Protein AF-A0A2T0A9R9-F1 (afdb_monomer)

Solvent-accessible surface area (backbone atoms only — not comparable to full-atom values): 27097 Å² total; per-residue (Å²): 133,88,76,79,94,63,100,56,87,63,62,76,81,73,71,76,71,72,82,69,79,80,73,95,75,87,86,81,92,79,88,82,85,91,73,92,73,85,76,78,79,72,80,73,72,72,71,70,64,61,69,49,39,70,74,45,84,40,81,47,80,42,64,74,88,78,57,72,90,51,72,78,36,87,34,53,48,77,45,63,40,74,14,62,35,54,96,90,41,70,16,42,60,57,50,29,74,46,81,46,82,41,82,38,79,95,74,74,47,47,28,42,34,42,33,41,22,27,55,73,100,44,76,60,55,72,72,36,30,44,71,50,71,51,75,49,78,24,48,50,48,90,62,84,65,43,97,41,36,91,60,33,87,39,60,24,73,23,55,47,48,50,53,48,52,60,67,27,71,42,47,50,63,61,98,43,85,90,46,45,65,72,57,46,47,54,22,46,42,39,39,60,89,37,66,70,37,26,48,27,39,16,38,17,20,62,22,66,34,67,70,38,31,54,70,36,18,21,44,39,24,38,3,51,32,40,51,74,66,61,67,77,86,70,56,51,65,32,35,46,35,36,32,25,54,44,60,84,38,41,57,68,55,53,50,47,52,47,37,7,74,71,31,38,33,55,61,46,48,48,44,47,72,43,73,68,37,48,52,47,54,54,56,40,74,76,43,54,50,69,36,44,26,38,31,37,44,18,42,46,48,36,56,72,18,43,73,42,9,69,65,24,40,75,65,41,40,60,44,75,72,54,82,96,63,58,52,94,71,40,31,54,84,59,23,43,22,32,42,49,42,68,67,47,45,29,53,38,33,22,36,34,44,38,41,41,34,55,42,82,91,70,61,55,95,85,40,64,56,58,25,40,31,32,38,36,44,9,37,53,46,97,34,54,64,38,41,32,52,73,46,65,24,27,79,92,43,69,84,45,72,30,31,32,38,18,57,27,20,24,31,32,34,38,33,75,70,50,63,14,53,40,70,68,58,37,49,52,52,50,63,67,69,48,68,50,55,79,84,72,40,57,60,59,76,68,92,43,47,58,66,40,74,66,56,86,76,78,73,78,73,73,80,74,75,78,79,77,77,87,78,88,84,81,85,85,86,82,136

Radius of gyration: 26.59 Å; Cα contacts (8 Å, |Δi|>4): 891; chains: 1; bounding box: 109×90×63 Å

Organism: Rhodotorula toruloides (NCBI:txid5286)

Structure (mmCIF, N/CA/C/O backbone):
data_AF-A0A2T0A9R9-F1
#
_entry.id   AF-A0A2T0A9R9-F1
#
loop_
_atom_site.group_PDB
_atom_site.id
_atom_site.type_symbol
_atom_site.label_atom_id
_atom_site.label_alt_id
_atom_site.label_comp_id
_atom_site.label_asym_id
_atom_site.label_entity_id
_atom_site.label_seq_id
_atom_site.pdbx_PDB_ins_code
_atom_site.Cartn_x
_atom_site.Cartn_y
_atom_site.Cartn_z
_atom_site.occupancy
_atom_site.B_iso_or_equiv
_atom_site.auth_seq_id
_atom_site.auth_comp_id
_atom_site.auth_asym_id
_atom_site.auth_atom_id
_atom_site.pdbx_PDB_model_num
ATOM 1 N N . MET A 1 1 ? -14.231 -9.488 -12.795 1.00 30.64 1 MET A N 1
ATOM 2 C CA . MET A 1 1 ? -14.114 -10.130 -11.470 1.00 30.64 1 MET A CA 1
ATOM 3 C C . MET A 1 1 ? -12.933 -11.104 -11.512 1.00 30.64 1 MET A C 1
ATOM 5 O O . MET A 1 1 ? -13.024 -12.121 -12.188 1.00 30.64 1 MET A O 1
ATOM 9 N N . GLN A 1 2 ? -11.783 -10.756 -10.919 1.00 28.61 2 GLN A N 1
ATOM 10 C CA . GLN A 1 2 ? -10.665 -11.699 -10.756 1.00 28.61 2 GLN A CA 1
ATOM 11 C C . GLN A 1 2 ? -11.102 -12.760 -9.740 1.00 28.61 2 GLN A C 1
ATOM 13 O O . GLN A 1 2 ? -11.330 -12.443 -8.578 1.00 28.61 2 GLN A O 1
ATOM 18 N N . VAL A 1 3 ? -11.263 -14.007 -10.181 1.00 28.67 3 VAL A N 1
ATOM 19 C CA . VAL A 1 3 ? -11.545 -15.127 -9.275 1.00 28.67 3 VAL A CA 1
ATOM 20 C C . VAL A 1 3 ? -10.240 -15.470 -8.550 1.00 28.67 3 VAL A C 1
ATOM 22 O O . VAL A 1 3 ? -9.251 -15.772 -9.225 1.00 28.67 3 VAL A O 1
ATOM 25 N N . PRO A 1 4 ? -10.179 -15.423 -7.208 1.00 33.59 4 PRO A N 1
ATOM 26 C CA . PRO A 1 4 ? -8.942 -15.709 -6.495 1.00 33.59 4 PRO A CA 1
ATOM 27 C C . PRO A 1 4 ? -8.525 -17.162 -6.710 1.00 33.59 4 PRO A C 1
ATOM 29 O O . PRO A 1 4 ? -9.308 -18.095 -6.524 1.00 33.59 4 PRO A O 1
ATOM 32 N N . TRP A 1 5 ? -7.269 -17.352 -7.098 1.00 35.78 5 TRP A N 1
ATOM 33 C CA . TRP A 1 5 ? -6.669 -18.665 -7.273 1.00 35.78 5 TRP A CA 1
ATOM 34 C C . TRP A 1 5 ? -6.490 -19.326 -5.894 1.00 35.78 5 TRP A C 1
ATOM 36 O O . TRP A 1 5 ? -5.564 -18.975 -5.170 1.00 35.78 5 TRP A O 1
ATOM 46 N N . THR A 1 6 ? -7.408 -20.226 -5.507 1.00 39.59 6 THR A N 1
ATOM 47 C CA . THR A 1 6 ? -7.224 -21.523 -4.793 1.00 39.59 6 THR A CA 1
ATOM 48 C C . THR A 1 6 ? -8.380 -21.878 -3.829 1.00 39.59 6 THR A C 1
ATOM 50 O O . THR A 1 6 ? -8.843 -21.023 -3.076 1.00 39.59 6 THR A O 1
ATOM 53 N N . PRO A 1 7 ? -8.798 -23.162 -3.767 1.00 35.00 7 PRO A N 1
ATOM 54 C CA . PRO A 1 7 ? -9.831 -23.673 -2.848 1.00 35.00 7 PRO A CA 1
ATOM 55 C C . PRO A 1 7 ? -9.374 -23.883 -1.383 1.00 35.00 7 PRO A C 1
ATOM 57 O O . PRO A 1 7 ? -10.127 -24.425 -0.578 1.00 35.00 7 PRO A O 1
ATOM 60 N N . HIS A 1 8 ? -8.165 -23.453 -0.998 1.00 36.91 8 HIS A N 1
ATOM 61 C CA . HIS A 1 8 ? -7.606 -23.652 0.352 1.00 36.91 8 HIS A CA 1
ATOM 62 C C . HIS A 1 8 ? -6.948 -22.375 0.908 1.00 36.91 8 HIS A C 1
ATOM 64 O O . HIS A 1 8 ? -5.795 -22.398 1.328 1.00 36.91 8 HIS A O 1
ATOM 70 N N . ARG A 1 9 ? -7.686 -21.253 0.912 1.00 50.97 9 ARG A N 1
ATOM 71 C CA . ARG A 1 9 ? -7.171 -19.893 1.197 1.00 50.97 9 ARG A CA 1
ATOM 72 C C . ARG A 1 9 ? -6.344 -19.714 2.481 1.00 50.97 9 ARG A C 1
ATOM 74 O O . ARG A 1 9 ? -5.472 -18.859 2.481 1.00 50.97 9 ARG A O 1
ATOM 81 N N . PHE A 1 10 ? -6.582 -20.487 3.545 1.00 45.06 10 PHE A N 1
ATOM 82 C CA . PHE A 1 10 ? -5.860 -20.341 4.828 1.00 45.06 10 PHE A CA 1
ATOM 83 C C . PHE A 1 10 ? -5.474 -21.673 5.487 1.00 45.06 10 PHE A C 1
ATOM 85 O O . PHE A 1 10 ? -4.925 -21.690 6.586 1.00 45.06 10 PHE A O 1
ATOM 92 N N . ALA A 1 11 ? -5.747 -22.802 4.830 1.00 36.75 11 ALA A N 1
ATOM 93 C CA . ALA A 1 11 ? -5.377 -24.111 5.347 1.00 36.75 11 ALA A CA 1
ATOM 94 C C . ALA A 1 11 ? -3.955 -24.443 4.888 1.00 36.75 11 ALA A C 1
ATOM 96 O O . ALA A 1 11 ? -3.737 -24.873 3.754 1.00 36.75 11 ALA A O 1
ATOM 97 N N . SER A 1 12 ? -2.970 -24.271 5.767 1.00 38.25 12 SER A N 1
ATOM 98 C CA . SER A 1 12 ? -1.663 -24.887 5.564 1.00 38.25 12 SER A CA 1
ATOM 99 C C . SER A 1 12 ? -1.810 -26.405 5.757 1.00 38.25 12 SER A C 1
ATOM 101 O O . SER A 1 12 ? -1.606 -26.953 6.830 1.00 38.25 12 SER A O 1
ATOM 103 N N . THR A 1 13 ? -2.139 -27.144 4.696 1.00 35.56 13 THR A N 1
ATOM 104 C CA . THR A 1 13 ? -2.188 -28.624 4.726 1.00 35.56 13 THR A CA 1
ATOM 105 C C . THR A 1 13 ? -0.807 -29.279 4.863 1.00 35.56 13 THR A C 1
ATOM 107 O O . THR A 1 13 ? -0.673 -30.497 4.747 1.00 35.56 13 THR A O 1
ATOM 110 N N . ARG A 1 14 ? 0.248 -28.510 5.169 1.00 32.56 14 ARG A N 1
ATOM 111 C CA . ARG A 1 14 ? 1.516 -29.067 5.644 1.00 32.56 14 ARG A CA 1
ATOM 112 C C . ARG A 1 14 ? 1.394 -29.441 7.118 1.00 32.56 14 ARG A C 1
ATOM 114 O O . ARG A 1 14 ? 2.067 -28.884 7.981 1.00 32.56 14 ARG A O 1
ATOM 121 N N . GLU A 1 15 ? 0.621 -30.492 7.369 1.00 31.59 15 GLU A N 1
ATOM 122 C CA . GLU A 1 15 ? 0.995 -31.446 8.400 1.00 31.59 15 GLU A CA 1
ATOM 123 C C . GLU A 1 15 ? 2.421 -31.905 8.075 1.00 31.59 15 GLU A C 1
ATOM 125 O O . GLU A 1 15 ? 2.662 -32.685 7.148 1.00 31.59 15 GLU A O 1
ATOM 130 N N . ASN A 1 16 ? 3.403 -31.400 8.819 1.00 31.44 16 ASN A N 1
ATOM 131 C CA . ASN A 1 16 ? 4.667 -32.103 8.956 1.00 31.44 16 ASN A CA 1
ATOM 132 C C . ASN A 1 16 ? 4.332 -33.449 9.599 1.00 31.44 16 ASN A C 1
ATOM 134 O O . ASN A 1 16 ? 4.347 -33.570 10.823 1.00 31.44 16 ASN A O 1
ATOM 138 N N . LYS A 1 17 ? 4.015 -34.461 8.781 1.00 27.42 17 LYS A N 1
ATOM 139 C CA . LYS A 1 17 ? 3.999 -35.844 9.243 1.00 27.42 17 LYS A CA 1
ATOM 140 C C 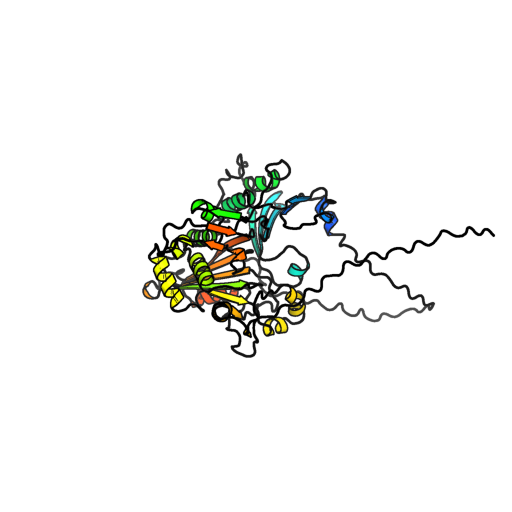. LYS A 1 17 ? 5.345 -36.072 9.935 1.00 27.42 17 LYS A C 1
ATOM 142 O O . LYS A 1 17 ? 6.383 -35.904 9.282 1.00 27.42 17 LYS A O 1
ATOM 147 N N . PRO A 1 18 ? 5.373 -36.399 11.238 1.00 29.25 18 PRO A N 1
ATOM 148 C CA . PRO A 1 18 ? 6.618 -36.761 11.886 1.00 29.25 18 PRO A CA 1
ATOM 149 C C . PRO A 1 18 ? 7.200 -37.921 11.084 1.00 29.25 18 PRO A C 1
ATOM 151 O O . PRO A 1 18 ? 6.482 -38.872 10.767 1.00 29.25 18 PRO A O 1
ATOM 154 N N . ARG A 1 19 ? 8.479 -37.819 10.697 1.00 33.22 19 ARG A N 1
ATOM 155 C CA . ARG A 1 19 ? 9.216 -38.936 10.095 1.00 33.22 19 ARG A CA 1
ATOM 156 C C . ARG A 1 19 ? 8.969 -40.158 10.976 1.00 33.22 19 ARG A C 1
ATOM 158 O O . ARG A 1 19 ? 9.465 -40.217 12.100 1.00 33.22 19 ARG A O 1
ATOM 165 N N . GLY A 1 20 ? 8.147 -41.082 10.484 1.00 28.00 20 GLY A N 1
ATOM 166 C CA . GLY A 1 20 ? 7.810 -42.300 11.197 1.00 28.00 20 GLY A CA 1
ATOM 167 C C . GLY A 1 20 ? 9.099 -43.018 11.561 1.00 28.00 20 GLY A C 1
ATOM 168 O O . GLY A 1 20 ? 9.982 -43.180 10.715 1.00 28.00 20 GLY A O 1
ATOM 169 N N . LYS A 1 21 ? 9.212 -43.414 12.832 1.00 34.00 21 LYS A N 1
ATOM 170 C CA . LYS A 1 21 ? 10.239 -44.344 13.301 1.00 34.00 21 LYS A CA 1
ATOM 171 C C . LYS A 1 21 ? 10.233 -45.537 12.346 1.00 34.00 21 LYS A C 1
ATOM 173 O O . LYS A 1 21 ? 9.272 -46.305 12.342 1.00 34.00 21 LYS A O 1
ATOM 178 N N . LYS A 1 22 ? 11.273 -45.674 11.516 1.00 34.56 22 LYS A N 1
ATOM 179 C CA . LYS A 1 22 ? 11.474 -46.901 10.745 1.00 34.56 22 LYS A CA 1
ATOM 180 C C . LYS A 1 22 ? 11.533 -48.049 11.746 1.00 34.56 22 LYS A C 1
ATOM 182 O O . LYS A 1 22 ? 12.314 -48.018 12.697 1.00 34.56 22 LYS A O 1
ATOM 187 N N . GLY A 1 23 ? 10.624 -48.996 11.549 1.00 30.83 23 GLY A N 1
ATOM 188 C CA . GLY A 1 23 ? 10.489 -50.187 12.360 1.00 30.83 23 GLY A CA 1
ATOM 189 C C . GLY A 1 23 ? 11.793 -50.971 12.419 1.00 30.83 23 GLY A C 1
ATOM 190 O O . GLY A 1 23 ? 12.562 -51.030 11.461 1.00 30.83 23 GLY A O 1
ATOM 191 N N . LYS A 1 24 ? 12.004 -51.573 13.587 1.00 35.00 24 LYS A N 1
ATOM 192 C CA . LYS A 1 24 ? 13.021 -52.581 13.862 1.00 35.00 24 LYS A CA 1
ATOM 193 C C . LYS A 1 24 ? 12.914 -53.713 12.830 1.00 35.00 24 LYS A C 1
ATOM 195 O O . LYS A 1 24 ? 11.956 -54.479 12.863 1.00 35.00 24 LYS A O 1
ATOM 200 N N . GLY A 1 25 ? 13.915 -53.832 11.963 1.00 29.45 25 GLY A N 1
ATOM 201 C CA . GLY A 1 25 ? 14.207 -55.028 11.173 1.00 29.45 25 GLY A CA 1
ATOM 202 C C . GLY A 1 25 ? 15.548 -55.601 11.630 1.00 29.45 25 GLY A C 1
ATOM 203 O O . GLY A 1 25 ? 16.524 -54.867 11.728 1.00 29.45 25 GLY A O 1
ATOM 204 N N . LYS A 1 26 ? 15.556 -56.884 12.002 1.00 28.78 26 LYS A N 1
ATOM 205 C CA . LYS A 1 26 ? 16.656 -57.623 12.644 1.00 28.78 26 LYS A CA 1
ATOM 206 C C . LYS A 1 26 ? 17.803 -57.983 11.679 1.00 28.78 26 LYS A C 1
ATOM 208 O O . LYS A 1 26 ? 17.543 -58.334 10.535 1.00 28.78 26 LYS A O 1
ATOM 213 N N . GLY A 1 27 ? 19.016 -58.076 12.242 1.00 28.00 27 GLY A N 1
ATOM 214 C CA . GLY A 1 27 ? 20.202 -58.782 11.713 1.00 28.00 27 GLY A CA 1
ATOM 215 C C . GLY A 1 27 ? 21.288 -57.818 11.218 1.00 28.00 27 GLY A C 1
ATOM 216 O O . GLY A 1 27 ? 20.982 -56.945 10.427 1.00 28.00 27 GLY A O 1
ATOM 217 N N . LYS A 1 28 ? 22.564 -57.868 11.615 1.00 27.03 28 LYS A N 1
ATOM 218 C CA . LYS A 1 28 ? 23.393 -58.870 12.305 1.00 27.03 28 LYS A CA 1
ATOM 219 C C . LYS A 1 28 ? 24.537 -58.106 13.002 1.00 27.03 28 LYS A C 1
ATOM 221 O O . LYS A 1 28 ? 24.981 -57.082 12.496 1.00 27.03 28 LYS A O 1
ATOM 226 N N . ALA A 1 29 ? 24.981 -58.598 14.154 1.00 27.52 29 ALA A N 1
ATOM 227 C CA . ALA A 1 29 ? 26.043 -58.001 14.956 1.00 27.52 29 ALA A CA 1
ATOM 228 C C . ALA A 1 29 ? 27.431 -58.174 14.321 1.00 27.52 29 ALA A C 1
ATOM 230 O O . ALA A 1 29 ? 27.781 -59.292 13.952 1.00 27.52 29 ALA A O 1
ATOM 231 N N . VAL A 1 30 ? 28.224 -57.099 14.312 1.00 29.00 30 VAL A N 1
ATOM 232 C CA . VAL A 1 30 ? 29.687 -57.133 14.463 1.00 29.00 30 VAL A CA 1
ATOM 233 C C . VAL A 1 30 ? 30.064 -55.919 15.318 1.00 29.00 30 VAL A C 1
ATOM 235 O O . VAL A 1 30 ? 29.716 -54.791 14.979 1.00 29.00 30 VAL A O 1
ATOM 238 N N . LYS A 1 31 ? 30.692 -56.174 16.470 1.00 27.95 31 LYS A N 1
ATOM 239 C CA . LYS A 1 31 ? 31.365 -55.166 17.297 1.00 27.95 31 LYS A CA 1
ATOM 240 C C . LYS A 1 31 ? 32.680 -54.785 16.611 1.00 27.95 31 LYS A C 1
ATOM 242 O O . LYS A 1 31 ? 33.369 -55.697 16.163 1.00 27.95 31 LYS A O 1
ATOM 247 N N . ASN A 1 32 ? 33.040 -53.505 16.586 1.00 25.84 32 ASN A N 1
ATOM 248 C CA . ASN A 1 32 ? 34.141 -53.010 17.417 1.00 25.84 32 ASN A CA 1
ATOM 249 C C . ASN A 1 32 ? 34.385 -51.502 17.254 1.00 25.84 32 ASN A C 1
ATOM 251 O O . ASN A 1 32 ? 34.263 -50.952 16.166 1.00 25.84 32 ASN A O 1
ATOM 255 N N . ASP A 1 33 ? 34.775 -50.952 18.399 1.00 27.12 33 ASP A N 1
ATOM 256 C CA . ASP A 1 33 ? 35.673 -49.835 18.671 1.00 27.12 33 ASP A CA 1
ATOM 257 C C . ASP A 1 33 ? 35.206 -48.384 18.493 1.00 27.12 33 ASP A C 1
ATOM 259 O O . ASP A 1 33 ? 34.798 -47.898 17.442 1.00 27.12 33 ASP A O 1
ATOM 263 N N . GLU A 1 34 ? 35.283 -47.727 19.649 1.00 32.44 34 GLU A N 1
ATOM 264 C CA . GLU A 1 34 ? 35.038 -46.338 19.972 1.00 32.44 34 GLU A CA 1
ATOM 265 C C . GLU A 1 34 ? 36.081 -45.446 19.295 1.00 32.44 34 GLU A C 1
ATOM 267 O O . GLU A 1 34 ? 37.270 -45.537 19.591 1.00 32.44 34 GLU A O 1
ATOM 272 N N . GLN A 1 35 ? 35.619 -44.529 18.450 1.00 25.83 35 GLN A N 1
ATOM 273 C CA . GLN A 1 35 ? 36.260 -43.235 18.243 1.00 25.83 35 GLN A CA 1
ATOM 274 C C . GLN A 1 35 ? 35.149 -42.185 18.174 1.00 25.83 35 GLN A C 1
ATOM 276 O O . GLN A 1 35 ? 34.358 -42.143 17.232 1.00 25.83 35 GLN A O 1
ATOM 281 N N . GLU A 1 36 ? 35.053 -41.373 19.227 1.00 29.75 36 GLU A N 1
ATOM 282 C CA . GLU A 1 36 ? 34.318 -40.113 19.202 1.00 29.75 36 GLU A CA 1
ATOM 283 C C . GLU A 1 36 ? 35.068 -39.145 18.275 1.00 29.75 36 GLU A C 1
ATOM 285 O O . GLU A 1 36 ? 36.025 -38.492 18.682 1.00 29.75 36 GLU A O 1
ATOM 290 N N . GLU A 1 37 ? 34.647 -39.063 17.013 1.00 25.80 37 GLU A N 1
ATOM 291 C CA . GLU A 1 37 ? 34.963 -37.919 16.161 1.00 25.80 37 GLU A CA 1
ATOM 292 C C . GLU A 1 37 ? 33.881 -36.847 16.361 1.00 25.80 37 GLU A C 1
ATOM 294 O O . GLU A 1 37 ? 32.716 -37.018 15.986 1.00 25.80 37 GLU A O 1
ATOM 299 N N . GLU A 1 38 ? 34.268 -35.724 16.972 1.00 30.97 38 GLU A N 1
ATOM 300 C CA . GLU A 1 38 ? 33.526 -34.466 16.887 1.00 30.97 38 GLU A CA 1
ATOM 301 C C . GLU A 1 38 ? 33.451 -34.032 15.412 1.00 30.97 38 GLU A C 1
ATOM 303 O O . GLU A 1 38 ? 34.347 -33.371 14.885 1.00 30.97 38 GLU A O 1
ATOM 308 N N . GLU A 1 39 ? 32.367 -34.388 14.719 1.00 28.73 39 GLU A N 1
ATOM 309 C CA . GLU A 1 39 ? 32.053 -33.786 13.424 1.00 28.73 39 GLU A CA 1
ATOM 310 C C . GLU A 1 39 ? 31.638 -32.320 13.623 1.00 28.73 39 GLU A C 1
ATOM 312 O O . GLU A 1 39 ? 30.484 -31.986 13.920 1.00 28.73 39 GLU A O 1
ATOM 317 N N . ASP A 1 40 ? 32.607 -31.435 13.391 1.00 29.45 40 ASP A N 1
ATOM 318 C CA . ASP A 1 40 ? 32.418 -30.031 13.047 1.00 29.45 40 ASP A CA 1
ATOM 319 C C . ASP A 1 40 ? 31.331 -29.910 11.962 1.00 29.45 40 ASP A C 1
ATOM 321 O O . ASP A 1 40 ? 31.565 -30.103 10.761 1.00 29.45 40 ASP A O 1
ATOM 325 N N . LYS A 1 41 ? 30.105 -29.561 12.369 1.00 31.98 41 LYS A N 1
ATOM 326 C CA . LYS A 1 41 ? 29.023 -29.205 11.445 1.00 31.98 41 LYS A CA 1
ATOM 327 C C . LYS A 1 41 ? 29.374 -27.898 10.744 1.00 31.98 41 LYS A C 1
ATOM 329 O O . LYS A 1 41 ? 28.897 -26.825 11.114 1.00 31.98 41 LYS A O 1
ATOM 334 N N . LYS A 1 42 ? 30.159 -27.988 9.670 1.00 31.45 42 LYS A N 1
ATOM 335 C CA . LYS A 1 42 ? 30.201 -26.953 8.638 1.00 31.45 42 LYS A CA 1
ATOM 336 C C . LYS A 1 42 ? 28.773 -26.745 8.150 1.00 31.45 42 LYS A C 1
ATOM 338 O O . LYS A 1 42 ? 28.193 -27.629 7.521 1.00 31.45 42 LYS A O 1
ATOM 343 N N . GLU A 1 43 ? 28.208 -25.573 8.435 1.00 35.03 43 GLU A N 1
ATOM 344 C CA . GLU A 1 43 ? 27.028 -25.084 7.730 1.00 35.03 43 GLU A CA 1
ATOM 345 C C . GLU A 1 43 ? 27.341 -25.128 6.230 1.00 35.03 43 GLU A C 1
ATOM 347 O O . GLU A 1 43 ? 28.068 -24.284 5.703 1.00 35.03 43 GLU A O 1
ATOM 352 N N . GLN A 1 44 ? 26.836 -26.149 5.535 1.00 35.25 44 GLN A N 1
ATOM 353 C CA . GLN A 1 44 ? 26.828 -26.163 4.083 1.00 35.25 44 GLN A CA 1
ATOM 354 C C . GLN A 1 44 ? 26.009 -24.950 3.644 1.00 35.25 44 GLN A C 1
ATOM 356 O O . GLN A 1 44 ? 24.781 -24.945 3.769 1.00 35.25 44 GLN A O 1
ATOM 361 N N . LYS A 1 45 ? 26.694 -23.910 3.144 1.00 39.34 45 LYS A N 1
ATOM 362 C CA . LYS A 1 45 ? 26.048 -22.845 2.370 1.00 39.34 45 LYS A CA 1
ATOM 363 C C . LYS A 1 45 ? 25.154 -23.544 1.335 1.00 39.34 45 LYS A C 1
ATOM 365 O O . LYS A 1 45 ? 25.642 -24.464 0.674 1.00 39.34 45 LYS A O 1
ATOM 370 N N . PRO A 1 46 ? 23.868 -23.181 1.210 1.00 38.41 46 PRO A N 1
ATOM 371 C CA . PRO A 1 46 ? 22.956 -23.883 0.320 1.00 38.41 46 PRO A CA 1
ATOM 372 C C . PRO A 1 46 ? 23.493 -23.805 -1.113 1.00 38.41 46 PRO A C 1
ATOM 374 O O . PRO A 1 46 ? 23.445 -22.767 -1.765 1.00 38.41 46 PRO A O 1
ATOM 377 N N . THR A 1 47 ? 24.015 -24.925 -1.609 1.00 39.94 47 THR A N 1
ATOM 378 C CA . THR A 1 47 ? 24.594 -25.084 -2.954 1.00 39.94 47 THR A CA 1
ATOM 379 C C . THR A 1 47 ? 23.566 -24.876 -4.069 1.00 39.94 47 THR A C 1
ATOM 381 O O . THR A 1 47 ? 23.929 -24.678 -5.225 1.00 39.94 47 THR A O 1
ATOM 384 N N . PHE A 1 48 ? 22.276 -24.868 -3.727 1.00 40.88 48 PHE A N 1
ATOM 385 C CA . PHE A 1 48 ? 21.168 -24.756 -4.670 1.00 40.88 48 PHE A CA 1
ATOM 386 C C . PHE A 1 48 ? 21.011 -23.351 -5.280 1.00 40.88 48 PHE A C 1
ATOM 388 O O . PHE A 1 48 ? 20.618 -23.232 -6.438 1.00 40.88 48 PHE A O 1
ATOM 395 N N . THR A 1 49 ? 21.346 -22.284 -4.544 1.00 48.28 49 THR A N 1
ATOM 396 C CA . THR A 1 49 ? 21.136 -20.892 -4.991 1.00 48.28 49 THR A CA 1
ATOM 397 C C . THR A 1 49 ? 22.114 -20.485 -6.097 1.00 48.28 49 THR A C 1
ATOM 399 O O . THR A 1 49 ? 21.731 -19.797 -7.042 1.00 48.28 49 THR A O 1
ATOM 402 N N . ARG A 1 50 ? 23.360 -20.982 -6.034 1.00 48.19 50 ARG A N 1
ATOM 403 C CA . ARG A 1 50 ? 24.426 -20.668 -7.005 1.00 48.19 50 ARG A CA 1
ATOM 404 C C . ARG A 1 50 ? 24.077 -21.147 -8.418 1.00 48.19 50 ARG A C 1
ATOM 406 O O . ARG A 1 50 ? 24.336 -20.461 -9.393 1.00 48.19 50 ARG A O 1
ATOM 413 N N . HIS A 1 51 ? 23.405 -22.293 -8.531 1.00 49.56 51 HIS A N 1
ATOM 414 C CA . HIS A 1 51 ? 23.156 -22.935 -9.824 1.00 49.56 51 HIS A CA 1
ATOM 415 C C . HIS A 1 51 ? 22.161 -22.194 -10.737 1.00 49.56 51 HIS A C 1
ATOM 417 O O . HIS A 1 51 ? 22.160 -22.438 -11.946 1.00 49.56 51 HIS A O 1
ATOM 423 N N . TYR A 1 52 ? 21.312 -21.327 -10.172 1.00 53.16 52 TYR A N 1
ATOM 424 C CA . TYR A 1 52 ? 20.328 -20.531 -10.918 1.00 53.16 52 TYR A CA 1
ATOM 425 C C . TYR A 1 52 ? 20.847 -19.138 -11.290 1.00 53.16 52 TYR A C 1
ATOM 427 O O . TYR A 1 52 ? 20.549 -18.669 -12.389 1.00 53.16 52 TYR A O 1
ATOM 435 N N . ALA A 1 53 ? 21.646 -18.511 -10.418 1.00 53.00 53 ALA A N 1
ATOM 436 C CA . ALA A 1 53 ? 22.234 -17.189 -10.657 1.00 53.00 53 ALA A CA 1
ATOM 437 C C . ALA A 1 53 ? 23.148 -17.167 -11.899 1.00 53.00 53 ALA A C 1
ATOM 439 O O . ALA A 1 53 ? 23.207 -16.170 -12.607 1.00 53.00 53 ALA A O 1
ATOM 440 N N . ASP A 1 54 ? 23.780 -18.295 -12.235 1.00 59.44 54 ASP A N 1
ATOM 441 C CA . ASP A 1 54 ? 24.633 -18.422 -13.425 1.00 59.44 54 ASP A CA 1
ATOM 442 C C . ASP A 1 54 ? 23.860 -18.730 -14.726 1.00 59.44 54 ASP A C 1
ATOM 444 O O . ASP A 1 54 ? 24.473 -18.907 -15.777 1.00 59.44 54 ASP A O 1
ATOM 448 N N . LYS A 1 55 ? 22.520 -18.813 -14.697 1.00 69.19 55 LYS A N 1
ATOM 449 C CA . LYS A 1 55 ? 21.710 -19.213 -15.869 1.00 69.19 55 LYS A CA 1
ATOM 450 C C . LYS A 1 55 ? 20.638 -18.213 -16.286 1.00 69.19 55 LYS A C 1
ATOM 452 O O . LYS A 1 55 ? 20.157 -18.296 -17.414 1.00 69.19 55 LYS A O 1
ATOM 457 N N . ILE A 1 56 ? 20.216 -17.325 -15.389 1.00 78.50 56 ILE A N 1
ATOM 458 C CA . ILE A 1 56 ? 19.097 -16.407 -15.621 1.00 78.50 56 ILE A CA 1
ATOM 459 C C . ILE A 1 56 ? 19.566 -14.986 -15.295 1.00 78.50 56 ILE A C 1
ATOM 461 O O . ILE A 1 56 ? 20.006 -14.768 -14.166 1.00 78.50 56 ILE A O 1
ATOM 465 N N . PRO A 1 57 ? 19.456 -14.026 -16.233 1.00 85.19 57 PRO A N 1
ATOM 466 C CA . PRO A 1 57 ? 19.717 -12.621 -15.941 1.00 85.19 57 PRO A CA 1
ATOM 467 C C . PRO A 1 57 ? 18.826 -12.129 -14.799 1.00 85.19 57 PRO A C 1
ATOM 469 O O . PRO A 1 57 ? 17.603 -12.288 -14.850 1.00 85.19 57 PRO A O 1
ATOM 472 N N . LEU A 1 58 ? 19.439 -11.540 -13.777 1.00 88.31 58 LEU A N 1
ATOM 473 C CA . LEU A 1 58 ? 18.754 -11.056 -12.583 1.00 88.31 58 LEU A CA 1
ATOM 474 C C . LEU A 1 58 ? 19.212 -9.636 -12.253 1.00 88.31 58 LEU A C 1
ATOM 476 O O . LEU A 1 58 ? 20.408 -9.374 -12.176 1.00 88.31 58 LEU A O 1
ATOM 480 N N . LEU A 1 59 ? 18.257 -8.739 -12.011 1.00 90.06 59 LEU A N 1
ATOM 481 C CA . LEU A 1 59 ? 18.505 -7.424 -11.426 1.00 90.06 59 LEU A CA 1
ATOM 482 C C . LEU A 1 59 ? 18.071 -7.445 -9.961 1.00 90.06 59 LEU A C 1
ATOM 484 O O . LEU A 1 59 ? 16.913 -7.739 -9.665 1.00 90.06 59 LEU A O 1
ATOM 488 N N . LEU A 1 60 ? 18.991 -7.109 -9.062 1.00 90.25 60 LEU A N 1
ATOM 489 C CA . LEU A 1 60 ? 18.721 -6.902 -7.645 1.00 90.25 60 LEU A CA 1
ATOM 490 C C . LEU A 1 60 ? 18.747 -5.407 -7.337 1.00 90.25 60 LEU A C 1
ATOM 492 O O . LEU A 1 60 ? 19.798 -4.773 -7.425 1.00 90.25 60 LEU A O 1
ATOM 496 N N . LEU A 1 61 ? 17.591 -4.868 -6.952 1.00 89.44 61 LEU A N 1
ATOM 497 C CA . LEU A 1 61 ? 17.463 -3.538 -6.361 1.00 89.44 61 LEU A CA 1
ATOM 498 C C . LEU A 1 61 ? 17.441 -3.689 -4.842 1.00 89.44 61 LEU A C 1
ATOM 500 O O . LEU A 1 61 ? 16.595 -4.410 -4.319 1.00 89.44 61 LEU A O 1
ATOM 504 N N . HIS A 1 62 ? 18.388 -3.068 -4.143 1.00 87.81 62 HIS A N 1
ATOM 505 C CA . HIS A 1 62 ? 18.595 -3.310 -2.713 1.00 87.81 62 HIS A CA 1
ATOM 506 C C . HIS A 1 62 ? 19.151 -2.084 -1.985 1.00 87.81 62 HIS A C 1
ATOM 508 O O . HIS A 1 62 ? 19.669 -1.168 -2.612 1.00 87.81 62 HIS A O 1
ATOM 514 N N . ASP A 1 63 ? 19.126 -2.121 -0.651 1.00 83.00 63 ASP A N 1
ATOM 515 C CA . ASP A 1 63 ? 19.839 -1.162 0.210 1.00 83.00 63 ASP A CA 1
ATOM 516 C C . ASP A 1 63 ? 21.026 -1.796 0.973 1.00 83.00 63 ASP A C 1
ATOM 518 O O . ASP A 1 63 ? 21.625 -1.199 1.864 1.00 83.00 63 ASP A O 1
ATOM 522 N N . GLU A 1 64 ? 21.405 -3.027 0.610 1.00 81.62 64 GLU A N 1
ATOM 523 C CA . GLU A 1 64 ? 22.541 -3.728 1.224 1.00 81.62 64 GLU A CA 1
ATOM 524 C C . GLU A 1 64 ? 23.872 -2.985 1.012 1.00 81.62 64 GLU A C 1
ATOM 526 O O . GLU A 1 64 ? 24.191 -2.540 -0.097 1.00 81.62 64 GLU A O 1
ATOM 531 N N . ALA A 1 65 ? 24.657 -2.858 2.086 1.00 74.88 65 ALA A N 1
ATOM 532 C CA . ALA A 1 65 ? 25.938 -2.158 2.062 1.00 74.88 65 ALA A CA 1
ATOM 533 C C . ALA A 1 65 ? 27.089 -3.052 1.596 1.00 74.88 65 ALA A C 1
ATOM 535 O O . ALA A 1 65 ? 27.994 -2.564 0.917 1.00 74.88 65 ALA A O 1
ATOM 536 N N . ASP A 1 66 ? 27.039 -4.341 1.930 1.00 77.94 66 ASP A N 1
ATOM 537 C CA . ASP A 1 66 ? 28.042 -5.327 1.541 1.00 77.94 66 ASP A CA 1
ATOM 538 C C . ASP A 1 66 ? 27.463 -6.304 0.513 1.00 77.94 66 ASP A C 1
ATOM 540 O O . ASP A 1 66 ? 26.657 -7.176 0.826 1.00 77.94 66 ASP A O 1
ATOM 544 N N . THR A 1 67 ? 27.896 -6.156 -0.738 1.00 75.44 67 THR A N 1
ATOM 545 C CA . THR A 1 67 ? 27.481 -7.017 -1.856 1.00 75.44 67 THR A CA 1
ATOM 546 C C . THR A 1 67 ? 28.558 -8.025 -2.253 1.00 75.44 67 THR A C 1
ATOM 548 O O . THR A 1 67 ? 28.450 -8.643 -3.311 1.00 75.44 67 THR A O 1
ATOM 551 N N . SER A 1 68 ? 29.603 -8.205 -1.434 1.00 76.25 68 SER A N 1
ATOM 552 C CA . SER A 1 68 ? 30.748 -9.072 -1.754 1.00 76.25 68 SER A CA 1
ATOM 553 C C . SER A 1 68 ? 30.332 -10.505 -2.105 1.00 76.25 68 SER A C 1
ATOM 555 O O . SER A 1 68 ? 30.832 -11.065 -3.077 1.00 76.25 68 SER A O 1
ATOM 557 N N . ASP A 1 69 ? 29.338 -11.056 -1.402 1.00 71.25 69 ASP A N 1
ATOM 558 C CA . ASP A 1 69 ? 28.777 -12.387 -1.676 1.00 71.25 69 ASP A CA 1
ATOM 559 C C . ASP A 1 69 ? 28.063 -12.488 -3.047 1.00 71.25 69 ASP A C 1
ATOM 561 O O . ASP A 1 69 ? 27.862 -13.595 -3.553 1.00 71.25 69 ASP A O 1
ATOM 565 N N . TRP A 1 70 ? 27.658 -11.365 -3.656 1.00 75.25 70 TRP A N 1
ATOM 566 C CA . TRP A 1 70 ? 26.938 -11.318 -4.941 1.00 75.25 70 TRP A CA 1
ATOM 567 C C . TRP A 1 70 ? 27.853 -11.025 -6.128 1.00 75.25 70 TRP A C 1
ATOM 569 O O . TRP A 1 70 ? 27.505 -11.351 -7.260 1.00 75.25 70 TRP A O 1
ATOM 579 N N . GLN A 1 71 ? 29.032 -10.446 -5.882 1.00 67.62 71 GLN A N 1
ATOM 580 C CA . GLN A 1 71 ? 30.015 -10.127 -6.925 1.00 67.62 71 GLN A CA 1
ATOM 581 C C . GLN A 1 71 ? 30.561 -11.377 -7.632 1.00 67.62 71 GLN A C 1
ATOM 583 O O . GLN A 1 71 ? 31.071 -11.283 -8.745 1.00 67.62 71 GLN A O 1
ATOM 588 N N . GLU A 1 72 ? 30.426 -12.556 -7.019 1.00 70.31 72 GLU A N 1
ATOM 589 C CA . GLU A 1 72 ? 30.782 -13.836 -7.640 1.00 70.31 72 GLU A CA 1
ATOM 590 C C . GLU A 1 72 ? 29.769 -14.314 -8.700 1.00 70.31 72 GLU A C 1
ATOM 592 O O . GLU A 1 72 ? 30.026 -15.315 -9.372 1.00 70.31 72 GLU A O 1
ATOM 597 N N . TRP A 1 73 ? 28.606 -13.666 -8.840 1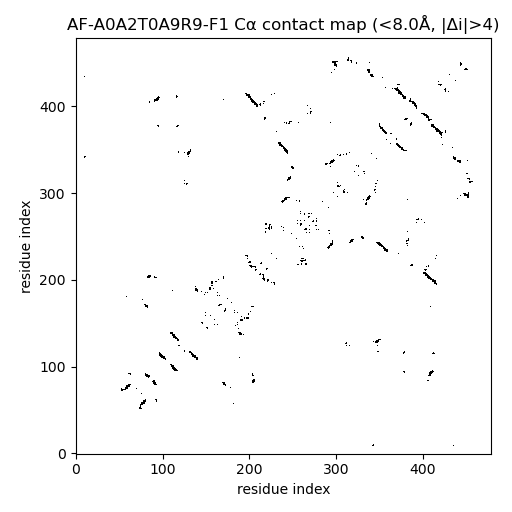.00 77.31 73 TRP A N 1
ATOM 598 C CA . TRP A 1 73 ? 27.539 -14.108 -9.742 1.00 77.31 73 TRP A CA 1
ATOM 599 C C . TRP A 1 73 ? 27.607 -13.397 -11.093 1.00 77.31 73 TRP A C 1
ATOM 601 O O . TRP A 1 73 ? 27.413 -12.191 -11.201 1.00 77.31 73 TRP A O 1
ATOM 611 N N . THR A 1 74 ? 27.831 -14.169 -12.156 1.00 76.62 74 THR A N 1
ATOM 612 C CA . THR A 1 74 ? 28.140 -13.620 -13.489 1.00 76.62 74 THR A CA 1
ATOM 613 C C . THR A 1 74 ? 26.951 -12.988 -14.220 1.00 76.62 74 THR A C 1
ATOM 615 O O . THR A 1 74 ? 27.159 -12.102 -15.044 1.00 76.62 74 THR A O 1
ATOM 618 N N . ASN A 1 75 ? 25.709 -13.392 -13.918 1.00 81.00 75 ASN A N 1
ATOM 619 C CA . ASN A 1 75 ? 24.498 -12.853 -14.563 1.00 81.00 75 ASN A CA 1
ATOM 620 C C . ASN A 1 75 ? 23.624 -12.008 -13.627 1.00 81.00 75 ASN A C 1
ATOM 622 O O . ASN A 1 75 ? 22.443 -11.788 -13.914 1.00 81.00 75 ASN A O 1
ATOM 626 N N . VAL A 1 76 ? 24.181 -11.549 -12.506 1.00 85.12 76 VAL A N 1
ATOM 627 C CA . VAL A 1 76 ? 23.455 -10.724 -11.541 1.00 85.12 76 VAL A CA 1
ATOM 628 C C . VAL A 1 76 ? 23.946 -9.288 -11.635 1.00 85.12 76 VAL A C 1
ATOM 630 O O . VAL A 1 76 ? 25.115 -8.991 -11.416 1.00 85.12 76 VAL A O 1
ATOM 633 N N . VAL A 1 77 ? 23.027 -8.389 -11.966 1.00 86.25 77 VAL A N 1
ATOM 634 C CA . VAL A 1 77 ? 23.232 -6.946 -11.905 1.00 86.25 77 VAL A CA 1
ATOM 635 C C . VAL A 1 77 ? 22.695 -6.478 -10.562 1.00 86.25 77 VAL A C 1
ATOM 637 O O . VAL A 1 77 ? 21.541 -6.740 -10.229 1.00 86.25 77 VAL A O 1
ATOM 640 N N . THR A 1 78 ? 23.519 -5.797 -9.779 1.00 87.12 78 THR A N 1
ATOM 641 C CA . THR A 1 78 ? 23.112 -5.229 -8.494 1.00 87.12 78 THR A CA 1
ATOM 642 C C . THR A 1 78 ? 23.067 -3.715 -8.609 1.00 87.12 78 THR A C 1
ATOM 644 O O . THR A 1 78 ? 23.905 -3.095 -9.269 1.00 87.12 78 THR A O 1
ATOM 647 N N . HIS A 1 79 ? 22.058 -3.111 -7.994 1.00 87.81 79 HIS A N 1
ATOM 648 C CA . HIS A 1 79 ? 21.909 -1.671 -7.954 1.00 87.81 79 HIS A CA 1
ATOM 649 C C . HIS A 1 79 ? 21.392 -1.231 -6.595 1.00 87.81 79 HIS A C 1
ATOM 651 O O . HIS A 1 79 ? 20.341 -1.681 -6.131 1.00 87.81 79 HIS A O 1
ATOM 657 N N . ARG A 1 80 ? 22.142 -0.313 -5.990 1.00 88.00 80 ARG A N 1
ATOM 658 C CA . ARG A 1 80 ? 21.756 0.369 -4.766 1.00 88.00 80 ARG A CA 1
ATOM 659 C C . ARG A 1 80 ? 21.345 1.797 -5.105 1.00 88.00 80 ARG A C 1
ATOM 661 O O . ARG A 1 80 ? 22.226 2.565 -5.509 1.00 88.00 80 ARG A O 1
ATOM 668 N N . PRO A 1 81 ? 20.065 2.160 -4.931 1.00 85.06 81 PRO A N 1
ATOM 669 C CA . PRO A 1 81 ? 19.632 3.531 -5.120 1.00 85.06 81 PRO A CA 1
ATOM 670 C C . PRO A 1 81 ? 20.413 4.497 -4.220 1.00 85.06 81 PRO A C 1
ATOM 672 O O . PRO A 1 81 ? 20.800 4.158 -3.101 1.00 85.06 81 PRO A O 1
ATOM 675 N N . GLN A 1 82 ? 20.682 5.700 -4.725 1.00 75.81 82 GLN A N 1
ATOM 676 C CA . GLN A 1 82 ? 21.382 6.757 -3.991 1.00 75.81 82 GLN A CA 1
ATOM 677 C C . GLN A 1 82 ? 20.561 8.043 -4.027 1.00 75.81 82 GLN A C 1
ATOM 679 O O . GLN A 1 82 ? 20.978 9.041 -4.606 1.00 75.81 82 GLN A O 1
ATOM 684 N N . SER A 1 83 ? 19.369 8.011 -3.439 1.00 72.69 83 SER A N 1
ATOM 685 C CA . SER A 1 83 ? 18.548 9.214 -3.305 1.00 72.69 83 SER A CA 1
ATOM 686 C C . SER A 1 83 ? 19.099 10.086 -2.182 1.00 72.69 83 SER A C 1
ATOM 688 O O . SER A 1 83 ? 19.354 9.588 -1.083 1.00 72.69 83 SER A O 1
ATOM 690 N N . ASP A 1 84 ? 19.290 11.376 -2.439 1.00 74.75 84 ASP A N 1
ATOM 691 C CA . ASP A 1 84 ? 19.575 12.345 -1.382 1.00 74.75 84 ASP A CA 1
ATOM 692 C C . ASP A 1 84 ? 18.257 12.717 -0.692 1.00 74.75 84 ASP A C 1
ATOM 694 O O . ASP A 1 84 ? 17.332 13.218 -1.333 1.00 74.75 84 ASP A O 1
ATOM 698 N N . VAL A 1 85 ? 18.149 12.431 0.608 1.00 76.94 85 VAL A N 1
ATOM 699 C CA . VAL A 1 85 ? 16.969 12.792 1.416 1.00 76.94 85 VAL A CA 1
ATOM 700 C C . VAL A 1 85 ? 17.220 14.044 2.264 1.00 76.94 85 VAL A C 1
ATOM 702 O O . VAL A 1 85 ? 16.435 14.353 3.159 1.00 76.94 85 VAL A O 1
ATOM 705 N N . GLY A 1 86 ? 18.300 14.776 1.972 1.00 69.75 86 GLY A N 1
ATOM 706 C CA . GLY A 1 86 ? 18.743 15.951 2.711 1.00 69.75 86 GLY A CA 1
ATOM 707 C C . GLY A 1 86 ? 19.627 15.603 3.911 1.00 69.75 86 GLY A C 1
ATOM 708 O O . GLY A 1 86 ? 19.718 14.457 4.355 1.00 69.75 86 GLY A O 1
ATOM 709 N N . GLU A 1 87 ? 20.313 16.618 4.448 1.00 64.06 87 GLU A N 1
ATOM 710 C CA . GLU A 1 87 ? 21.182 16.513 5.638 1.00 64.06 87 GLU A CA 1
ATOM 711 C C . GLU A 1 87 ? 22.287 15.437 5.544 1.00 64.06 87 GLU A C 1
ATOM 713 O O . GLU A 1 87 ? 22.742 14.908 6.559 1.00 64.06 87 GLU A O 1
ATOM 718 N N . GLY A 1 88 ? 22.719 15.076 4.331 1.00 60.94 88 GLY A N 1
ATOM 719 C CA . GLY A 1 88 ? 23.729 14.034 4.120 1.00 60.94 88 GLY A CA 1
ATOM 720 C C . GLY A 1 88 ? 23.240 12.607 4.400 1.00 60.94 88 GLY A C 1
ATOM 721 O O . GLY A 1 88 ? 24.057 11.686 4.474 1.00 60.94 88 GLY A O 1
ATOM 722 N N . LYS A 1 89 ? 21.926 12.398 4.554 1.00 65.62 89 LYS A N 1
ATOM 723 C CA . LYS A 1 89 ? 21.318 11.069 4.676 1.00 65.62 89 LYS A CA 1
ATOM 724 C C . LYS A 1 89 ? 21.007 10.521 3.284 1.00 65.62 89 LYS A C 1
ATOM 726 O O . LYS A 1 89 ? 20.547 11.241 2.402 1.00 65.62 89 LYS A O 1
ATOM 731 N N . LYS A 1 90 ? 21.243 9.222 3.096 1.00 65.62 90 LYS A N 1
ATOM 732 C CA . LYS A 1 90 ? 20.844 8.503 1.881 1.00 65.62 90 LYS A CA 1
ATOM 733 C C . LYS A 1 90 ? 19.478 7.867 2.092 1.00 65.62 90 LYS A C 1
ATOM 735 O O . LYS A 1 90 ? 19.236 7.279 3.146 1.00 65.62 90 LYS A O 1
ATOM 740 N N . GLY A 1 91 ? 18.613 7.994 1.096 1.00 70.44 91 GLY A N 1
ATOM 741 C CA . GLY A 1 91 ? 17.336 7.301 1.048 1.00 70.44 91 GLY A CA 1
ATOM 742 C C . GLY A 1 91 ? 17.537 5.802 0.862 1.00 70.44 91 GLY A C 1
ATOM 743 O O . GLY A 1 91 ? 18.441 5.392 0.134 1.00 70.44 91 GLY A O 1
ATOM 744 N N . GLY A 1 92 ? 16.715 4.997 1.531 1.00 83.44 92 GLY A N 1
ATOM 745 C CA . GLY A 1 92 ? 16.756 3.541 1.394 1.00 83.44 92 GLY A CA 1
ATOM 746 C C . GLY A 1 92 ? 15.640 2.979 0.507 1.00 83.44 92 GLY A C 1
ATOM 747 O O . GLY A 1 92 ? 14.828 3.711 -0.073 1.00 83.44 92 GLY A O 1
ATOM 748 N N . MET A 1 93 ? 15.619 1.651 0.388 1.00 89.31 93 MET A N 1
ATOM 749 C CA . MET A 1 93 ? 14.712 0.895 -0.477 1.00 89.31 93 MET A CA 1
ATOM 750 C C . MET A 1 93 ? 13.952 -0.158 0.338 1.00 89.31 93 MET A C 1
ATOM 752 O O . MET A 1 93 ? 14.496 -1.214 0.652 1.00 89.31 93 MET A O 1
ATOM 756 N N . GLU A 1 94 ? 12.680 0.113 0.634 1.00 91.75 94 GLU A N 1
ATOM 757 C CA . GLU A 1 94 ? 11.753 -0.813 1.311 1.00 91.75 94 GLU A CA 1
ATOM 758 C C . GLU A 1 94 ? 10.668 -1.345 0.349 1.00 91.75 94 GLU A C 1
ATOM 760 O O . GLU A 1 94 ? 9.794 -2.125 0.732 1.00 91.75 94 GLU A O 1
ATOM 765 N N . ALA A 1 95 ? 10.695 -0.934 -0.923 1.00 93.88 95 ALA A N 1
ATOM 766 C CA . ALA A 1 95 ? 9.799 -1.433 -1.959 1.00 93.88 95 ALA A CA 1
ATOM 767 C C . ALA A 1 95 ? 10.021 -2.929 -2.240 1.00 93.88 95 ALA A C 1
ATOM 769 O O . ALA A 1 95 ? 11.140 -3.394 -2.445 1.00 93.88 95 ALA A O 1
ATOM 770 N N . ASN A 1 96 ? 8.917 -3.671 -2.315 1.00 94.31 96 ASN A N 1
ATOM 771 C CA . ASN A 1 96 ? 8.900 -5.128 -2.397 1.00 94.31 96 ASN A CA 1
ATOM 772 C C . ASN A 1 96 ? 8.188 -5.586 -3.680 1.00 94.31 96 ASN A C 1
ATOM 774 O O . ASN A 1 96 ? 6.955 -5.628 -3.755 1.00 94.31 96 ASN A O 1
ATOM 778 N N . LEU A 1 97 ? 8.982 -5.894 -4.709 1.00 94.69 97 LEU A N 1
ATOM 779 C CA . LEU A 1 97 ? 8.521 -6.177 -6.068 1.00 94.69 97 LEU A CA 1
ATOM 780 C C . LEU A 1 97 ? 9.313 -7.328 -6.693 1.00 94.69 97 LEU A C 1
ATOM 782 O O . LEU A 1 97 ? 10.539 -7.364 -6.632 1.00 94.69 97 LEU A O 1
ATOM 786 N N . VAL A 1 98 ? 8.610 -8.202 -7.410 1.00 95.25 98 VAL A N 1
ATOM 787 C CA . VAL A 1 98 ? 9.214 -9.175 -8.322 1.00 95.25 98 VAL A CA 1
ATOM 788 C C . VAL A 1 98 ? 8.613 -9.017 -9.709 1.00 95.25 98 VAL A C 1
ATOM 790 O O . VAL A 1 98 ? 7.401 -9.123 -9.886 1.00 95.25 98 VAL A O 1
ATOM 793 N N . VAL A 1 99 ? 9.477 -8.828 -10.704 1.00 94.50 99 VAL A N 1
ATOM 794 C CA . VAL A 1 99 ? 9.124 -8.850 -12.126 1.00 94.50 99 VAL A CA 1
ATOM 795 C C . VAL A 1 99 ? 9.859 -10.024 -12.760 1.00 94.50 99 VAL A C 1
ATOM 797 O O . VAL A 1 99 ? 11.086 -10.067 -12.749 1.00 94.50 99 VAL A O 1
ATOM 800 N N . MET A 1 100 ? 9.124 -11.005 -13.284 1.00 93.44 100 MET A N 1
ATOM 801 C CA . MET A 1 100 ? 9.720 -12.217 -13.854 1.00 93.44 100 MET A CA 1
ATOM 802 C C . MET A 1 100 ? 9.083 -12.580 -15.194 1.00 93.44 100 MET A C 1
ATOM 804 O O . MET A 1 100 ? 7.862 -12.604 -15.337 1.00 93.44 100 MET A O 1
ATOM 808 N N . VAL A 1 101 ? 9.905 -12.935 -16.178 1.00 92.38 101 VAL A N 1
ATOM 809 C CA . VAL A 1 101 ? 9.417 -13.517 -17.431 1.00 92.38 101 VAL A CA 1
ATOM 810 C C . VAL A 1 101 ? 9.277 -15.023 -17.243 1.00 92.38 101 VAL A C 1
ATOM 812 O O . VAL A 1 101 ? 10.239 -15.722 -16.932 1.00 92.38 101 VAL A O 1
ATOM 815 N N . ARG A 1 102 ? 8.067 -15.541 -17.445 1.00 89.19 102 ARG A N 1
ATOM 816 C CA . ARG A 1 102 ? 7.776 -16.973 -17.430 1.00 89.19 102 ARG A CA 1
ATOM 817 C C . ARG A 1 102 ? 7.665 -17.485 -18.855 1.00 89.19 102 ARG A C 1
ATOM 819 O O . ARG A 1 102 ? 6.901 -16.960 -19.664 1.00 89.19 102 ARG A O 1
ATOM 826 N N . ARG A 1 103 ? 8.387 -18.564 -19.145 1.00 83.44 103 ARG A N 1
ATOM 827 C CA . ARG A 1 103 ? 8.168 -19.352 -20.356 1.00 83.44 103 ARG A CA 1
ATOM 828 C C . ARG A 1 103 ? 6.967 -20.264 -20.137 1.00 83.44 103 ARG A C 1
ATOM 830 O O . ARG A 1 103 ? 6.917 -20.951 -19.119 1.00 83.44 103 ARG A O 1
ATOM 837 N N . ASN A 1 104 ? 6.025 -20.287 -21.078 1.00 76.50 104 ASN A N 1
ATOM 838 C CA . ASN A 1 104 ? 4.882 -21.194 -21.044 1.00 76.50 104 ASN A CA 1
ATOM 839 C C . ASN A 1 104 ? 5.065 -22.297 -22.109 1.00 76.50 104 ASN A C 1
ATOM 841 O O . ASN A 1 104 ? 4.748 -22.066 -23.279 1.00 76.50 104 ASN A O 1
ATOM 845 N N . PRO A 1 105 ? 5.606 -23.482 -21.750 1.00 68.81 105 PRO A N 1
ATOM 846 C CA . PRO A 1 105 ? 6.031 -24.491 -22.726 1.00 68.81 105 PRO A CA 1
ATOM 847 C C . PRO A 1 105 ? 4.945 -24.951 -23.717 1.00 68.81 105 PRO A C 1
ATOM 849 O O . PRO A 1 105 ? 5.268 -25.062 -24.897 1.00 68.81 105 PRO A O 1
ATOM 852 N N . PRO A 1 106 ? 3.671 -25.156 -23.313 1.00 69.50 106 PRO A N 1
ATOM 853 C CA . PRO A 1 106 ? 2.605 -25.559 -24.233 1.00 69.50 106 PRO A CA 1
ATOM 854 C C . PRO A 1 106 ? 2.308 -24.557 -25.354 1.00 69.50 106 PRO A C 1
ATOM 856 O O . PRO A 1 106 ? 1.934 -24.966 -26.445 1.00 69.50 106 PRO A O 1
ATOM 859 N N . SER A 1 107 ? 2.460 -23.252 -25.101 1.00 68.44 107 SER A N 1
ATOM 860 C CA . SER A 1 107 ? 2.120 -22.202 -26.080 1.00 68.44 107 SER A CA 1
ATOM 861 C C . SER A 1 107 ? 3.339 -21.583 -26.764 1.00 68.44 107 SER A C 1
ATOM 863 O O . SER A 1 107 ? 3.174 -20.789 -27.685 1.00 68.44 107 SER A O 1
ATOM 865 N N . GLN A 1 108 ? 4.551 -21.879 -26.273 1.00 71.12 108 GLN A N 1
ATOM 866 C CA . GLN A 1 108 ? 5.809 -21.177 -26.582 1.00 71.12 108 GLN A CA 1
ATOM 867 C C . GLN A 1 108 ? 5.774 -19.651 -26.363 1.00 71.12 108 GLN A C 1
ATOM 869 O O . GLN A 1 108 ? 6.790 -18.990 -26.557 1.00 71.12 108 GLN A O 1
ATOM 874 N N . ARG A 1 109 ? 4.649 -19.079 -25.913 1.00 80.56 109 ARG A N 1
ATOM 875 C CA . ARG A 1 109 ? 4.537 -17.662 -25.576 1.00 80.56 109 ARG A CA 1
ATOM 876 C C . ARG A 1 109 ? 5.080 -17.411 -24.179 1.00 80.56 109 ARG A C 1
ATOM 878 O O . ARG A 1 109 ? 4.971 -18.250 -23.278 1.00 80.56 109 ARG A O 1
ATOM 885 N N . HIS A 1 110 ? 5.674 -16.242 -24.000 1.00 90.50 110 HIS A N 1
ATOM 886 C CA . HIS A 1 110 ? 6.094 -15.780 -22.687 1.00 90.50 110 HIS A CA 1
ATOM 887 C C . HIS A 1 110 ? 4.944 -15.044 -21.989 1.00 90.50 110 HIS A C 1
ATOM 889 O O . HIS A 1 110 ? 4.038 -14.511 -22.630 1.00 90.50 110 HIS A O 1
ATOM 895 N N . SER A 1 111 ? 4.990 -15.000 -20.664 1.00 93.06 111 SER A N 1
ATOM 896 C CA . SER A 1 111 ? 4.152 -14.115 -19.853 1.00 93.06 111 SER A CA 1
ATOM 897 C C . SER A 1 111 ? 5.021 -13.379 -18.845 1.00 93.06 111 SER A C 1
ATOM 899 O O . SER A 1 111 ? 5.922 -13.982 -18.260 1.00 93.06 111 SER A O 1
ATOM 901 N N . LEU A 1 112 ? 4.737 -12.109 -18.601 1.00 95.44 112 LEU A N 1
ATOM 902 C CA . LEU A 1 112 ? 5.363 -11.343 -17.534 1.00 95.44 112 LEU A CA 1
ATOM 903 C C . LEU A 1 112 ? 4.538 -11.511 -16.270 1.00 95.44 112 LEU A C 1
ATOM 905 O O . LEU A 1 112 ? 3.363 -11.171 -16.251 1.00 95.44 112 LEU A O 1
ATOM 909 N N . ARG A 1 113 ? 5.143 -12.027 -15.211 1.00 96.19 113 ARG A N 1
ATOM 910 C CA . ARG A 1 113 ? 4.536 -12.053 -13.888 1.00 96.19 113 ARG A CA 1
ATOM 911 C C . ARG A 1 113 ? 5.059 -10.884 -13.082 1.00 96.19 113 ARG A C 1
ATOM 913 O O . ARG A 1 113 ? 6.273 -10.723 -12.952 1.00 96.19 113 ARG A O 1
ATOM 920 N N . ILE A 1 114 ? 4.138 -10.133 -12.500 1.00 97.12 114 ILE A N 1
ATOM 921 C CA . ILE A 1 114 ? 4.444 -9.089 -11.530 1.00 97.12 114 ILE A CA 1
ATOM 922 C C . ILE A 1 114 ? 3.866 -9.515 -10.188 1.00 97.12 114 ILE A C 1
ATOM 924 O O . ILE A 1 114 ? 2.715 -9.951 -10.119 1.00 97.12 114 ILE A O 1
ATOM 928 N N . ALA A 1 115 ? 4.677 -9.414 -9.138 1.00 97.00 115 ALA A N 1
ATOM 929 C CA . ALA A 1 115 ? 4.263 -9.649 -7.766 1.00 97.00 115 ALA A CA 1
ATOM 930 C C . ALA A 1 115 ? 4.657 -8.465 -6.879 1.00 97.00 115 ALA A C 1
ATOM 932 O O . ALA A 1 115 ? 5.835 -8.126 -6.819 1.00 97.00 115 ALA A O 1
ATOM 933 N N . ILE A 1 116 ? 3.694 -7.874 -6.173 1.00 97.00 116 ILE A N 1
ATOM 934 C CA . ILE A 1 116 ? 3.937 -6.871 -5.124 1.00 97.00 116 ILE A CA 1
ATOM 935 C C . ILE A 1 116 ? 3.600 -7.531 -3.789 1.00 97.00 116 ILE A C 1
ATOM 937 O O . ILE A 1 116 ? 2.520 -8.107 -3.641 1.00 97.00 116 ILE A O 1
ATOM 941 N N . HIS A 1 117 ? 4.541 -7.513 -2.848 1.00 94.62 117 HIS A N 1
ATOM 942 C CA . HIS A 1 117 ? 4.452 -8.265 -1.592 1.00 94.62 117 HIS A CA 1
ATOM 943 C C . HIS A 1 117 ? 4.787 -7.398 -0.374 1.00 94.62 117 HIS A C 1
ATOM 945 O O . HIS A 1 117 ? 5.304 -6.296 -0.505 1.00 94.62 117 HIS A O 1
ATOM 951 N N . THR A 1 118 ? 4.466 -7.890 0.823 1.00 92.38 118 THR A N 1
ATOM 952 C CA . THR A 1 118 ? 4.576 -7.112 2.074 1.00 92.38 118 THR A CA 1
ATOM 953 C C . THR A 1 118 ? 5.906 -7.267 2.809 1.00 92.38 118 THR A C 1
ATOM 955 O O . THR A 1 118 ? 6.118 -6.611 3.825 1.00 92.38 118 THR A O 1
ATOM 958 N N . SER A 1 119 ? 6.780 -8.161 2.345 1.00 85.31 119 SER A N 1
ATOM 959 C CA . SER A 1 119 ? 7.858 -8.702 3.185 1.00 85.31 119 SER A CA 1
ATOM 960 C C . SER A 1 119 ? 9.203 -8.750 2.495 1.00 85.31 119 SER A C 1
ATOM 962 O O . SER A 1 119 ? 9.265 -8.970 1.287 1.00 85.31 119 SER A O 1
ATOM 964 N N . LYS A 1 120 ? 10.273 -8.626 3.283 1.00 83.69 120 LYS A N 1
ATOM 965 C CA . LYS A 1 120 ? 11.656 -8.688 2.804 1.00 83.69 120 LYS A CA 1
ATOM 966 C C . LYS A 1 120 ? 11.953 -10.045 2.161 1.00 83.69 120 LYS A C 1
ATOM 968 O O . LYS A 1 120 ? 11.361 -11.069 2.502 1.00 83.69 120 LYS A O 1
ATOM 973 N N . MET A 1 121 ? 12.860 -10.059 1.188 1.00 83.50 121 MET A N 1
ATOM 974 C CA . MET A 1 121 ? 13.244 -11.263 0.440 1.00 83.50 121 MET A CA 1
ATOM 975 C C . MET A 1 121 ? 14.309 -12.090 1.175 1.00 83.50 121 MET A C 1
ATOM 977 O O . MET A 1 121 ? 15.368 -12.392 0.629 1.00 83.50 121 MET A O 1
ATOM 981 N N . ASP A 1 122 ? 14.028 -12.482 2.419 1.00 81.44 122 ASP A N 1
ATOM 982 C CA . ASP A 1 122 ? 14.894 -13.360 3.205 1.00 81.44 122 ASP A CA 1
ATOM 983 C C . ASP A 1 122 ? 14.203 -14.672 3.607 1.00 81.44 122 ASP A C 1
ATOM 985 O O . ASP A 1 122 ? 12.995 -14.771 3.819 1.00 81.44 122 ASP A O 1
ATOM 989 N N . ALA A 1 123 ? 14.995 -15.735 3.722 1.00 81.06 123 ALA A N 1
ATOM 990 C CA . ALA A 1 123 ? 14.459 -17.067 3.973 1.00 81.06 123 ALA A CA 1
ATOM 991 C C . ALA A 1 123 ? 13.767 -17.210 5.340 1.00 81.06 123 ALA A C 1
ATOM 993 O O . ALA A 1 123 ? 12.993 -18.152 5.519 1.00 81.06 123 ALA A O 1
ATOM 994 N N . ASN A 1 124 ? 14.062 -16.341 6.314 1.00 77.12 124 ASN A N 1
ATOM 995 C CA . ASN A 1 124 ? 13.455 -16.435 7.634 1.00 77.12 124 ASN A CA 1
ATOM 996 C C . ASN A 1 124 ? 12.025 -15.909 7.589 1.00 77.12 124 ASN A C 1
ATOM 998 O O . ASN A 1 124 ? 11.124 -16.678 7.924 1.00 77.12 124 ASN A O 1
ATOM 1002 N N . THR A 1 125 ? 11.800 -14.691 7.102 1.00 82.94 125 THR A N 1
ATOM 1003 C CA . THR A 1 125 ? 10.457 -14.098 7.039 1.00 82.94 125 THR A CA 1
ATOM 1004 C C . THR A 1 125 ? 9.511 -14.996 6.232 1.00 82.94 125 THR A C 1
ATOM 1006 O O . THR A 1 125 ? 8.498 -15.465 6.750 1.00 82.94 125 THR A O 1
ATOM 1009 N N . TRP A 1 126 ? 9.902 -15.438 5.033 1.00 86.38 126 TRP A N 1
ATOM 1010 C CA . TRP A 1 126 ? 9.054 -16.311 4.199 1.00 86.38 126 TRP A CA 1
ATOM 1011 C C . TRP A 1 126 ? 8.783 -17.711 4.773 1.00 86.38 126 TRP A C 1
ATOM 1013 O O . TRP A 1 126 ? 7.815 -18.368 4.382 1.00 86.38 126 TRP A O 1
ATOM 1023 N N . LYS A 1 127 ? 9.627 -18.209 5.683 1.00 83.75 127 LYS A N 1
ATOM 1024 C CA . LYS A 1 127 ? 9.448 -19.528 6.312 1.00 83.75 127 LYS A CA 1
ATOM 1025 C C . LYS A 1 127 ? 8.591 -19.466 7.574 1.00 83.75 127 LYS A C 1
ATOM 1027 O O . LYS A 1 127 ? 7.983 -20.476 7.936 1.00 83.75 127 LYS A O 1
ATOM 1032 N N . LYS A 1 128 ? 8.625 -18.337 8.277 1.00 82.31 128 LYS A N 1
ATOM 1033 C CA . LYS A 1 128 ? 8.230 -18.239 9.684 1.00 82.31 128 LYS A CA 1
ATOM 1034 C C . LYS A 1 128 ? 6.985 -17.394 9.904 1.00 82.31 128 LYS A C 1
ATOM 1036 O O . LYS A 1 128 ? 6.263 -17.659 10.861 1.00 82.31 128 LYS A O 1
ATOM 1041 N N . THR A 1 129 ? 6.727 -16.427 9.031 1.00 86.38 129 THR A N 1
ATOM 1042 C CA . THR A 1 129 ? 5.584 -15.525 9.148 1.00 86.38 129 THR A CA 1
ATOM 1043 C C . THR A 1 129 ? 4.556 -15.772 8.054 1.00 86.38 129 THR A C 1
ATOM 1045 O O . THR A 1 129 ? 4.829 -16.378 7.012 1.00 86.38 129 THR A O 1
ATOM 1048 N N . GLU A 1 130 ? 3.334 -15.321 8.310 1.00 89.25 130 GLU A N 1
ATOM 1049 C CA . GLU A 1 130 ? 2.356 -15.101 7.252 1.00 89.25 130 GLU A CA 1
ATOM 1050 C C . GLU A 1 130 ? 2.695 -13.811 6.490 1.00 89.25 130 GLU A C 1
ATOM 1052 O O . GLU A 1 130 ? 3.088 -12.813 7.090 1.00 89.25 130 GLU A O 1
ATOM 1057 N N . ASN A 1 131 ? 2.572 -13.842 5.163 1.00 89.44 131 ASN A N 1
ATOM 1058 C CA . ASN A 1 131 ? 2.901 -12.731 4.271 1.00 89.44 131 ASN A CA 1
ATOM 1059 C C . ASN A 1 131 ? 1.774 -12.566 3.245 1.00 89.44 131 ASN A C 1
ATOM 1061 O O . ASN A 1 131 ? 1.095 -13.541 2.910 1.00 89.44 131 ASN A O 1
ATOM 1065 N N . SER A 1 132 ? 1.593 -11.360 2.707 1.00 91.62 132 SER A N 1
ATOM 1066 C CA . SER A 1 132 ? 0.639 -11.112 1.621 1.00 91.62 132 SER A CA 1
ATOM 1067 C C . SER A 1 132 ? 1.357 -10.724 0.339 1.00 91.62 132 SER A C 1
ATOM 1069 O O . SER A 1 132 ? 2.388 -10.054 0.352 1.00 91.62 132 SER A O 1
ATOM 1071 N N . LEU A 1 133 ? 0.789 -11.155 -0.783 1.00 94.00 133 LEU A N 1
ATOM 1072 C CA . LEU A 1 133 ? 1.274 -10.818 -2.110 1.00 94.00 133 LEU A CA 1
ATOM 1073 C C . LEU A 1 133 ? 0.109 -10.728 -3.087 1.00 94.00 133 LEU A C 1
ATOM 1075 O O . LEU A 1 133 ? -0.798 -11.559 -3.074 1.00 94.00 133 LEU A O 1
ATOM 1079 N N . TRP A 1 134 ? 0.164 -9.727 -3.949 1.00 96.00 134 TRP A N 1
ATOM 1080 C CA . TRP A 1 134 ? -0.646 -9.648 -5.153 1.00 96.00 134 TRP A CA 1
ATOM 1081 C C . TRP A 1 134 ? 0.195 -10.134 -6.326 1.00 96.00 134 TRP A C 1
ATOM 1083 O O . TRP A 1 134 ? 1.365 -9.770 -6.430 1.00 96.00 134 TRP A O 1
ATOM 1093 N N . VAL A 1 135 ? -0.385 -10.964 -7.193 1.00 96.31 135 VAL A N 1
ATOM 1094 C CA . VAL A 1 135 ? 0.287 -11.528 -8.370 1.00 96.31 135 VAL A CA 1
ATOM 1095 C C . VAL A 1 135 ? -0.619 -11.403 -9.576 1.00 96.31 135 VAL A C 1
ATOM 1097 O O . VAL A 1 135 ? -1.777 -11.817 -9.527 1.00 96.31 135 VAL A O 1
ATOM 1100 N N . GLN A 1 136 ? -0.054 -10.928 -10.681 1.00 95.69 136 GLN A N 1
ATOM 1101 C CA . GLN A 1 136 ? -0.728 -10.906 -11.968 1.00 95.69 136 GLN A CA 1
ATOM 1102 C C . GLN A 1 136 ? 0.220 -11.321 -13.092 1.00 95.69 136 GLN A C 1
ATOM 1104 O O . GLN A 1 136 ? 1.380 -10.909 -13.133 1.00 95.69 136 GLN A O 1
ATOM 1109 N N . ASP A 1 137 ? -0.298 -12.153 -13.996 1.00 95.38 137 ASP A N 1
ATOM 1110 C CA . ASP A 1 137 ? 0.376 -12.547 -15.229 1.00 95.38 137 ASP A CA 1
ATOM 1111 C C . ASP A 1 137 ? -0.146 -11.691 -16.392 1.00 95.38 137 ASP A C 1
ATOM 1113 O O . ASP A 1 137 ? -1.353 -11.544 -16.580 1.00 95.38 137 ASP A O 1
ATOM 1117 N N . PHE A 1 138 ? 0.776 -11.167 -17.191 1.00 95.88 138 PHE A N 1
ATOM 1118 C CA . PHE A 1 138 ? 0.527 -10.367 -18.383 1.00 95.88 138 PHE A CA 1
ATOM 1119 C C . PHE A 1 138 ? 1.001 -11.149 -19.610 1.00 95.88 138 PHE A C 1
ATOM 1121 O O . PHE A 1 138 ? 2.166 -11.567 -19.660 1.00 95.88 138 PHE A O 1
ATOM 1128 N N . PRO A 1 139 ? 0.127 -11.416 -20.592 1.00 94.94 139 PRO A N 1
ATOM 1129 C CA . PRO A 1 139 ? 0.517 -12.159 -21.779 1.00 94.94 139 PRO A CA 1
ATOM 1130 C C . PRO A 1 139 ? 1.437 -11.313 -22.661 1.00 94.94 139 PRO A C 1
ATOM 1132 O O . PRO A 1 139 ? 1.411 -10.086 -22.625 1.00 94.94 139 PRO A O 1
ATOM 1135 N N . GLN A 1 140 ? 2.272 -11.968 -23.463 1.00 94.56 140 GLN A N 1
ATOM 1136 C CA . GLN A 1 140 ? 3.045 -11.280 -24.493 1.00 94.56 140 GLN A CA 1
ATOM 1137 C C . GLN A 1 140 ? 2.107 -10.593 -25.498 1.00 94.56 140 GLN A C 1
ATOM 1139 O O . GLN A 1 140 ? 1.082 -11.170 -25.875 1.00 94.56 140 GLN A O 1
ATOM 1144 N N . LEU A 1 141 ? 2.475 -9.390 -25.948 1.00 93.12 141 LEU A N 1
ATOM 1145 C CA . LEU A 1 141 ? 1.740 -8.669 -26.986 1.00 93.12 141 LEU A CA 1
ATOM 1146 C C . LEU A 1 141 ? 1.604 -9.533 -28.242 1.00 93.12 141 LEU A C 1
ATOM 1148 O O . LEU A 1 141 ? 2.546 -10.202 -28.669 1.00 93.12 141 LEU A O 1
ATOM 1152 N N . ALA A 1 142 ? 0.414 -9.504 -28.838 1.00 88.38 142 ALA A N 1
ATOM 1153 C CA . ALA A 1 142 ? 0.159 -10.170 -30.110 1.00 88.38 142 ALA A CA 1
ATOM 1154 C C . ALA A 1 142 ? 0.720 -9.379 -31.306 1.00 88.38 142 ALA A C 1
ATOM 1156 O O . ALA A 1 142 ? 1.013 -9.966 -32.345 1.00 88.38 142 ALA A O 1
ATOM 1157 N N . SER A 1 143 ? 0.848 -8.059 -31.161 1.00 89.31 143 SER A N 1
ATOM 1158 C CA . SER A 1 143 ? 1.383 -7.147 -32.169 1.00 89.31 143 SER A CA 1
ATOM 1159 C C . SER A 1 143 ? 2.904 -7.008 -32.073 1.00 89.31 143 SER A C 1
ATOM 1161 O O . SER A 1 143 ? 3.539 -7.431 -31.104 1.00 89.31 143 SER A O 1
ATOM 1163 N N . ALA A 1 144 ? 3.495 -6.380 -33.093 1.00 90.50 144 ALA A N 1
ATOM 1164 C CA . ALA A 1 144 ? 4.896 -5.985 -33.047 1.00 90.50 144 ALA A CA 1
ATOM 1165 C C . ALA A 1 144 ? 5.154 -5.058 -31.839 1.00 90.50 144 ALA A C 1
ATOM 1167 O O . ALA A 1 144 ? 4.353 -4.147 -31.600 1.00 90.50 144 ALA A O 1
ATOM 1168 N N . PRO A 1 145 ? 6.256 -5.251 -31.090 1.00 92.75 145 PRO A N 1
ATOM 1169 C CA . PRO A 1 145 ? 6.579 -4.384 -29.967 1.00 92.75 145 PRO A CA 1
ATOM 1170 C C . PRO A 1 145 ? 6.733 -2.909 -30.392 1.00 92.75 145 PRO A C 1
ATOM 1172 O O . PRO A 1 145 ? 7.402 -2.633 -31.392 1.00 92.75 145 PRO A O 1
ATOM 1175 N N . PRO A 1 146 ? 6.179 -1.948 -29.630 1.00 94.81 146 PRO A N 1
ATOM 1176 C CA . PRO A 1 146 ? 6.297 -0.515 -29.902 1.00 94.81 146 PRO A CA 1
ATOM 1177 C C . PRO A 1 146 ? 7.750 -0.057 -29.754 1.00 94.81 146 PRO A C 1
ATOM 1179 O O . PRO A 1 146 ? 8.534 -0.736 -29.095 1.00 94.81 146 PRO A O 1
ATOM 1182 N N . ALA A 1 147 ? 8.123 1.098 -30.319 1.00 94.06 147 ALA A N 1
ATOM 1183 C CA . ALA A 1 147 ? 9.511 1.587 -30.386 1.00 94.06 147 ALA A CA 1
ATOM 1184 C C . ALA A 1 147 ? 10.193 1.808 -29.017 1.00 94.06 147 ALA A C 1
ATOM 1186 O O . ALA A 1 147 ? 11.411 1.661 -28.907 1.00 94.06 147 ALA A O 1
ATOM 1187 N N . SER A 1 148 ? 9.422 2.098 -27.971 1.00 94.12 148 SER A N 1
ATOM 1188 C CA . SER A 1 148 ? 9.898 2.229 -26.592 1.00 94.12 148 SER A CA 1
ATOM 1189 C C . SER A 1 148 ? 8.849 1.694 -25.608 1.00 94.12 148 SER A C 1
ATOM 1191 O O . SER A 1 148 ? 7.682 1.571 -25.990 1.00 94.12 148 SER A O 1
ATOM 1193 N N . PRO A 1 149 ? 9.229 1.384 -24.353 1.00 94.94 149 PRO A N 1
ATOM 1194 C CA . PRO A 1 149 ? 8.285 0.964 -23.316 1.00 94.94 149 PRO A CA 1
ATOM 1195 C C . PRO A 1 149 ? 7.108 1.921 -23.144 1.00 94.94 149 PRO A C 1
ATOM 1197 O O . PRO A 1 149 ? 5.971 1.484 -23.222 1.00 94.94 149 PRO A O 1
ATOM 1200 N N . ALA A 1 150 ? 7.380 3.226 -23.044 1.00 95.50 150 ALA A N 1
ATOM 1201 C CA . ALA A 1 150 ? 6.363 4.260 -22.842 1.00 95.50 150 ALA A CA 1
ATOM 1202 C C . ALA A 1 150 ? 5.307 4.337 -23.963 1.00 95.50 150 ALA A C 1
ATOM 1204 O O . ALA A 1 150 ? 4.233 4.891 -23.757 1.00 95.50 150 ALA A O 1
ATOM 1205 N N . LEU A 1 151 ? 5.600 3.789 -25.147 1.00 96.50 151 LEU A N 1
ATOM 1206 C CA . LEU A 1 151 ? 4.688 3.765 -26.292 1.00 96.50 151 LEU A CA 1
ATOM 1207 C C . LEU A 1 151 ? 3.818 2.498 -26.346 1.00 96.50 151 LEU A C 1
ATOM 1209 O O . LEU A 1 151 ? 3.169 2.256 -27.363 1.00 96.50 151 LEU A O 1
ATOM 1213 N N . ASN A 1 152 ? 3.808 1.659 -25.305 1.00 97.06 152 ASN A N 1
ATOM 1214 C CA . ASN A 1 152 ? 2.923 0.499 -25.262 1.00 97.06 152 ASN A CA 1
ATOM 1215 C C . ASN A 1 152 ? 1.449 0.935 -25.144 1.00 97.06 152 ASN A C 1
ATOM 1217 O O . ASN A 1 152 ? 1.059 1.492 -24.118 1.00 97.06 152 ASN A O 1
ATOM 1221 N N . PRO A 1 153 ? 0.601 0.648 -26.155 1.00 96.12 153 PRO A N 1
ATOM 1222 C CA . PRO A 1 153 ? -0.785 1.118 -26.180 1.00 96.12 153 PRO A CA 1
ATOM 1223 C C . PRO A 1 153 ? -1.683 0.406 -25.161 1.00 96.12 153 PRO A C 1
ATOM 1225 O O . PRO A 1 153 ? -2.809 0.832 -24.933 1.00 96.12 153 PRO A O 1
ATOM 1228 N N . THR A 1 154 ? -1.210 -0.692 -24.567 1.00 97.19 154 THR A N 1
ATOM 1229 C CA . THR A 1 154 ? -1.955 -1.456 -23.555 1.00 97.19 154 THR A CA 1
ATOM 1230 C C . THR A 1 154 ? -1.703 -0.962 -22.135 1.00 97.19 154 THR A C 1
ATOM 1232 O O . THR A 1 154 ? -2.231 -1.542 -21.183 1.00 97.19 154 THR A O 1
ATOM 1235 N N . HIS A 1 155 ? -0.889 0.087 -21.978 1.00 97.69 155 HIS A N 1
ATOM 1236 C CA . HIS A 1 155 ? -0.614 0.658 -20.676 1.00 97.69 155 HIS A CA 1
ATOM 1237 C C . HIS A 1 155 ? -1.896 1.110 -19.969 1.00 97.69 155 HIS A C 1
ATOM 1239 O O . HIS A 1 155 ? -2.719 1.853 -20.496 1.00 97.69 155 HIS A O 1
ATOM 1245 N N . THR A 1 156 ? -2.033 0.655 -18.732 1.00 97.75 156 THR A N 1
ATOM 1246 C CA . THR A 1 156 ? -2.998 1.137 -17.744 1.00 97.75 156 THR A CA 1
ATOM 1247 C C . THR A 1 156 ? -2.295 2.091 -16.773 1.00 97.75 156 THR A C 1
ATOM 1249 O O . THR A 1 156 ? -1.058 2.060 -16.697 1.00 97.75 156 THR A O 1
ATOM 1252 N N . PRO A 1 157 ? -3.041 2.849 -15.941 1.00 96.88 157 PRO A N 1
ATOM 1253 C CA . PRO A 1 157 ? -2.444 3.657 -14.875 1.00 96.88 157 PRO A CA 1
ATOM 1254 C C . PRO A 1 157 ? -1.475 2.874 -13.976 1.00 96.88 157 PRO A C 1
ATOM 1256 O O . PRO A 1 157 ? -0.442 3.403 -13.579 1.00 96.88 157 PRO A O 1
ATOM 1259 N N . PHE A 1 158 ? -1.759 1.593 -13.700 1.00 97.94 158 PHE A N 1
ATOM 1260 C CA . PHE A 1 158 ? -0.853 0.724 -12.946 1.00 97.94 158 PHE A CA 1
ATOM 1261 C C . PHE A 1 158 ? 0.479 0.506 -13.670 1.00 97.94 158 PHE A C 1
ATOM 1263 O O . PHE A 1 158 ? 1.541 0.724 -13.094 1.00 97.94 158 PHE A O 1
ATOM 1270 N N . SER A 1 159 ? 0.437 0.066 -14.929 1.00 97.56 159 SER A N 1
ATOM 1271 C CA . SER A 1 159 ? 1.660 -0.285 -15.659 1.00 97.56 159 SER A CA 1
ATOM 1272 C C . SER A 1 159 ? 2.505 0.931 -16.044 1.00 97.56 159 SER A C 1
ATOM 1274 O O . SER A 1 159 ? 3.729 0.828 -16.018 1.00 97.56 159 SER A O 1
ATOM 1276 N N . SER A 1 160 ? 1.872 2.074 -16.343 1.00 96.94 160 SER A N 1
ATOM 1277 C CA . SER A 1 160 ? 2.575 3.342 -16.559 1.00 96.94 160 SER A CA 1
ATOM 1278 C C . SER A 1 160 ? 3.246 3.806 -15.274 1.00 96.94 160 SER A C 1
ATOM 1280 O O . SER A 1 160 ? 4.449 4.035 -15.281 1.00 96.94 160 SER A O 1
ATOM 1282 N N . GLY A 1 161 ? 2.514 3.824 -14.154 1.00 96.75 161 GLY A N 1
ATOM 1283 C CA . GLY A 1 161 ? 3.079 4.196 -12.857 1.00 96.75 161 GLY A CA 1
ATOM 1284 C C . GLY A 1 161 ? 4.217 3.272 -12.419 1.00 96.75 161 GLY A C 1
ATOM 1285 O O . GLY A 1 161 ? 5.183 3.723 -11.814 1.00 96.75 161 GLY A O 1
ATOM 1286 N N . LEU A 1 162 ? 4.156 1.976 -12.753 1.00 97.25 162 LEU A N 1
ATOM 1287 C CA . LEU A 1 162 ? 5.228 1.036 -12.416 1.00 97.25 162 LEU A CA 1
ATOM 1288 C C . LEU A 1 162 ? 6.472 1.260 -13.281 1.00 97.25 162 LEU A C 1
ATOM 1290 O O . LEU A 1 162 ? 7.592 1.159 -12.782 1.00 97.25 162 LEU A O 1
ATOM 1294 N N . LEU A 1 163 ? 6.287 1.580 -14.563 1.00 96.00 163 LEU A N 1
ATOM 1295 C CA . LEU A 1 163 ? 7.385 1.979 -15.437 1.00 96.00 163 LEU A CA 1
ATOM 1296 C C . LEU A 1 163 ? 8.017 3.295 -14.956 1.00 96.00 163 LEU A C 1
ATOM 1298 O O . LEU A 1 163 ? 9.238 3.382 -14.882 1.00 96.00 163 LEU A O 1
ATOM 1302 N N . GLU A 1 164 ? 7.204 4.284 -14.583 1.00 95.06 164 GLU A N 1
ATOM 1303 C CA . GLU A 1 164 ? 7.659 5.556 -14.007 1.00 95.06 164 GLU A CA 1
ATOM 1304 C C . GLU A 1 164 ? 8.415 5.346 -12.693 1.00 95.06 164 GLU A C 1
ATOM 1306 O O . GLU A 1 164 ? 9.495 5.903 -12.521 1.00 95.06 164 GLU A O 1
ATOM 1311 N N . PHE A 1 165 ? 7.916 4.478 -11.807 1.00 95.19 165 PHE A N 1
ATOM 1312 C CA . PHE A 1 165 ? 8.608 4.082 -10.581 1.00 95.19 165 PHE A CA 1
ATOM 1313 C C . PHE A 1 165 ? 10.008 3.537 -10.886 1.00 95.19 165 PHE A C 1
ATOM 1315 O O . PHE A 1 165 ? 10.984 4.042 -10.337 1.00 95.19 165 PHE A O 1
ATOM 1322 N N . LEU A 1 166 ? 10.120 2.563 -11.799 1.00 92.69 166 LEU A N 1
ATOM 1323 C CA . LEU A 1 166 ? 11.399 1.955 -12.193 1.00 92.69 166 LEU A CA 1
ATOM 1324 C C . LEU A 1 166 ? 12.354 2.936 -12.890 1.00 92.69 166 LEU A C 1
ATOM 1326 O O . LEU A 1 166 ? 13.557 2.702 -12.910 1.00 92.69 166 LEU A O 1
ATOM 1330 N N . LEU A 1 167 ? 11.831 3.991 -13.514 1.00 90.94 167 LEU A N 1
ATOM 1331 C CA . LEU A 1 167 ? 12.623 5.010 -14.209 1.00 90.94 167 LEU A CA 1
ATOM 1332 C C . LEU A 1 167 ? 12.880 6.258 -13.356 1.00 90.94 167 LEU A C 1
ATOM 1334 O O . LEU A 1 167 ? 13.541 7.180 -13.831 1.00 90.94 167 LEU A O 1
ATOM 1338 N N . SER A 1 168 ? 12.356 6.302 -12.131 1.00 91.12 168 SER A N 1
ATOM 1339 C CA . SER A 1 168 ? 12.466 7.459 -11.248 1.00 91.12 168 SER A CA 1
ATOM 1340 C C . SER A 1 168 ? 13.886 7.644 -10.717 1.00 91.12 168 SER A C 1
ATOM 1342 O O . SER A 1 168 ? 14.612 6.672 -10.484 1.00 91.12 168 SER A O 1
ATOM 1344 N N . ASP A 1 169 ? 14.242 8.892 -10.413 1.00 87.25 169 ASP A N 1
ATOM 1345 C CA . ASP A 1 169 ? 15.520 9.231 -9.773 1.00 87.25 169 ASP A CA 1
ATOM 1346 C C . ASP A 1 169 ? 15.684 8.545 -8.408 1.00 87.25 169 ASP A C 1
ATOM 1348 O O . ASP A 1 169 ? 16.798 8.219 -8.003 1.00 87.25 169 ASP A O 1
ATOM 1352 N N . ALA A 1 170 ? 14.571 8.241 -7.729 1.00 87.38 170 ALA A N 1
ATOM 1353 C CA . ALA A 1 170 ? 14.581 7.499 -6.474 1.00 87.38 170 ALA A CA 1
ATOM 1354 C C . ALA A 1 170 ? 15.050 6.048 -6.640 1.00 87.38 170 ALA A C 1
ATOM 1356 O O . ALA A 1 170 ? 15.675 5.504 -5.738 1.00 87.38 170 ALA A O 1
ATOM 1357 N N . THR A 1 171 ? 14.790 5.421 -7.791 1.00 87.94 171 THR A N 1
ATOM 1358 C CA . THR A 1 171 ? 15.364 4.103 -8.109 1.00 87.94 171 THR A CA 1
ATOM 1359 C C . THR A 1 171 ? 16.747 4.195 -8.733 1.00 87.94 171 THR A C 1
ATOM 1361 O O . THR A 1 171 ? 17.516 3.252 -8.590 1.00 87.94 171 THR A O 1
ATOM 1364 N N . GLY A 1 172 ? 17.064 5.303 -9.414 1.00 86.38 172 GLY A N 1
ATOM 1365 C CA . GLY A 1 172 ? 18.399 5.599 -9.932 1.00 86.38 172 GLY A CA 1
ATOM 1366 C C . GLY A 1 172 ? 18.904 4.646 -11.020 1.00 86.38 172 GLY A C 1
ATOM 1367 O O . GLY A 1 172 ? 20.112 4.600 -11.267 1.00 86.38 172 GLY A O 1
ATOM 1368 N N . LEU A 1 173 ? 18.017 3.881 -11.675 1.00 86.88 173 LEU A N 1
ATOM 1369 C CA . LEU A 1 173 ? 18.423 2.867 -12.649 1.00 86.88 173 LEU A CA 1
ATOM 1370 C C . LEU A 1 173 ? 19.237 3.484 -13.807 1.00 86.88 173 LEU A C 1
ATOM 1372 O O . LEU A 1 173 ? 18.721 4.329 -14.548 1.00 86.88 173 LEU A O 1
ATOM 1376 N N . PRO A 1 174 ? 20.490 3.041 -14.039 1.00 83.31 174 PRO A N 1
ATOM 1377 C CA . PRO A 1 174 ? 21.309 3.570 -15.121 1.00 83.31 174 PRO A CA 1
ATOM 1378 C C . PRO A 1 174 ? 20.696 3.287 -16.493 1.00 83.31 174 PRO A C 1
ATOM 1380 O O . PRO A 1 174 ? 20.265 2.173 -16.784 1.00 83.31 174 PRO A O 1
ATOM 1383 N N . LYS A 1 175 ? 20.760 4.256 -17.411 1.00 81.44 175 LYS A N 1
ATOM 1384 C CA . LYS A 1 175 ? 20.338 4.081 -18.816 1.00 81.44 175 LYS A CA 1
ATOM 1385 C C . LYS A 1 175 ? 21.398 3.352 -19.657 1.00 81.44 175 LYS A C 1
ATOM 1387 O O . LYS A 1 175 ? 21.679 3.741 -20.787 1.00 81.44 175 LYS A O 1
ATOM 1392 N N . THR A 1 176 ? 22.029 2.319 -19.102 1.00 82.81 176 THR A N 1
ATOM 1393 C CA . THR A 1 176 ? 23.073 1.535 -19.779 1.00 82.81 176 THR A CA 1
ATOM 1394 C C . THR A 1 176 ? 22.509 0.238 -20.361 1.00 82.81 176 THR A C 1
ATOM 1396 O O . THR A 1 176 ? 21.407 -0.203 -20.019 1.00 82.81 176 THR A O 1
ATOM 1399 N N . ALA A 1 177 ? 23.279 -0.400 -21.247 1.00 82.12 177 ALA A N 1
ATOM 1400 C CA . ALA A 1 177 ? 22.879 -1.641 -21.911 1.00 82.12 177 ALA A CA 1
ATOM 1401 C C . ALA A 1 177 ? 22.549 -2.784 -20.931 1.00 82.12 177 ALA A C 1
ATOM 1403 O O . ALA A 1 177 ? 21.717 -3.624 -21.256 1.00 82.12 177 ALA A O 1
ATOM 1404 N N . SER A 1 178 ? 23.138 -2.798 -19.730 1.00 83.12 178 SER A N 1
ATOM 1405 C CA . SER A 1 178 ? 22.903 -3.844 -18.724 1.00 83.12 178 SER A CA 1
ATOM 1406 C C . SER A 1 178 ? 21.542 -3.738 -18.029 1.00 83.12 178 SER A C 1
ATOM 1408 O O . SER A 1 178 ? 21.027 -4.742 -17.551 1.00 83.12 178 SER A O 1
ATOM 1410 N N . TYR A 1 179 ? 20.948 -2.542 -17.978 1.00 85.50 179 TYR A N 1
ATOM 1411 C CA . TYR A 1 179 ? 19.674 -2.289 -17.289 1.00 85.50 179 TYR A CA 1
ATOM 1412 C C . TYR A 1 179 ? 18.496 -2.174 -18.254 1.00 85.50 179 TYR A C 1
ATOM 1414 O O . TYR A 1 179 ? 17.367 -2.528 -17.912 1.00 85.50 179 TYR A O 1
ATOM 1422 N N . LYS A 1 180 ? 18.767 -1.726 -19.486 1.00 86.31 180 LYS A N 1
ATOM 1423 C CA . LYS A 1 180 ? 17.762 -1.551 -20.537 1.00 86.31 180 LYS A CA 1
ATOM 1424 C C . LYS A 1 180 ? 16.864 -2.781 -20.756 1.00 86.31 180 LYS A C 1
ATOM 1426 O O . LYS A 1 180 ? 15.667 -2.573 -20.926 1.00 86.31 180 LYS A O 1
ATOM 1431 N N . PRO A 1 181 ? 17.350 -4.041 -20.712 1.00 88.50 181 PRO A N 1
ATOM 1432 C CA . PRO A 1 181 ? 16.490 -5.207 -20.891 1.00 88.50 181 PRO A CA 1
ATOM 1433 C C . PRO A 1 181 ? 15.343 -5.296 -19.883 1.00 88.50 181 PRO A C 1
ATOM 1435 O O . PRO A 1 181 ? 14.268 -5.747 -20.261 1.00 88.50 181 PRO A O 1
ATOM 1438 N N . TYR A 1 182 ? 15.539 -4.853 -18.634 1.00 88.88 182 TYR A N 1
ATOM 1439 C CA . TYR A 1 182 ? 14.530 -4.957 -17.573 1.00 88.88 182 TYR A CA 1
ATOM 1440 C C . TYR A 1 182 ? 13.385 -3.957 -17.760 1.00 88.88 182 TYR A C 1
ATOM 1442 O O . TYR A 1 182 ? 12.226 -4.301 -17.535 1.00 88.88 182 TYR A O 1
ATOM 1450 N N . THR A 1 183 ? 13.686 -2.744 -18.229 1.00 88.75 183 THR A N 1
ATOM 1451 C CA . THR A 1 183 ? 12.667 -1.734 -18.554 1.00 88.75 183 THR A CA 1
ATOM 1452 C C . THR A 1 183 ? 12.051 -1.980 -19.930 1.00 88.75 183 THR A C 1
ATOM 1454 O O . THR A 1 183 ? 10.846 -1.802 -20.108 1.00 88.75 183 THR A O 1
ATOM 1457 N N . ASP A 1 184 ? 12.828 -2.502 -20.885 1.00 91.75 184 ASP A N 1
ATOM 1458 C CA . ASP A 1 184 ? 12.334 -2.911 -22.201 1.00 91.75 184 ASP A CA 1
ATOM 1459 C C . ASP A 1 184 ? 11.279 -4.018 -22.119 1.00 91.75 184 ASP A C 1
ATOM 1461 O O . ASP A 1 184 ? 10.457 -4.105 -23.025 1.00 91.75 184 ASP A O 1
ATOM 1465 N N . LEU A 1 185 ? 11.217 -4.815 -21.043 1.00 93.06 185 LEU A N 1
ATOM 1466 C CA . LEU A 1 185 ? 10.139 -5.797 -20.854 1.00 93.06 185 LEU A CA 1
ATOM 1467 C C . LEU A 1 185 ? 8.753 -5.161 -20.995 1.00 93.06 185 LEU A C 1
ATOM 1469 O O . LEU A 1 185 ? 7.862 -5.769 -21.581 1.00 93.06 185 LEU A O 1
ATOM 1473 N N . PHE A 1 186 ? 8.571 -3.918 -20.549 1.00 95.81 186 PHE A N 1
ATOM 1474 C CA . PHE A 1 186 ? 7.279 -3.229 -20.592 1.00 95.81 186 PHE A CA 1
ATOM 1475 C C . PHE A 1 186 ? 6.798 -2.933 -22.018 1.00 95.81 186 PHE A C 1
ATOM 1477 O O . PHE A 1 186 ? 5.625 -2.646 -22.217 1.00 95.81 186 PHE A O 1
ATOM 1484 N N . ARG A 1 187 ? 7.649 -3.075 -23.039 1.00 96.31 187 ARG A N 1
ATOM 1485 C CA . ARG A 1 187 ? 7.222 -2.998 -24.443 1.00 96.31 187 ARG A CA 1
ATOM 1486 C C . ARG A 1 187 ? 6.727 -4.337 -25.000 1.00 96.31 187 ARG A C 1
ATOM 1488 O O . ARG A 1 187 ? 6.239 -4.372 -26.118 1.00 96.31 187 ARG A O 1
ATOM 1495 N N . LEU A 1 188 ? 6.934 -5.451 -24.297 1.00 95.69 188 LEU A N 1
ATOM 1496 C CA . LEU A 1 188 ? 6.713 -6.802 -24.836 1.00 95.69 188 LEU A CA 1
ATOM 1497 C C . LEU A 1 188 ? 5.401 -7.441 -24.376 1.00 95.69 188 LEU A C 1
ATOM 1499 O O . LEU A 1 188 ? 4.991 -8.445 -24.959 1.00 95.69 188 LEU A O 1
ATOM 1503 N N . PHE A 1 189 ? 4.760 -6.906 -23.338 1.00 96.81 189 PHE A N 1
ATOM 1504 C CA . PHE A 1 189 ? 3.610 -7.533 -22.684 1.00 96.81 189 PHE A CA 1
ATOM 1505 C C . PHE A 1 189 ? 2.372 -6.635 -22.700 1.00 96.81 189 PHE A C 1
ATOM 1507 O O . PHE A 1 189 ? 2.476 -5.411 -22.752 1.00 96.81 189 PHE A O 1
ATOM 1514 N N . ASP A 1 190 ? 1.205 -7.271 -22.702 1.00 96.81 190 ASP A N 1
ATOM 1515 C CA . ASP A 1 190 ? -0.106 -6.630 -22.695 1.00 96.81 190 ASP A CA 1
ATOM 1516 C C . ASP A 1 190 ? -0.553 -6.365 -21.254 1.00 96.81 190 ASP A C 1
ATOM 1518 O O . ASP A 1 190 ? -0.802 -7.304 -20.491 1.00 96.81 190 ASP A O 1
ATOM 1522 N N . PHE A 1 191 ? -0.673 -5.089 -20.885 1.00 97.75 191 PHE A N 1
ATOM 1523 C CA . PHE A 1 191 ? -1.037 -4.663 -19.532 1.00 97.75 191 PHE A CA 1
ATOM 1524 C C . PHE A 1 191 ? -2.534 -4.410 -19.324 1.00 97.75 191 PHE A C 1
ATOM 1526 O O . PHE A 1 191 ? -2.936 -4.104 -18.197 1.00 97.75 191 PHE A O 1
ATOM 1533 N N . SER A 1 192 ? -3.376 -4.599 -20.346 1.00 96.62 192 SER A N 1
ATOM 1534 C CA . SER A 1 192 ? -4.811 -4.255 -20.327 1.00 96.62 192 SER A CA 1
ATOM 1535 C C . SER A 1 192 ? -5.592 -4.879 -19.164 1.00 96.62 192 SER A C 1
ATOM 1537 O O . SER A 1 192 ? -6.554 -4.299 -18.656 1.00 96.62 192 SER A O 1
ATOM 1539 N N . SER A 1 193 ? -5.140 -6.033 -18.668 1.00 96.00 193 SER A N 1
ATOM 1540 C CA . SER A 1 193 ? -5.742 -6.734 -17.531 1.00 96.00 193 SER A CA 1
ATOM 1541 C C . SER A 1 193 ? -5.556 -6.039 -16.172 1.00 96.00 193 SER A C 1
ATOM 1543 O O . SER A 1 193 ? -6.147 -6.478 -15.189 1.00 96.00 193 SER A O 1
ATOM 1545 N N . SER A 1 194 ? -4.759 -4.968 -16.076 1.00 96.56 194 SER A N 1
ATOM 1546 C CA . SER A 1 194 ? -4.489 -4.235 -14.820 1.00 96.56 194 SER A CA 1
ATOM 1547 C C . SER A 1 194 ? -5.297 -2.940 -14.653 1.00 96.56 194 SER A C 1
ATOM 1549 O O . SER A 1 194 ? -4.985 -2.114 -13.799 1.00 96.56 194 SER A O 1
ATOM 1551 N N . LYS A 1 195 ? -6.351 -2.748 -15.455 1.00 93.19 195 LYS A N 1
ATOM 1552 C CA . LYS A 1 195 ? -7.173 -1.523 -15.469 1.00 93.19 195 LYS A CA 1
ATOM 1553 C C . LYS A 1 195 ? -7.829 -1.170 -14.126 1.00 93.19 195 LYS A C 1
ATOM 1555 O O . LYS A 1 195 ? -8.089 0.004 -13.881 1.00 93.19 195 LYS A O 1
ATOM 1560 N N . ASP A 1 196 ? -8.048 -2.159 -13.261 1.00 92.25 196 ASP A N 1
ATOM 1561 C CA . ASP A 1 196 ? -8.720 -2.010 -11.960 1.00 92.25 196 ASP A CA 1
ATOM 1562 C C . ASP A 1 196 ? -7.724 -1.992 -10.784 1.00 92.25 196 ASP A C 1
ATOM 1564 O O . ASP A 1 196 ? -8.106 -2.121 -9.621 1.00 92.25 196 ASP A O 1
ATOM 1568 N N . VAL A 1 197 ? -6.432 -1.841 -11.088 1.00 96.75 197 VAL A N 1
ATOM 1569 C CA . VAL A 1 197 ? -5.343 -1.756 -10.113 1.00 96.75 197 VAL A CA 1
ATOM 1570 C C . VAL A 1 197 ? -4.724 -0.366 -10.194 1.00 96.75 197 VAL A C 1
ATOM 1572 O O . VAL A 1 197 ? -4.606 0.225 -11.272 1.00 96.75 197 VAL A O 1
ATOM 1575 N N . ARG A 1 198 ? -4.346 0.193 -9.050 1.00 97.94 198 ARG A N 1
ATOM 1576 C CA . ARG A 1 198 ? -3.630 1.467 -8.953 1.00 97.94 198 ARG A CA 1
ATOM 1577 C C . ARG A 1 198 ? -2.344 1.251 -8.188 1.00 97.94 198 ARG A C 1
ATOM 1579 O O . ARG A 1 198 ? -2.338 0.544 -7.185 1.00 97.94 198 ARG A O 1
ATOM 1586 N N . LEU A 1 199 ? -1.261 1.832 -8.683 1.00 98.19 199 LEU A N 1
ATOM 1587 C CA . LEU A 1 199 ? 0.009 1.825 -7.977 1.00 98.19 199 LEU A CA 1
ATOM 1588 C C . LEU A 1 199 ? 0.002 2.924 -6.913 1.00 98.19 199 LEU A C 1
ATOM 1590 O O . LEU A 1 199 ? -0.566 3.990 -7.136 1.00 98.19 199 LEU A O 1
ATOM 1594 N N . VAL A 1 200 ? 0.641 2.658 -5.779 1.00 98.50 200 VAL A N 1
ATOM 1595 C CA . VAL A 1 200 ? 0.881 3.635 -4.716 1.00 98.50 200 VAL A CA 1
ATOM 1596 C C . VAL A 1 200 ? 2.377 3.667 -4.442 1.00 98.50 200 VAL A C 1
ATOM 1598 O O . VAL A 1 200 ? 2.986 2.632 -4.170 1.00 98.50 200 VAL A O 1
ATOM 1601 N N . THR A 1 201 ? 2.976 4.847 -4.519 1.00 97.88 201 THR A N 1
ATOM 1602 C CA . THR A 1 201 ? 4.427 5.039 -4.434 1.00 97.88 201 THR A CA 1
ATOM 1603 C C . THR A 1 201 ? 4.774 6.077 -3.380 1.00 97.88 201 THR A C 1
ATOM 1605 O O . THR A 1 201 ? 4.124 7.114 -3.280 1.00 97.88 201 THR A O 1
ATOM 1608 N N . SER A 1 202 ? 5.836 5.812 -2.626 1.00 97.50 202 SER A N 1
ATOM 1609 C CA . SER A 1 202 ? 6.615 6.840 -1.932 1.00 97.50 202 SER A CA 1
ATOM 1610 C C . SER A 1 202 ? 8.023 6.769 -2.491 1.00 97.50 202 SER A C 1
ATOM 1612 O O . SER A 1 202 ? 8.630 5.702 -2.439 1.00 97.50 202 SER A O 1
ATOM 1614 N N . LEU A 1 203 ? 8.530 7.854 -3.055 1.00 95.75 203 LEU A N 1
ATOM 1615 C CA . LEU A 1 203 ? 9.874 7.915 -3.617 1.00 95.75 203 LEU A CA 1
ATOM 1616 C C . LEU A 1 203 ? 10.798 8.602 -2.613 1.00 95.75 203 LEU A C 1
ATOM 1618 O O . LEU A 1 203 ? 10.467 9.678 -2.123 1.00 95.75 203 LEU A O 1
ATOM 1622 N N . ALA A 1 204 ? 11.927 7.982 -2.263 1.00 94.06 204 ALA A N 1
ATOM 1623 C CA . ALA A 1 204 ? 12.858 8.602 -1.327 1.00 94.06 204 ALA A CA 1
ATOM 1624 C C . ALA A 1 204 ? 13.402 9.922 -1.899 1.00 94.06 204 ALA A C 1
ATOM 1626 O O . ALA A 1 204 ? 13.893 9.959 -3.028 1.00 94.06 204 ALA A O 1
ATOM 1627 N N . GLY A 1 205 ? 13.344 10.989 -1.106 1.00 93.19 205 GLY A N 1
ATOM 1628 C CA . GLY A 1 205 ? 13.842 12.306 -1.490 1.00 93.19 205 GLY A CA 1
ATOM 1629 C C . GLY A 1 205 ? 13.329 13.433 -0.597 1.00 93.19 205 GLY A C 1
ATOM 1630 O O . GLY A 1 205 ? 12.555 13.215 0.341 1.00 93.19 205 GLY A O 1
ATOM 1631 N N . SER A 1 206 ? 13.764 14.651 -0.912 1.00 93.50 206 SER A N 1
ATOM 1632 C CA . SER A 1 206 ? 13.207 15.891 -0.373 1.00 93.50 206 SER A CA 1
ATOM 1633 C C . SER A 1 206 ? 12.547 16.679 -1.499 1.00 93.50 206 SER A C 1
ATOM 1635 O O . SER A 1 206 ? 13.162 16.917 -2.539 1.00 93.50 206 SER A O 1
ATOM 1637 N N . TYR A 1 207 ? 11.295 17.065 -1.292 1.00 94.50 207 TYR A N 1
ATOM 1638 C CA . TYR A 1 207 ? 10.440 17.664 -2.305 1.00 94.50 207 TYR A CA 1
ATOM 1639 C C . TYR A 1 207 ? 9.883 18.984 -1.781 1.00 94.50 207 TYR A C 1
ATOM 1641 O O . TYR A 1 207 ? 9.250 19.008 -0.727 1.00 94.50 207 TYR A O 1
ATOM 1649 N N . GLU A 1 208 ? 10.097 20.075 -2.513 1.00 95.81 208 GLU A N 1
ATOM 1650 C CA . GLU A 1 208 ? 9.620 21.413 -2.156 1.00 95.81 208 GLU A CA 1
ATOM 1651 C C . GLU A 1 208 ? 8.769 21.997 -3.287 1.00 95.81 208 GLU A C 1
ATOM 1653 O O . GLU A 1 208 ? 9.146 21.957 -4.457 1.00 95.81 208 GLU A O 1
ATOM 1658 N N . GLY A 1 209 ? 7.609 22.543 -2.928 1.00 95.25 209 GLY A N 1
ATOM 1659 C CA . GLY A 1 209 ? 6.596 23.002 -3.871 1.00 95.25 209 GLY A CA 1
ATOM 1660 C C . GLY A 1 209 ? 5.600 21.903 -4.240 1.00 95.25 209 GLY A C 1
ATOM 1661 O O . GLY A 1 209 ? 5.879 20.710 -4.133 1.00 95.25 209 GLY A O 1
ATOM 1662 N N . SER A 1 210 ? 4.403 22.316 -4.662 1.00 92.75 210 SER A N 1
ATOM 1663 C CA . SER A 1 210 ? 3.276 21.404 -4.892 1.00 92.75 210 SER A CA 1
ATOM 1664 C C . SER A 1 210 ? 3.615 20.292 -5.885 1.00 92.75 210 SER A C 1
ATOM 1666 O O . SER A 1 210 ? 3.424 19.126 -5.559 1.00 92.75 210 SER A O 1
ATOM 1668 N N . ASP A 1 211 ? 4.187 20.634 -7.041 1.00 94.75 211 ASP A N 1
ATOM 1669 C CA . ASP A 1 211 ? 4.497 19.664 -8.101 1.00 94.75 211 ASP A CA 1
ATOM 1670 C C . ASP A 1 211 ? 5.533 18.626 -7.646 1.00 94.75 211 ASP A C 1
ATOM 1672 O O . ASP A 1 211 ? 5.384 17.432 -7.906 1.00 94.75 211 ASP A O 1
ATOM 1676 N N . ALA A 1 212 ? 6.555 19.058 -6.900 1.00 94.50 212 ALA A N 1
ATOM 1677 C CA . ALA A 1 212 ? 7.557 18.153 -6.349 1.00 94.50 212 ALA A CA 1
ATOM 1678 C C . ALA A 1 212 ? 6.945 17.235 -5.280 1.00 94.50 212 ALA A C 1
ATOM 1680 O O . ALA A 1 212 ? 7.225 16.038 -5.256 1.00 94.50 212 ALA A O 1
ATOM 1681 N N . VAL A 1 213 ? 6.081 17.766 -4.405 1.00 95.38 213 VAL A N 1
ATOM 1682 C CA . VAL A 1 213 ? 5.358 1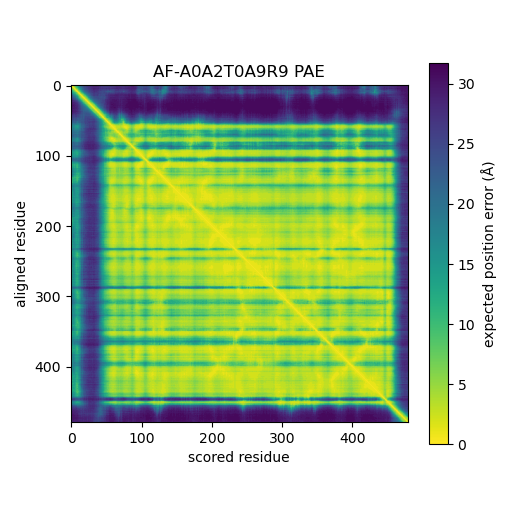6.964 -3.403 1.00 95.38 213 VAL A CA 1
ATOM 1683 C C . VAL A 1 213 ? 4.464 15.920 -4.078 1.00 95.38 213 VAL A C 1
ATOM 1685 O O . VAL A 1 213 ? 4.371 14.790 -3.597 1.00 95.38 213 VAL A O 1
ATOM 1688 N N . GLU A 1 214 ? 3.830 16.260 -5.202 1.00 94.50 214 GLU A N 1
ATOM 1689 C CA . GLU A 1 214 ? 3.089 15.289 -6.008 1.00 94.50 214 GLU A CA 1
ATOM 1690 C C . GLU A 1 214 ? 4.007 14.214 -6.607 1.00 94.50 214 GLU A C 1
ATOM 1692 O O . GLU A 1 214 ? 3.663 13.032 -6.552 1.00 94.50 214 GLU A O 1
ATOM 1697 N N . GLN A 1 215 ? 5.176 14.605 -7.126 1.00 94.25 215 GLN A N 1
ATOM 1698 C CA . GLN A 1 215 ? 6.175 13.692 -7.688 1.00 94.25 215 GLN A CA 1
ATOM 1699 C C . GLN A 1 215 ? 6.721 12.707 -6.644 1.00 94.25 215 GLN A C 1
ATOM 1701 O O . GLN A 1 215 ? 6.905 11.530 -6.954 1.00 94.25 215 GLN A O 1
ATOM 1706 N N . GLY A 1 216 ? 6.959 13.156 -5.407 1.00 94.81 216 GLY A N 1
ATOM 1707 C CA . GLY A 1 216 ? 7.419 12.292 -4.315 1.00 94.81 216 GLY A CA 1
ATOM 1708 C C . GLY A 1 216 ? 6.403 11.216 -3.915 1.00 94.81 216 GLY A C 1
ATOM 1709 O O . GLY A 1 216 ? 6.774 10.143 -3.433 1.00 94.81 216 GLY A O 1
ATOM 1710 N N . GLY A 1 217 ? 5.116 11.462 -4.166 1.00 96.81 217 GLY A N 1
ATOM 1711 C CA . GLY A 1 217 ? 4.037 10.522 -3.893 1.00 96.81 217 GLY A CA 1
ATOM 1712 C C . GLY A 1 217 ? 3.582 10.545 -2.431 1.00 96.81 217 GLY A C 1
ATOM 1713 O O . GLY A 1 217 ? 2.982 11.519 -1.971 1.00 96.81 217 GLY A O 1
ATOM 1714 N N . GLY A 1 218 ? 3.762 9.435 -1.714 1.00 97.19 218 GLY A N 1
ATOM 1715 C CA . GLY A 1 218 ? 3.288 9.270 -0.341 1.00 97.19 218 GLY A CA 1
ATOM 1716 C C . GLY A 1 218 ? 1.763 9.270 -0.250 1.00 97.19 218 GLY A C 1
ATOM 1717 O O . GLY A 1 218 ? 1.068 8.622 -1.038 1.00 97.19 218 GLY A O 1
ATOM 1718 N N . LEU A 1 219 ? 1.225 10.028 0.704 1.00 98.00 219 LEU A N 1
ATOM 1719 C CA . LEU A 1 219 ? -0.220 10.199 0.879 1.00 98.00 219 LEU A CA 1
ATOM 1720 C C . LEU A 1 219 ? -0.903 10.806 -0.358 1.00 98.00 219 LEU A C 1
ATOM 1722 O O . LEU A 1 219 ? -2.066 10.504 -0.618 1.00 98.00 219 LEU A O 1
ATOM 1726 N N . THR A 1 220 ? -0.194 11.612 -1.155 1.00 97.38 220 THR A N 1
ATOM 1727 C CA . THR A 1 220 ? -0.721 12.151 -2.419 1.00 97.38 220 THR A CA 1
ATOM 1728 C C . THR A 1 220 ? -0.933 11.044 -3.453 1.00 97.38 220 THR A C 1
ATOM 1730 O O . THR A 1 220 ? -1.972 11.001 -4.112 1.00 97.38 220 THR A O 1
ATOM 1733 N N . SER A 1 221 ? 0.021 10.110 -3.559 1.00 98.25 221 SER A N 1
ATOM 1734 C CA . SER A 1 221 ? -0.091 8.936 -4.437 1.00 98.25 221 SER A CA 1
ATOM 1735 C C . SER A 1 221 ? -1.254 8.035 -4.004 1.00 98.25 221 SER A C 1
ATOM 1737 O O . SER A 1 221 ? -2.058 7.615 -4.836 1.00 98.25 221 SER A O 1
ATOM 1739 N N . LEU A 1 222 ? -1.419 7.819 -2.692 1.00 98.62 222 LEU A N 1
ATOM 1740 C CA . LEU A 1 222 ? -2.546 7.064 -2.137 1.00 98.62 222 LEU A CA 1
ATOM 1741 C C . LEU A 1 222 ? -3.902 7.716 -2.448 1.00 98.62 222 LEU A C 1
ATOM 1743 O O . LEU A 1 222 ? -4.819 7.030 -2.900 1.00 98.62 222 LEU A O 1
ATOM 1747 N N . ALA A 1 223 ? -4.022 9.029 -2.235 1.00 97.94 223 ALA A N 1
ATOM 1748 C CA . ALA A 1 223 ? -5.251 9.766 -2.512 1.00 97.94 223 ALA A CA 1
ATOM 1749 C C . ALA A 1 223 ? -5.653 9.645 -3.991 1.00 97.94 223 ALA A C 1
ATOM 1751 O O . ALA A 1 223 ? -6.777 9.243 -4.296 1.00 97.94 223 ALA A O 1
ATOM 1752 N N . ARG A 1 224 ? -4.699 9.868 -4.904 1.00 97.75 224 ARG A N 1
ATOM 1753 C CA . ARG A 1 224 ? -4.902 9.697 -6.350 1.00 97.75 224 ARG A CA 1
ATOM 1754 C C . ARG A 1 224 ? -5.267 8.268 -6.737 1.00 97.75 224 ARG A C 1
ATOM 1756 O O . ARG A 1 224 ? -6.094 8.069 -7.624 1.00 97.75 224 ARG A O 1
ATOM 1763 N N . ALA A 1 225 ? -4.676 7.268 -6.086 1.00 98.12 225 ALA A N 1
ATOM 1764 C CA . ALA A 1 225 ? -5.020 5.872 -6.323 1.00 98.12 225 ALA A CA 1
ATOM 1765 C C . ALA A 1 225 ? -6.478 5.578 -5.936 1.00 98.12 225 ALA A C 1
ATOM 1767 O O . ALA A 1 225 ? -7.187 4.939 -6.711 1.00 98.12 225 ALA A O 1
ATOM 1768 N N . ILE A 1 226 ? -6.948 6.074 -4.787 1.00 97.50 226 ILE A N 1
ATOM 1769 C CA . ILE A 1 226 ? -8.355 5.938 -4.380 1.00 97.50 226 ILE A CA 1
ATOM 1770 C C . ILE A 1 226 ? -9.267 6.648 -5.383 1.00 97.50 226 ILE A C 1
ATOM 1772 O O . ILE A 1 226 ? -10.170 6.015 -5.921 1.00 97.50 226 ILE A O 1
ATOM 1776 N N . GLU A 1 227 ? -9.012 7.919 -5.699 1.00 95.88 227 GLU A N 1
ATOM 1777 C CA . GLU A 1 227 ? -9.821 8.678 -6.667 1.00 95.88 227 GLU A CA 1
ATOM 1778 C C . GLU A 1 227 ? -9.857 8.008 -8.044 1.00 95.88 227 GLU A C 1
ATOM 1780 O O . GLU A 1 227 ? -10.910 7.908 -8.673 1.00 95.88 227 GLU A O 1
ATOM 1785 N N . GLY A 1 228 ? -8.723 7.465 -8.488 1.00 96.12 228 GLY A N 1
ATOM 1786 C CA . GLY A 1 228 ? -8.608 6.748 -9.749 1.00 96.12 228 GLY A CA 1
ATOM 1787 C C . GLY A 1 228 ? -9.422 5.454 -9.805 1.00 96.12 228 GLY A C 1
ATOM 1788 O O . GLY A 1 228 ? -9.696 4.987 -10.908 1.00 96.12 228 GLY A O 1
ATOM 1789 N N . LEU A 1 229 ? -9.802 4.859 -8.668 1.00 95.69 229 LEU A N 1
ATOM 1790 C CA . LEU A 1 229 ? -10.734 3.721 -8.604 1.00 95.69 229 LEU A CA 1
ATOM 1791 C C . LEU A 1 229 ? -12.207 4.145 -8.603 1.00 95.69 229 LEU A C 1
ATOM 1793 O O . LEU A 1 229 ? -13.077 3.267 -8.559 1.00 95.69 229 LEU A O 1
ATOM 1797 N N . GLN A 1 230 ? -12.464 5.456 -8.651 1.00 94.62 230 GLN A N 1
ATOM 1798 C CA . GLN A 1 230 ? -13.789 6.063 -8.733 1.00 94.62 230 GLN A CA 1
ATOM 1799 C C . GLN A 1 230 ? -14.743 5.450 -7.694 1.00 94.62 230 GLN A C 1
ATOM 1801 O O . GLN A 1 230 ? -15.711 4.778 -8.060 1.00 94.62 230 GLN A O 1
ATOM 1806 N N . PRO A 1 231 ? -14.433 5.583 -6.388 1.00 93.00 231 PRO A N 1
ATOM 1807 C CA . PRO A 1 231 ? -15.354 5.172 -5.342 1.00 93.00 231 PRO A CA 1
ATOM 1808 C C . PRO A 1 231 ? -16.671 5.924 -5.496 1.00 93.00 231 PRO A C 1
ATOM 1810 O O . PRO A 1 231 ? -16.727 7.004 -6.090 1.00 93.00 231 PRO A O 1
ATOM 1813 N N . ARG A 1 232 ? -17.733 5.356 -4.938 1.00 88.31 232 ARG A N 1
ATOM 1814 C CA . ARG A 1 232 ? -19.048 5.991 -4.965 1.00 88.31 232 ARG A CA 1
ATOM 1815 C C . ARG A 1 232 ? -19.020 7.343 -4.255 1.00 88.31 232 ARG A C 1
ATOM 1817 O O . ARG A 1 232 ? -18.251 7.575 -3.320 1.00 88.31 232 ARG A O 1
ATOM 1824 N N . ASP A 1 233 ? -19.892 8.239 -4.698 1.00 81.06 233 ASP A N 1
ATOM 1825 C CA . ASP A 1 233 ? -19.991 9.572 -4.123 1.00 81.06 233 ASP A CA 1
ATOM 1826 C C . ASP A 1 233 ? -20.554 9.523 -2.706 1.00 81.06 233 ASP A C 1
ATOM 1828 O O . ASP A 1 233 ? -21.675 9.065 -2.498 1.00 81.06 233 ASP A O 1
ATOM 1832 N N . LYS A 1 234 ? -19.820 10.133 -1.766 1.00 81.06 234 LYS A N 1
ATOM 1833 C CA . LYS A 1 234 ? -20.173 10.251 -0.340 1.00 81.06 234 LYS A CA 1
ATOM 1834 C C . LYS A 1 234 ? -20.308 8.891 0.353 1.00 81.06 234 LYS A C 1
ATOM 1836 O O . LYS A 1 234 ? -20.726 7.887 -0.202 1.00 81.06 234 LYS A O 1
ATOM 1841 N N . GLY A 1 235 ? -20.042 8.893 1.650 1.00 87.06 235 GLY A N 1
ATOM 1842 C CA . GLY A 1 235 ? -20.272 7.709 2.457 1.00 87.06 235 GLY A CA 1
ATOM 1843 C C . GLY A 1 235 ? -19.459 7.697 3.730 1.00 87.06 235 GLY A C 1
ATOM 1844 O O . GLY A 1 235 ? -18.725 8.632 4.062 1.00 87.06 235 GLY A O 1
ATOM 1845 N N . LYS A 1 236 ? -19.649 6.624 4.488 1.00 91.44 236 LYS A N 1
ATOM 1846 C CA . LYS A 1 236 ? -18.902 6.327 5.701 1.00 91.44 236 LYS A CA 1
ATOM 1847 C C . LYS A 1 236 ? -17.706 5.470 5.319 1.00 91.44 236 LYS A C 1
ATOM 1849 O O . LYS A 1 236 ? -17.864 4.351 4.840 1.00 91.44 236 LYS A O 1
ATOM 1854 N N . TRP A 1 237 ? -16.526 6.001 5.601 1.00 94.56 237 TRP A N 1
ATOM 1855 C CA . TRP A 1 237 ? -15.256 5.324 5.399 1.00 94.56 237 TRP A CA 1
ATOM 1856 C C . TRP A 1 237 ? -14.754 4.716 6.707 1.00 94.56 237 TRP A C 1
ATOM 1858 O O . TRP A 1 237 ? -14.913 5.316 7.780 1.00 94.56 237 TRP A O 1
ATOM 1868 N N . LYS A 1 238 ? -14.146 3.534 6.607 1.00 96.38 238 LYS A N 1
ATOM 1869 C CA . LYS A 1 238 ? -13.395 2.883 7.681 1.00 96.38 238 LYS A CA 1
ATOM 1870 C C . LYS A 1 238 ? -12.170 2.176 7.109 1.00 96.38 238 LYS A C 1
ATOM 1872 O O . LYS A 1 238 ? -12.279 1.503 6.093 1.00 96.38 238 LYS A O 1
ATOM 1877 N N . VAL A 1 239 ? -11.039 2.277 7.794 1.00 97.88 239 VAL A N 1
ATOM 1878 C CA . VAL A 1 239 ? -9.778 1.637 7.420 1.00 97.88 239 VAL A CA 1
ATOM 1879 C C . VAL A 1 239 ? -9.330 0.698 8.538 1.00 97.88 239 VAL A C 1
ATOM 1881 O O . VAL A 1 239 ? -9.226 1.103 9.695 1.00 97.88 239 VAL A O 1
ATOM 1884 N N . GLU A 1 240 ? -9.069 -0.559 8.193 1.00 97.94 240 GLU A N 1
ATOM 1885 C CA . GLU A 1 240 ? -8.407 -1.549 9.047 1.00 97.94 240 GLU A CA 1
ATOM 1886 C C . GLU A 1 240 ? -7.009 -1.809 8.471 1.00 97.94 240 GLU A C 1
ATOM 1888 O O . GLU A 1 240 ? -6.893 -2.382 7.389 1.00 97.94 240 GLU A O 1
ATOM 1893 N N . TYR A 1 241 ? -5.957 -1.354 9.157 1.00 97.69 241 TYR A N 1
ATOM 1894 C CA . TYR A 1 241 ? -4.583 -1.358 8.646 1.00 97.69 241 TYR A CA 1
ATOM 1895 C C . TYR A 1 241 ? -3.704 -2.326 9.436 1.00 97.69 241 TYR A C 1
ATOM 1897 O O . TYR A 1 241 ? -3.239 -2.015 10.530 1.00 97.69 241 TYR A O 1
ATOM 1905 N N . LEU A 1 242 ? -3.475 -3.508 8.874 1.00 96.56 242 LEU A N 1
ATOM 1906 C CA . LEU A 1 242 ? -2.596 -4.527 9.426 1.00 96.56 242 LEU A CA 1
ATOM 1907 C C . LEU A 1 242 ? -1.127 -4.201 9.174 1.00 96.56 242 LEU A C 1
ATOM 1909 O O . LEU A 1 242 ? -0.727 -3.972 8.032 1.00 96.56 242 LEU A O 1
ATOM 1913 N N . THR A 1 243 ? -0.341 -4.222 10.248 1.00 95.19 243 THR A N 1
ATOM 1914 C CA . THR A 1 243 ? 1.094 -3.938 10.235 1.00 95.19 243 THR A CA 1
ATOM 1915 C C . THR A 1 243 ? 1.851 -4.874 11.178 1.00 95.19 243 THR A C 1
ATOM 1917 O O . THR A 1 243 ? 1.308 -5.353 12.173 1.00 95.19 243 THR A O 1
ATOM 1920 N N . HIS A 1 244 ? 3.124 -5.109 10.878 1.00 92.44 244 HIS A N 1
ATOM 1921 C CA . HIS A 1 244 ? 4.073 -5.827 11.735 1.00 92.44 244 HIS A CA 1
ATOM 1922 C C . HIS A 1 244 ? 4.949 -4.880 12.569 1.00 92.44 244 HIS A C 1
ATOM 1924 O O . HIS A 1 244 ? 5.676 -5.322 13.455 1.00 92.44 244 HIS A O 1
ATOM 1930 N N . THR A 1 245 ? 4.876 -3.574 12.301 1.00 92.56 245 THR A N 1
ATOM 1931 C CA . THR A 1 245 ? 5.609 -2.545 13.041 1.00 92.56 245 THR A CA 1
ATOM 1932 C C . THR A 1 245 ? 4.737 -1.333 13.351 1.00 92.56 245 THR A C 1
ATOM 1934 O O . THR A 1 245 ? 3.825 -0.994 12.588 1.00 92.56 245 THR A O 1
ATOM 1937 N N . THR A 1 246 ? 5.021 -0.667 14.467 1.00 88.06 246 THR A N 1
ATOM 1938 C CA . THR A 1 246 ? 4.439 0.631 14.812 1.00 88.06 246 THR A CA 1
ATOM 1939 C C . THR A 1 246 ? 5.510 1.562 15.358 1.00 88.06 246 THR A C 1
ATOM 1941 O O . THR A 1 246 ? 6.211 1.197 16.299 1.00 88.06 246 THR A O 1
ATOM 1944 N N . GLU A 1 247 ? 5.558 2.784 14.843 1.00 88.06 247 GLU A N 1
ATOM 1945 C CA . GLU A 1 247 ? 6.279 3.909 15.442 1.00 88.06 247 GLU A CA 1
ATOM 1946 C C . GLU A 1 247 ? 5.319 4.774 16.264 1.00 88.06 247 GLU A C 1
ATOM 1948 O O . GLU A 1 247 ? 4.104 4.562 16.276 1.00 88.06 247 GLU A O 1
ATOM 1953 N N . LYS A 1 248 ? 5.846 5.808 16.919 1.00 89.19 248 LYS A N 1
ATOM 1954 C CA . LYS A 1 248 ? 5.016 6.866 17.492 1.00 89.19 248 LYS A CA 1
ATOM 1955 C C . LYS A 1 248 ? 4.202 7.557 16.396 1.00 89.19 248 LYS A C 1
ATOM 1957 O O . LYS A 1 248 ? 4.756 8.195 15.503 1.00 89.19 248 LYS A O 1
ATOM 1962 N N . ILE A 1 249 ? 2.879 7.509 16.524 1.00 89.69 249 ILE A N 1
ATOM 1963 C CA . ILE A 1 249 ? 1.947 8.110 15.566 1.00 89.69 249 ILE A CA 1
ATOM 1964 C C . ILE A 1 249 ? 1.128 9.180 16.290 1.00 89.69 249 ILE A C 1
ATOM 1966 O O . ILE A 1 249 ? 0.592 8.947 17.372 1.00 89.69 249 ILE A O 1
ATOM 1970 N N . SER A 1 250 ? 1.031 10.377 15.710 1.00 91.75 250 SER A N 1
ATOM 1971 C CA . SER A 1 250 ? 0.161 11.436 16.231 1.00 91.75 250 SER A CA 1
ATOM 1972 C C . SER A 1 250 ? -1.241 11.321 15.637 1.00 91.75 250 SER A C 1
ATOM 1974 O O . SER A 1 250 ? -1.420 10.816 14.530 1.00 91.75 250 SER A O 1
ATOM 1976 N N . LEU A 1 251 ? -2.246 11.856 16.332 1.00 91.00 251 LEU A N 1
ATOM 1977 C CA . LEU A 1 251 ? -3.618 11.855 15.820 1.00 91.00 251 LEU A CA 1
ATOM 1978 C C . LEU A 1 251 ? -3.743 12.617 14.486 1.00 91.00 251 LEU A C 1
ATOM 1980 O O . LEU A 1 251 ? -4.520 12.220 13.628 1.00 91.00 251 LEU A O 1
ATOM 1984 N N . SER A 1 252 ? -2.937 13.666 14.292 1.00 90.81 252 SER A N 1
ATOM 1985 C CA . SER A 1 252 ? -2.892 14.421 13.034 1.00 90.81 252 SER A CA 1
ATOM 1986 C C . SER A 1 252 ? -2.390 13.568 11.865 1.00 90.81 252 SER A C 1
ATOM 1988 O O . SER A 1 252 ? -2.953 13.647 10.778 1.00 90.81 252 SER A O 1
ATOM 1990 N N . VAL A 1 253 ? -1.390 12.707 12.090 1.00 92.12 253 VAL A N 1
ATOM 1991 C CA . VAL A 1 253 ? -0.915 11.759 11.068 1.00 92.12 253 VAL A CA 1
ATOM 1992 C C . VAL A 1 253 ? -1.993 10.722 10.754 1.00 92.12 253 VAL A C 1
ATOM 1994 O O . VAL A 1 253 ? -2.223 10.424 9.585 1.00 92.12 253 VAL A O 1
ATOM 1997 N N . VAL A 1 254 ? -2.693 10.202 11.772 1.00 94.56 254 VAL A N 1
ATOM 1998 C CA . VAL A 1 254 ? -3.821 9.272 11.566 1.00 94.56 254 VAL A CA 1
ATOM 1999 C C . VAL A 1 254 ? -4.907 9.916 10.708 1.00 94.56 254 VAL A C 1
ATOM 2001 O O . VAL A 1 254 ? -5.414 9.280 9.787 1.00 94.56 254 VAL A O 1
ATOM 2004 N N . GLU A 1 255 ? -5.260 11.167 10.997 1.00 94.94 255 GLU A N 1
ATOM 2005 C CA . GLU A 1 255 ? -6.275 11.910 10.254 1.00 94.94 255 GLU A CA 1
ATOM 2006 C C . GLU A 1 255 ? -5.857 12.143 8.797 1.00 94.94 255 GLU A C 1
ATOM 2008 O O . GLU A 1 255 ? -6.639 11.860 7.894 1.00 94.94 255 GLU A O 1
ATOM 2013 N N . GLN A 1 256 ? -4.615 12.577 8.552 1.00 95.12 256 GLN A N 1
ATOM 2014 C CA . GLN A 1 256 ? -4.081 12.761 7.196 1.00 95.12 256 GLN A CA 1
ATOM 2015 C C . GLN A 1 256 ? -4.051 11.448 6.403 1.00 95.12 256 GLN A C 1
ATOM 2017 O O . GLN A 1 256 ? -4.449 11.417 5.238 1.00 95.12 256 GLN A O 1
ATOM 2022 N N . LEU A 1 257 ? -3.627 10.352 7.036 1.00 96.94 257 LEU A N 1
ATOM 2023 C CA . LEU A 1 257 ? -3.626 9.028 6.418 1.00 96.94 257 LEU A CA 1
ATOM 2024 C C . LEU A 1 257 ? -5.054 8.564 6.096 1.00 96.94 257 LEU A C 1
ATOM 2026 O O . LEU A 1 257 ? -5.318 8.071 5.001 1.00 96.94 257 LEU A O 1
ATOM 2030 N N . PHE A 1 258 ? -5.997 8.759 7.021 1.00 97.31 258 PHE A N 1
ATOM 2031 C CA . PHE A 1 258 ? -7.408 8.451 6.795 1.00 97.31 258 PHE A CA 1
ATOM 2032 C C . PHE A 1 258 ? -8.009 9.294 5.663 1.00 97.31 258 PHE A C 1
ATOM 2034 O O . PHE A 1 258 ? -8.727 8.757 4.820 1.00 97.31 258 PHE A O 1
ATOM 2041 N N . ALA A 1 259 ? -7.686 10.588 5.604 1.00 96.88 259 ALA A N 1
ATOM 2042 C CA . ALA A 1 259 ? -8.103 11.482 4.530 1.00 96.88 259 ALA A CA 1
ATOM 2043 C C . ALA A 1 259 ? -7.605 10.986 3.164 1.00 96.88 259 ALA A C 1
ATOM 2045 O O . ALA A 1 259 ? -8.404 10.878 2.233 1.00 96.88 259 ALA A O 1
ATOM 2046 N N . ALA A 1 260 ? -6.336 10.582 3.069 1.00 97.88 260 ALA A N 1
ATOM 2047 C CA . ALA A 1 260 ? -5.768 10.009 1.851 1.00 97.88 260 ALA A CA 1
ATOM 2048 C C . ALA A 1 260 ? -6.464 8.700 1.437 1.00 97.88 260 ALA A C 1
ATOM 2050 O O . ALA A 1 260 ? -6.778 8.520 0.263 1.00 97.88 260 ALA A O 1
ATOM 2051 N N . PHE A 1 261 ? -6.816 7.824 2.385 1.00 97.75 261 PHE A N 1
ATOM 2052 C CA . PHE A 1 261 ? -7.641 6.636 2.104 1.00 97.75 261 PHE A CA 1
ATOM 2053 C C . PHE A 1 261 ? -9.080 6.956 1.669 1.00 97.75 261 PHE A C 1
ATOM 2055 O O . PHE A 1 261 ? -9.745 6.095 1.104 1.00 97.75 261 PHE A O 1
ATOM 2062 N N . CYS A 1 262 ? -9.559 8.180 1.891 1.00 96.38 262 CYS A N 1
ATOM 2063 C CA . CYS A 1 262 ? -10.823 8.682 1.341 1.00 96.38 262 CYS A CA 1
ATOM 2064 C C . CYS A 1 262 ? -10.619 9.443 0.014 1.00 96.38 262 CYS A C 1
ATOM 2066 O O . CYS A 1 262 ? -11.532 10.102 -0.491 1.00 96.38 262 CYS A O 1
ATOM 2068 N N . GLY A 1 263 ? -9.406 9.386 -0.541 1.00 96.44 263 GLY A N 1
ATOM 2069 C CA . GLY A 1 263 ? -9.009 10.063 -1.767 1.00 96.44 263 GLY A CA 1
ATOM 2070 C C . GLY A 1 263 ? -8.671 11.541 -1.592 1.00 96.44 263 GLY A C 1
ATOM 2071 O O . GLY A 1 263 ? -8.613 12.246 -2.584 1.00 96.44 263 GLY A O 1
ATOM 2072 N N . ILE A 1 264 ? -8.546 12.070 -0.372 1.00 96.50 264 ILE A N 1
ATOM 2073 C CA . ILE A 1 264 ? -8.302 13.503 -0.138 1.00 96.50 264 ILE A CA 1
ATOM 2074 C C . ILE A 1 264 ? -6.790 13.737 -0.018 1.00 96.50 264 ILE A C 1
ATOM 2076 O O . ILE A 1 264 ? -6.193 13.245 0.944 1.00 96.50 264 ILE A O 1
ATOM 2080 N N . PRO A 1 265 ? -6.153 14.490 -0.934 1.00 95.56 265 PRO A N 1
ATOM 2081 C CA . PRO A 1 265 ? -4.725 14.776 -0.846 1.00 95.56 265 PRO A CA 1
ATOM 2082 C C . PRO A 1 265 ? -4.364 15.580 0.418 1.00 95.56 265 PRO A C 1
ATOM 2084 O O . PRO A 1 265 ? -5.174 16.389 0.886 1.00 95.56 265 PRO A O 1
ATOM 2087 N N . PRO A 1 266 ? -3.133 15.448 0.950 1.00 94.94 266 PRO A N 1
ATOM 2088 C CA . PRO A 1 266 ? -2.717 16.139 2.175 1.00 94.94 266 PRO A CA 1
ATOM 2089 C C . PRO A 1 266 ? -2.889 17.660 2.121 1.00 94.94 266 PRO A C 1
ATOM 2091 O O . PRO A 1 266 ? -3.366 18.259 3.083 1.00 94.94 266 PRO A O 1
ATOM 2094 N N . THR A 1 267 ? -2.548 18.291 0.994 1.00 93.19 267 THR A N 1
ATOM 2095 C CA . THR A 1 267 ? -2.661 19.746 0.811 1.00 93.19 267 THR A CA 1
ATOM 2096 C C . THR A 1 267 ? -4.116 20.216 0.843 1.00 93.19 267 THR A C 1
ATOM 2098 O O . THR A 1 267 ? -4.427 21.194 1.521 1.00 93.19 267 THR A O 1
ATOM 2101 N N . GLU A 1 268 ? -5.024 19.495 0.173 1.00 94.38 268 GLU A N 1
ATOM 2102 C CA . GLU A 1 268 ? -6.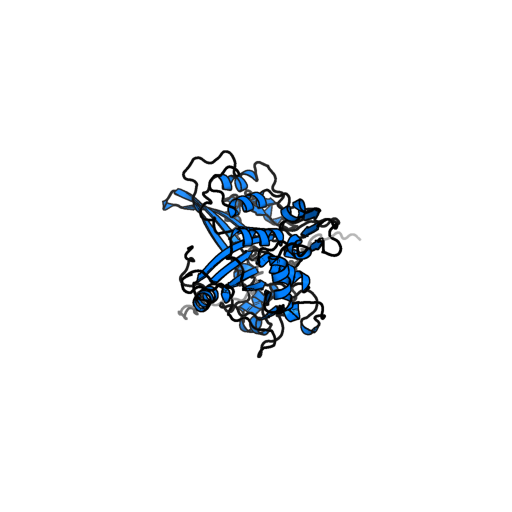468 19.768 0.224 1.00 94.38 268 GLU A CA 1
ATOM 2103 C C . GLU A 1 268 ? -6.991 19.644 1.657 1.00 94.38 268 GLU A C 1
ATOM 2105 O O . GLU A 1 268 ? -7.712 20.521 2.140 1.00 94.38 268 GLU A O 1
ATOM 2110 N N . HIS A 1 269 ? -6.583 18.576 2.352 1.00 94.94 269 HIS A N 1
ATOM 2111 C CA . HIS A 1 269 ? -6.982 18.327 3.729 1.00 94.94 269 HIS A CA 1
ATOM 2112 C C . HIS A 1 269 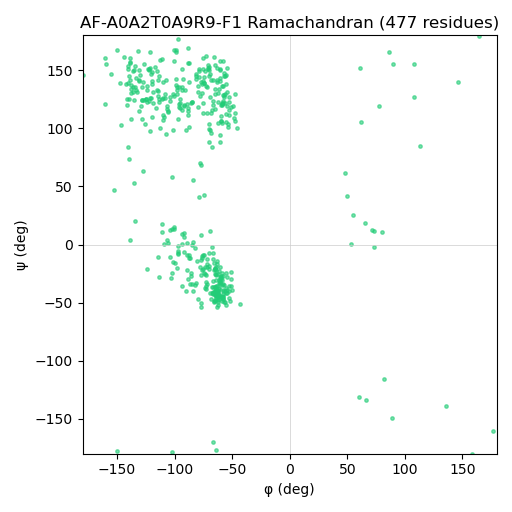? -6.497 19.426 4.683 1.00 94.94 269 HIS A C 1
ATOM 2114 O O . HIS A 1 269 ? -7.280 19.958 5.467 1.00 94.94 269 HIS A O 1
ATOM 2120 N N . SER A 1 270 ? -5.218 19.796 4.593 1.00 93.62 270 SER A N 1
ATOM 2121 C CA . SER A 1 270 ? -4.576 20.789 5.463 1.00 93.62 270 SER A CA 1
ATOM 2122 C C . SER A 1 270 ? -5.148 22.202 5.288 1.00 93.62 270 SER A C 1
ATOM 2124 O O . SER A 1 270 ? -5.314 22.943 6.260 1.00 93.62 270 SER A O 1
ATOM 2126 N N . LEU A 1 271 ? -5.505 22.571 4.056 1.00 92.75 271 LEU A N 1
ATOM 2127 C CA . LEU A 1 271 ? -6.162 23.845 3.753 1.00 92.75 271 LEU A CA 1
ATOM 2128 C C . LEU A 1 271 ? -7.667 23.827 4.031 1.00 92.75 271 LEU A C 1
ATOM 2130 O O . LEU A 1 271 ? -8.298 24.884 4.041 1.00 92.75 271 LEU A O 1
ATOM 2134 N N . SER A 1 272 ? -8.255 22.645 4.229 1.00 92.31 272 SER A N 1
ATOM 2135 C CA . SER A 1 272 ? -9.703 22.462 4.276 1.00 92.31 272 SER A CA 1
ATOM 2136 C C . SER A 1 272 ? -10.390 23.119 3.069 1.00 92.31 272 SER A C 1
ATOM 2138 O O . SER A 1 272 ? -11.399 23.817 3.195 1.00 92.31 272 SER A O 1
ATOM 2140 N N . SER A 1 273 ? -9.800 22.972 1.879 1.00 91.38 273 SER A N 1
ATOM 2141 C CA . SER A 1 273 ? -10.200 23.748 0.698 1.00 91.38 273 SER A CA 1
ATOM 2142 C C . SER A 1 273 ? -11.500 23.246 0.063 1.00 91.38 273 SER A C 1
ATOM 2144 O O . SER A 1 273 ? -12.200 24.014 -0.596 1.00 91.38 273 SER A O 1
ATOM 2146 N N . SER A 1 274 ? -11.879 21.989 0.310 1.00 92.50 274 SER A N 1
ATOM 2147 C CA . SER A 1 274 ? -13.072 21.356 -0.257 1.00 92.50 274 SER A CA 1
ATOM 2148 C C . SER A 1 274 ? -14.146 21.044 0.794 1.00 92.50 274 SER A C 1
ATOM 2150 O O . SER A 1 274 ? -13.887 20.912 1.993 1.00 92.50 274 SER A O 1
ATOM 2152 N N . SER A 1 275 ? -15.392 20.880 0.340 1.00 91.56 275 SER A N 1
ATOM 2153 C CA . SER A 1 275 ? -16.503 20.438 1.196 1.00 91.56 275 SER A CA 1
ATOM 2154 C C . SER A 1 275 ? -16.308 19.007 1.714 1.00 91.56 275 SER A C 1
ATOM 2156 O O . SER A 1 275 ? -16.626 18.736 2.873 1.00 91.56 275 SER A O 1
ATOM 2158 N N . ARG A 1 276 ? -15.739 18.109 0.894 1.00 90.62 276 ARG A N 1
ATOM 2159 C CA . ARG A 1 276 ? -15.406 16.725 1.281 1.00 90.62 276 ARG A CA 1
ATOM 2160 C C . ARG A 1 276 ? -14.353 16.682 2.388 1.00 90.62 276 ARG A C 1
ATOM 2162 O O . ARG A 1 276 ? -14.540 15.951 3.355 1.00 90.62 276 ARG A O 1
ATOM 2169 N N . SER A 1 277 ? -13.322 17.524 2.308 1.00 92.69 277 SER A N 1
ATOM 2170 C CA . SER A 1 277 ? -12.297 17.655 3.349 1.00 92.69 277 SER A CA 1
ATOM 2171 C C . SER A 1 277 ? -12.891 18.145 4.673 1.00 92.69 277 SER A C 1
ATOM 2173 O O . SER A 1 277 ? -12.703 17.499 5.704 1.00 92.69 277 SER A O 1
ATOM 2175 N N . LYS A 1 278 ? -13.695 19.217 4.652 1.00 93.38 278 LYS A N 1
ATOM 2176 C CA . LYS A 1 278 ? -14.386 19.742 5.849 1.00 93.38 278 LYS A CA 1
ATOM 2177 C C . LYS A 1 278 ? -15.291 18.697 6.504 1.00 93.38 278 LYS A C 1
ATOM 2179 O O . LYS A 1 278 ? -15.295 18.536 7.728 1.00 93.38 278 LYS A O 1
ATOM 2184 N N . ALA A 1 279 ? -16.066 17.983 5.687 1.00 90.94 279 ALA A N 1
ATOM 2185 C CA . ALA A 1 279 ? -16.964 16.936 6.159 1.00 90.94 279 ALA A CA 1
ATOM 2186 C C . ALA A 1 279 ? -16.193 15.757 6.773 1.00 90.94 279 ALA A C 1
ATOM 2188 O O . ALA A 1 279 ? -16.601 15.234 7.813 1.00 90.94 279 ALA A O 1
ATOM 2189 N N . LEU A 1 280 ? -15.065 15.368 6.168 1.00 92.12 280 LEU A N 1
ATOM 2190 C CA . LEU A 1 280 ? -14.208 14.301 6.672 1.00 92.12 280 LEU A CA 1
ATOM 2191 C C . LEU A 1 280 ? -13.578 14.666 8.018 1.00 92.12 280 LEU A C 1
ATOM 2193 O O . LEU A 1 280 ? -13.718 13.881 8.952 1.00 92.12 280 LEU A O 1
ATOM 2197 N N . ALA A 1 281 ? -12.987 15.857 8.150 1.00 91.88 281 ALA A N 1
ATOM 2198 C CA . ALA A 1 281 ? -12.400 16.326 9.408 1.00 91.88 281 ALA A CA 1
ATOM 2199 C C . ALA A 1 281 ? -13.441 16.345 10.545 1.00 91.88 281 ALA A C 1
ATOM 2201 O O . ALA A 1 281 ? -13.206 15.845 11.646 1.00 91.88 281 ALA A O 1
ATOM 2202 N N . THR A 1 282 ? -14.659 16.817 10.251 1.00 91.38 282 THR A N 1
ATOM 2203 C CA . THR A 1 282 ? -15.783 16.788 11.205 1.00 91.38 282 THR A CA 1
ATOM 2204 C C . THR A 1 282 ? -16.158 15.352 11.595 1.00 91.38 282 THR A C 1
ATOM 2206 O O . THR A 1 282 ? -16.350 15.047 12.774 1.00 91.38 282 THR A O 1
ATOM 2209 N N . SER A 1 283 ? -16.244 14.440 10.617 1.00 89.06 283 SER A N 1
ATOM 2210 C CA . SER A 1 283 ? -16.565 13.030 10.870 1.00 89.06 283 SER A CA 1
ATOM 2211 C C . SER A 1 283 ? -15.468 12.307 11.653 1.00 89.06 283 SER A C 1
ATOM 2213 O O . SER A 1 283 ? -15.777 11.454 12.489 1.00 89.06 283 SER A O 1
ATOM 2215 N N . PHE A 1 284 ? -14.205 12.642 11.395 1.00 90.69 284 PHE A N 1
ATOM 2216 C CA . 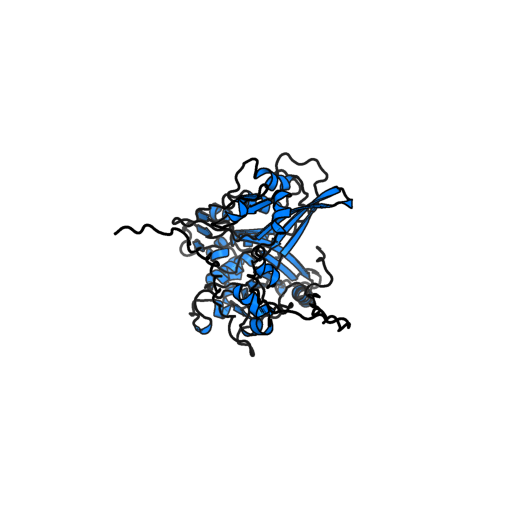PHE A 1 284 ? -13.055 12.089 12.095 1.00 90.69 284 PHE A CA 1
ATOM 2217 C C . PHE A 1 284 ? -13.031 12.560 13.550 1.00 90.69 284 PHE A C 1
ATOM 2219 O O . PHE A 1 284 ? -12.949 11.732 14.455 1.00 90.69 284 PHE A O 1
ATOM 2226 N N . ALA A 1 285 ? -13.224 13.859 13.799 1.00 88.81 285 ALA A N 1
ATOM 2227 C CA . ALA A 1 285 ? -13.277 14.420 15.148 1.00 88.81 285 ALA A CA 1
ATOM 2228 C C . ALA A 1 285 ? -14.355 13.767 16.035 1.00 88.81 285 ALA A C 1
ATOM 2230 O O . ALA A 1 285 ? -14.126 13.580 17.230 1.00 88.81 285 ALA A O 1
ATOM 2231 N N . ALA A 1 286 ? -15.493 13.375 15.451 1.00 87.38 286 ALA A N 1
ATOM 2232 C CA . ALA A 1 286 ? -16.595 12.734 16.168 1.00 87.38 286 ALA A CA 1
ATOM 2233 C C . ALA A 1 286 ? -16.324 11.273 16.586 1.00 87.38 286 ALA A C 1
ATOM 2235 O O . ALA A 1 286 ? -16.935 10.791 17.536 1.00 87.38 286 ALA A O 1
ATOM 2236 N N . SER A 1 287 ? -15.454 10.538 15.880 1.00 81.69 287 SER A N 1
ATOM 2237 C CA . SER A 1 287 ? -15.269 9.086 16.077 1.00 81.69 287 SER A CA 1
ATOM 2238 C C . SER A 1 287 ? -13.852 8.622 15.700 1.00 81.69 287 SER A C 1
ATOM 2240 O O . SER A 1 287 ? -13.653 7.633 14.996 1.00 81.69 287 SER A O 1
ATOM 2242 N N . LYS A 1 288 ? -12.846 9.357 16.182 1.00 76.31 288 LYS A N 1
ATOM 2243 C CA . LYS A 1 288 ? -11.416 9.214 15.841 1.00 76.31 288 LYS A CA 1
ATOM 2244 C C . LYS A 1 288 ? -10.936 7.760 15.794 1.00 76.31 288 LYS A C 1
ATOM 2246 O O . LYS A 1 288 ? -10.372 7.309 14.802 1.00 76.31 288 LYS A O 1
ATOM 2251 N N . SER A 1 289 ? -11.226 7.015 16.861 1.00 70.19 289 SER A N 1
ATOM 2252 C CA . SER A 1 289 ? -10.704 5.671 17.115 1.00 70.19 289 SER A CA 1
ATOM 2253 C C . SER A 1 289 ? -11.323 4.561 16.264 1.00 70.19 289 SER A C 1
ATOM 2255 O O . SER A 1 289 ? -10.850 3.428 16.332 1.00 70.19 289 SER A O 1
ATOM 2257 N N . ASP A 1 290 ? -12.392 4.845 15.517 1.00 84.25 290 ASP A N 1
ATOM 2258 C CA . ASP A 1 290 ? -13.121 3.823 14.754 1.00 84.25 290 ASP A CA 1
ATOM 2259 C C . ASP A 1 290 ? -13.025 4.028 13.236 1.00 84.25 290 ASP A C 1
ATOM 2261 O O . ASP A 1 290 ? -13.402 3.129 12.478 1.00 84.25 290 ASP A O 1
ATOM 2265 N N . LYS A 1 291 ? -12.501 5.180 12.792 1.00 93.38 291 LYS A N 1
ATOM 2266 C CA . LYS A 1 291 ? -12.313 5.522 11.374 1.00 93.38 291 LYS A CA 1
ATOM 2267 C C . LYS A 1 291 ? -11.080 4.872 10.766 1.00 93.38 291 LYS A C 1
ATOM 2269 O O . LYS A 1 291 ? -11.185 4.291 9.693 1.00 93.38 291 LYS A O 1
ATOM 2274 N N . LEU A 1 292 ? -9.945 4.933 11.452 1.00 96.00 292 LEU A N 1
ATOM 2275 C CA . LEU A 1 292 ? -8.727 4.221 11.081 1.00 96.00 292 LEU A CA 1
ATOM 2276 C C . LEU A 1 292 ? -8.238 3.467 12.309 1.00 96.00 292 LEU A C 1
ATOM 2278 O O . LEU A 1 292 ? -7.950 4.073 13.339 1.00 96.00 292 LEU A O 1
ATOM 2282 N N . VAL A 1 293 ? -8.163 2.145 12.194 1.00 95.94 293 VAL A N 1
ATOM 2283 C CA . VAL A 1 293 ? -7.611 1.280 13.236 1.00 95.94 293 VAL A CA 1
ATOM 2284 C C . VAL A 1 293 ? -6.350 0.603 12.732 1.00 95.94 293 VAL A C 1
ATOM 2286 O O . VAL A 1 293 ? -6.322 0.067 11.624 1.00 95.94 293 VAL A O 1
ATOM 2289 N N . VAL A 1 294 ? -5.314 0.627 13.561 1.00 96.12 294 VAL A N 1
ATOM 2290 C CA . VAL A 1 294 ? -4.046 -0.049 13.288 1.00 96.12 294 VAL A CA 1
ATOM 2291 C C . VAL A 1 294 ? -4.096 -1.411 13.962 1.00 96.12 294 VAL A C 1
ATOM 2293 O O . VAL A 1 294 ? -4.329 -1.502 15.164 1.00 96.12 294 VAL A O 1
ATOM 2296 N N . LEU A 1 295 ? -3.929 -2.474 13.190 1.00 96.44 295 LEU A N 1
ATOM 2297 C CA . LEU A 1 295 ? -3.976 -3.839 13.689 1.00 96.44 295 LEU A CA 1
ATOM 2298 C C . LEU A 1 295 ? -2.552 -4.301 13.967 1.00 96.44 295 LEU A C 1
ATOM 2300 O O . LEU A 1 295 ? -1.728 -4.358 13.054 1.00 96.44 295 LEU A O 1
ATOM 2304 N N . PHE A 1 296 ? -2.286 -4.625 15.225 1.00 95.25 296 PHE A N 1
ATOM 2305 C CA . PHE A 1 296 ? -1.008 -5.145 15.695 1.00 95.25 296 PHE A CA 1
ATOM 2306 C C . PHE A 1 296 ? -1.304 -6.260 16.710 1.00 95.25 296 PHE A C 1
ATOM 2308 O O . PHE A 1 296 ? -2.301 -6.165 17.425 1.00 95.25 296 PHE A O 1
ATOM 2315 N N . PRO A 1 297 ? -0.546 -7.365 16.737 1.00 93.88 297 PRO A N 1
ATOM 2316 C CA . PRO A 1 297 ? -0.889 -8.490 17.602 1.00 93.88 297 PRO A CA 1
ATOM 2317 C C . PRO A 1 297 ? -0.570 -8.191 19.072 1.00 93.88 297 PRO A C 1
ATOM 2319 O O . PRO A 1 297 ? 0.449 -7.576 19.388 1.00 93.88 297 PRO A O 1
ATOM 2322 N N . SER A 1 298 ? -1.410 -8.679 19.982 1.00 92.62 298 SER A N 1
ATOM 2323 C CA . SER A 1 298 ? -1.124 -8.734 21.415 1.00 92.62 298 SER A CA 1
ATOM 2324 C C . SER A 1 298 ? -0.101 -9.813 21.751 1.00 92.62 298 SER A C 1
ATOM 2326 O O . SER A 1 298 ? 0.120 -10.765 20.997 1.00 92.62 298 SER A O 1
ATOM 2328 N N . GLU A 1 299 ? 0.485 -9.701 22.942 1.00 90.50 299 GLU A N 1
ATOM 2329 C CA . GLU A 1 299 ? 1.345 -10.745 23.502 1.00 90.50 299 GLU A CA 1
ATOM 2330 C C . GLU A 1 299 ? 0.631 -12.106 23.542 1.00 90.50 299 GLU A C 1
ATOM 2332 O O . GLU A 1 299 ? 1.206 -13.124 23.157 1.00 90.50 299 GLU A O 1
ATOM 2337 N N . SER A 1 300 ? -0.653 -12.112 23.918 1.00 89.94 300 SER A N 1
ATOM 2338 C CA . SER A 1 300 ? -1.456 -13.334 23.996 1.00 89.94 300 SER A CA 1
ATOM 2339 C C . SER A 1 300 ? -1.656 -13.982 22.624 1.00 89.94 300 SER A C 1
ATOM 2341 O O . SER A 1 300 ? -1.526 -15.199 22.505 1.00 89.94 300 SER A O 1
ATOM 2343 N N . ASN A 1 301 ? -1.885 -13.191 21.570 1.00 90.12 301 ASN A N 1
ATOM 2344 C CA . ASN A 1 301 ? -2.003 -13.723 20.210 1.00 90.12 301 ASN A CA 1
ATOM 2345 C C . ASN A 1 301 ? -0.677 -14.290 19.686 1.00 90.12 301 ASN A C 1
ATOM 2347 O O . ASN A 1 301 ? -0.670 -15.330 19.021 1.00 90.12 301 ASN A O 1
ATOM 2351 N N . VAL A 1 302 ? 0.458 -13.673 20.029 1.00 90.81 302 VAL A N 1
ATOM 2352 C CA . VAL A 1 302 ? 1.783 -14.228 19.704 1.00 90.81 302 VAL A CA 1
ATOM 2353 C C . VAL A 1 302 ? 2.029 -15.549 20.442 1.00 90.81 302 VAL A C 1
ATOM 2355 O O . VAL A 1 302 ? 2.550 -16.496 19.850 1.00 90.81 302 VAL A O 1
ATOM 2358 N N . GLU A 1 303 ? 1.632 -15.653 21.711 1.00 89.06 303 GLU A N 1
ATOM 2359 C CA . GLU A 1 303 ? 1.733 -16.894 22.487 1.00 89.06 303 GLU A CA 1
ATOM 2360 C C . GLU A 1 303 ? 0.805 -17.997 21.958 1.00 89.06 303 GLU A C 1
ATOM 2362 O O . GLU A 1 303 ? 1.224 -19.154 21.845 1.00 89.06 303 GLU A O 1
ATOM 2367 N N . ALA A 1 304 ? -0.427 -17.645 21.581 1.00 88.69 304 ALA A N 1
ATOM 2368 C CA . ALA A 1 304 ? -1.416 -18.559 21.015 1.00 88.69 304 ALA A CA 1
ATOM 2369 C C . ALA A 1 304 ? -0.973 -19.138 19.660 1.00 88.69 304 ALA A C 1
ATOM 2371 O O . ALA A 1 304 ? -1.258 -20.301 19.368 1.00 88.69 304 ALA A O 1
ATOM 2372 N N . ALA A 1 305 ? -0.185 -18.386 18.881 1.00 86.06 305 ALA A N 1
ATOM 2373 C CA . ALA A 1 305 ? 0.483 -18.872 17.669 1.00 86.06 305 ALA A CA 1
ATOM 2374 C C . ALA A 1 305 ? 1.590 -19.920 17.947 1.00 86.06 305 ALA A C 1
ATOM 2376 O O . ALA A 1 305 ? 2.233 -20.452 17.032 1.00 86.06 305 ALA A O 1
ATOM 2377 N N . GLY A 1 306 ? 1.846 -20.242 19.219 1.00 82.88 306 GLY A N 1
ATOM 2378 C CA . GLY A 1 306 ? 2.666 -21.363 19.652 1.00 82.88 306 GLY A CA 1
ATOM 2379 C C . GLY A 1 306 ? 4.108 -21.287 19.153 1.00 82.88 306 GLY A C 1
ATOM 2380 O O . GLY A 1 306 ? 4.802 -20.279 19.294 1.00 82.88 306 GLY A O 1
ATOM 2381 N N . LYS A 1 307 ? 4.606 -22.392 18.584 1.00 79.88 307 LYS A N 1
ATOM 2382 C CA . LYS A 1 307 ? 5.980 -22.455 18.061 1.00 79.88 307 LYS A CA 1
ATOM 2383 C C . LYS A 1 307 ? 6.194 -21.486 16.895 1.00 79.88 307 LYS A C 1
ATOM 2385 O O . LYS A 1 307 ? 7.289 -20.946 16.778 1.00 79.88 307 LYS A O 1
ATOM 2390 N N . GLU A 1 308 ? 5.190 -21.287 16.045 1.00 76.00 308 GLU A N 1
ATOM 2391 C CA . GLU A 1 308 ? 5.287 -20.369 14.905 1.00 76.00 308 GLU A CA 1
ATOM 2392 C C . GLU A 1 308 ? 5.348 -18.920 15.400 1.00 76.00 308 GLU A C 1
ATOM 2394 O O . GLU A 1 308 ? 6.226 -18.177 14.969 1.00 76.00 308 GLU A O 1
ATOM 2399 N N . GLY A 1 309 ? 4.545 -18.565 16.409 1.00 72.62 309 GLY A N 1
ATOM 2400 C CA . GLY A 1 309 ? 4.607 -17.252 17.051 1.00 72.62 309 GLY A CA 1
ATOM 2401 C C . GLY A 1 309 ? 5.971 -16.923 17.652 1.00 72.62 309 GLY A C 1
ATOM 2402 O O . GLY A 1 309 ? 6.537 -15.876 17.358 1.00 72.62 309 GLY A O 1
ATOM 2403 N N . LYS A 1 310 ? 6.576 -17.860 18.395 1.00 75.62 310 LYS A N 1
ATOM 2404 C CA . LYS A 1 310 ? 7.932 -17.682 18.956 1.00 75.62 310 LYS A CA 1
ATOM 2405 C C . LYS A 1 310 ? 9.016 -17.485 17.899 1.00 75.62 310 LYS A C 1
ATOM 2407 O O . LYS A 1 310 ? 10.030 -16.863 18.189 1.00 75.62 310 LYS A O 1
ATOM 2412 N N . ILE A 1 311 ? 8.833 -18.078 16.722 1.00 77.31 311 ILE A N 1
ATOM 2413 C CA . ILE A 1 311 ? 9.802 -18.037 15.628 1.00 77.31 311 ILE A CA 1
ATOM 2414 C C . ILE A 1 311 ? 9.568 -16.827 14.707 1.00 77.31 311 ILE A C 1
ATOM 2416 O O . ILE A 1 311 ? 10.478 -16.475 13.977 1.00 77.31 311 ILE A O 1
ATOM 2420 N N . GLY A 1 312 ? 8.372 -16.238 14.678 1.00 82.69 312 GLY A N 1
ATOM 2421 C CA . GLY A 1 312 ? 8.082 -15.017 13.916 1.00 82.69 312 GLY A CA 1
ATOM 2422 C C . GLY A 1 312 ? 8.159 -13.738 14.750 1.00 82.69 312 GLY A C 1
ATOM 2423 O O . GLY A 1 312 ? 8.045 -12.648 14.205 1.00 82.69 312 GLY A O 1
ATOM 2424 N N . ARG A 1 313 ? 8.325 -13.844 16.070 1.00 87.69 313 ARG A N 1
ATOM 2425 C CA . ARG A 1 313 ? 8.274 -12.707 16.995 1.00 87.69 313 ARG A CA 1
ATOM 2426 C C . ARG A 1 313 ? 9.340 -11.647 16.722 1.00 87.69 313 ARG A C 1
ATOM 2428 O O . ARG A 1 313 ? 9.084 -10.474 16.955 1.00 87.69 313 ARG A O 1
ATOM 2435 N N . GLU A 1 314 ? 10.514 -12.036 16.228 1.00 86.94 314 GLU A N 1
ATOM 2436 C CA . GLU A 1 314 ? 11.587 -11.098 15.871 1.00 86.94 314 GLU A CA 1
ATOM 2437 C C . GLU A 1 314 ? 11.221 -10.136 14.731 1.00 86.94 314 GLU A C 1
ATOM 2439 O O . GLU A 1 314 ? 11.896 -9.123 14.548 1.00 86.94 314 GLU A O 1
ATOM 2444 N N . GLU A 1 315 ? 10.166 -10.462 13.985 1.00 87.44 315 GLU A N 1
ATOM 2445 C CA . GLU A 1 315 ? 9.641 -9.681 12.869 1.00 87.44 315 GLU A CA 1
ATOM 2446 C C . GLU A 1 315 ? 8.632 -8.615 13.330 1.00 87.44 315 GLU A C 1
ATOM 2448 O O . GLU A 1 315 ? 8.264 -7.740 12.552 1.00 87.44 315 GLU A O 1
ATOM 2453 N N . LEU A 1 316 ? 8.183 -8.674 14.590 1.00 91.38 316 LEU A N 1
ATOM 2454 C CA . LEU A 1 316 ? 7.286 -7.685 15.182 1.00 91.38 316 LEU A CA 1
ATOM 2455 C C . LEU A 1 316 ? 8.084 -6.573 15.866 1.00 91.38 316 LEU A C 1
ATOM 2457 O O . LEU A 1 316 ? 9.009 -6.839 16.640 1.00 91.38 316 LEU A O 1
ATOM 2461 N N . ARG A 1 317 ? 7.704 -5.319 15.606 1.00 91.50 317 ARG A N 1
ATOM 2462 C CA . ARG A 1 317 ? 8.380 -4.136 16.156 1.00 91.50 317 ARG A CA 1
ATOM 2463 C C . ARG A 1 317 ? 7.398 -3.145 16.773 1.00 91.50 317 ARG A C 1
ATOM 2465 O O . ARG A 1 317 ? 6.590 -2.527 16.089 1.00 91.50 317 ARG A O 1
ATOM 2472 N N . TRP A 1 318 ? 7.504 -2.963 18.080 1.00 91.56 318 TRP A N 1
ATOM 2473 C CA . TRP A 1 318 ? 6.869 -1.873 18.807 1.00 91.56 318 TRP A CA 1
ATOM 2474 C C . TRP A 1 318 ? 7.913 -0.795 19.099 1.00 91.56 318 TRP A C 1
ATOM 2476 O O . TRP A 1 318 ? 8.718 -0.936 20.015 1.00 91.56 318 TRP A O 1
ATOM 2486 N N . GLU A 1 319 ? 7.970 0.266 18.303 1.00 89.75 319 GLU A N 1
ATOM 2487 C CA . GLU A 1 319 ? 9.011 1.286 18.439 1.00 89.75 319 GLU A CA 1
ATOM 2488 C C . GLU A 1 319 ? 8.575 2.450 19.337 1.00 89.75 319 GLU A C 1
ATOM 2490 O O . GLU A 1 319 ? 7.434 2.909 19.289 1.00 89.75 319 GLU A O 1
ATOM 2495 N N . GLY A 1 320 ? 9.499 2.976 20.142 1.00 86.88 320 GLY A N 1
ATOM 2496 C CA . GLY A 1 320 ? 9.233 4.082 21.068 1.00 86.88 320 GLY A CA 1
ATOM 2497 C C . GLY A 1 320 ? 8.738 3.616 22.438 1.00 86.88 320 GLY A C 1
ATOM 2498 O O . GLY A 1 320 ? 9.146 2.562 22.915 1.00 86.88 320 GLY A O 1
ATOM 2499 N N . GLU A 1 321 ? 7.907 4.434 23.092 1.00 89.38 321 GLU A N 1
ATOM 2500 C CA . GLU A 1 321 ? 7.417 4.145 24.446 1.00 89.38 321 GLU A CA 1
ATOM 2501 C C . GLU A 1 321 ? 6.553 2.873 24.512 1.00 89.38 321 GLU A C 1
ATOM 2503 O O . GLU A 1 321 ? 5.746 2.620 23.613 1.00 89.38 321 GLU A O 1
ATOM 2508 N N . GLU A 1 322 ? 6.702 2.100 25.592 1.00 88.25 322 GLU A N 1
ATOM 2509 C CA . GLU A 1 322 ? 5.887 0.915 25.888 1.00 88.25 322 GLU A CA 1
ATOM 2510 C C . GLU A 1 322 ? 4.399 1.277 26.037 1.00 88.25 322 GLU A C 1
ATOM 2512 O O . GLU A 1 322 ? 4.041 2.419 26.328 1.00 88.25 322 GLU A O 1
ATOM 2517 N N . TRP A 1 323 ? 3.514 0.290 25.857 1.00 89.75 323 TRP A N 1
ATOM 2518 C CA . TRP A 1 323 ? 2.057 0.497 25.852 1.00 89.75 323 TRP A CA 1
ATOM 2519 C C . TRP A 1 323 ? 1.524 1.232 27.088 1.00 89.75 323 TRP A C 1
ATOM 2521 O O . TRP A 1 323 ? 0.744 2.176 26.962 1.00 89.75 323 TRP A O 1
ATOM 2531 N N . ASP A 1 324 ? 1.977 0.828 28.273 1.00 88.06 324 ASP A N 1
ATOM 2532 C CA . ASP A 1 324 ? 1.527 1.401 29.546 1.00 88.06 324 ASP A CA 1
ATOM 2533 C C . ASP A 1 324 ? 2.147 2.788 29.822 1.00 88.06 324 ASP A C 1
ATOM 2535 O O . ASP A 1 324 ? 1.700 3.511 30.712 1.00 88.06 324 ASP A O 1
ATOM 2539 N N . GLU A 1 325 ? 3.152 3.185 29.035 1.00 89.62 325 GLU A N 1
ATOM 2540 C CA . GLU A 1 325 ? 3.889 4.451 29.148 1.00 89.62 325 GLU A CA 1
ATOM 2541 C C . GLU A 1 325 ? 3.524 5.452 28.039 1.00 89.62 325 GLU A C 1
ATOM 2543 O O . GLU A 1 325 ? 4.091 6.550 27.957 1.00 89.62 325 GLU A O 1
ATOM 2548 N N . LEU A 1 326 ? 2.563 5.101 27.176 1.00 89.56 326 LEU A N 1
ATOM 2549 C CA . LEU A 1 326 ? 2.141 5.958 26.078 1.00 89.56 326 LEU A CA 1
ATOM 2550 C C . LEU A 1 326 ? 1.647 7.311 26.594 1.00 89.56 326 LEU A C 1
ATOM 2552 O O . LEU A 1 326 ? 0.703 7.441 27.377 1.00 89.56 326 LEU A O 1
ATOM 2556 N N . ARG A 1 327 ? 2.277 8.372 26.091 1.00 87.25 327 ARG A N 1
ATOM 2557 C CA . ARG A 1 327 ? 1.880 9.745 26.408 1.00 87.25 327 ARG A CA 1
ATOM 2558 C C . ARG A 1 327 ? 0.540 10.057 25.746 1.00 87.25 327 ARG A C 1
ATOM 2560 O O . ARG A 1 327 ? 0.291 9.627 24.629 1.00 87.25 327 ARG A O 1
ATOM 2567 N N . LYS A 1 328 ? -0.238 10.976 26.329 1.00 84.06 328 LYS A N 1
ATOM 2568 C CA . LYS A 1 328 ? -1.530 11.45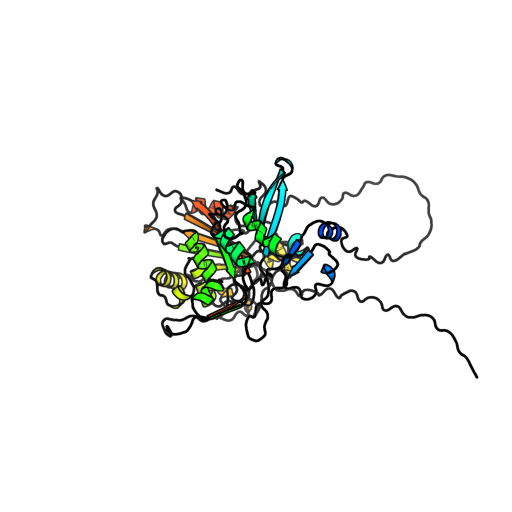4 25.774 1.00 84.06 328 LYS A CA 1
ATOM 2569 C C . LYS A 1 328 ? -1.496 11.919 24.307 1.00 84.06 328 LYS A C 1
ATOM 2571 O O . LYS A 1 328 ? -2.535 11.985 23.670 1.00 84.06 328 LYS A O 1
ATOM 2576 N N . LYS A 1 329 ? -0.326 12.315 23.794 1.00 86.69 329 LYS A N 1
ATOM 2577 C CA . LYS A 1 329 ? -0.142 12.782 22.407 1.00 86.69 329 LYS A CA 1
ATOM 2578 C C . LYS A 1 329 ? 0.149 11.662 21.403 1.00 86.69 329 LYS A C 1
ATOM 2580 O O . LYS A 1 329 ? 0.226 11.937 20.209 1.00 86.69 329 LYS A O 1
ATOM 2585 N N . ASP A 1 330 ? 0.391 10.450 21.888 1.00 91.94 330 ASP A N 1
ATOM 2586 C CA . ASP A 1 330 ? 0.579 9.267 21.064 1.00 91.94 330 ASP A CA 1
ATOM 2587 C C . ASP A 1 330 ? -0.784 8.619 20.807 1.00 91.94 330 ASP A C 1
ATOM 2589 O O . ASP A 1 330 ? -1.477 8.203 21.734 1.00 91.94 330 ASP A O 1
ATOM 2593 N N . ALA A 1 331 ? -1.184 8.565 19.541 1.00 92.44 331 ALA A N 1
ATOM 2594 C CA . ALA A 1 331 ? -2.490 8.064 19.143 1.00 92.44 331 ALA A CA 1
ATOM 2595 C C . ALA A 1 331 ? -2.584 6.534 19.193 1.00 92.44 331 ALA A C 1
ATOM 2597 O O . ALA A 1 331 ? -3.691 6.007 19.087 1.00 92.44 331 ALA A O 1
ATOM 2598 N N . ARG A 1 332 ? -1.473 5.802 19.381 1.00 93.06 332 ARG A N 1
ATOM 2599 C CA . ARG A 1 332 ? -1.477 4.329 19.420 1.00 93.06 332 ARG A CA 1
ATOM 2600 C C . ARG A 1 332 ? -2.436 3.767 20.469 1.00 93.06 332 ARG A C 1
ATOM 2602 O O . ARG A 1 332 ? -3.141 2.804 20.179 1.00 93.06 332 ARG A O 1
ATOM 2609 N N . GLY A 1 333 ? -2.548 4.414 21.630 1.00 90.88 333 GLY A N 1
ATOM 2610 C CA . GLY A 1 333 ? -3.517 4.043 22.669 1.00 90.88 333 GLY A CA 1
ATOM 2611 C C . GLY A 1 333 ? -4.980 4.116 22.204 1.00 90.88 333 GLY A C 1
ATOM 2612 O O . GLY A 1 333 ? -5.825 3.347 22.658 1.00 90.88 333 GLY A O 1
ATOM 2613 N N . GLU A 1 334 ? -5.287 5.012 21.261 1.00 90.50 334 GLU A N 1
ATOM 2614 C CA . GLU A 1 334 ? -6.637 5.219 20.730 1.00 90.50 334 GLU A CA 1
ATOM 2615 C C . GLU A 1 334 ? -6.933 4.340 19.508 1.00 90.50 334 GLU A C 1
ATOM 2617 O O . GLU A 1 334 ? -8.046 3.813 19.382 1.00 90.50 334 GLU A O 1
ATOM 2622 N N . VAL A 1 335 ? -5.961 4.166 18.607 1.00 93.31 335 VAL A N 1
ATOM 2623 C CA . VAL A 1 335 ? -6.184 3.569 17.276 1.00 93.31 335 VAL A CA 1
ATOM 2624 C C . VAL A 1 335 ? -5.739 2.118 17.161 1.00 93.31 335 VAL A C 1
ATOM 2626 O O . VAL A 1 335 ? -6.283 1.396 16.324 1.00 93.31 335 VAL A O 1
ATOM 2629 N N . CYS A 1 336 ? -4.790 1.662 17.985 1.00 94.38 336 CYS A N 1
ATOM 2630 C CA . CYS A 1 336 ? -4.297 0.297 17.871 1.00 94.38 336 CYS A CA 1
ATOM 2631 C C . CYS A 1 336 ? -5.321 -0.710 18.412 1.00 94.38 336 CYS A C 1
ATOM 2633 O O . CYS A 1 336 ? -6.001 -0.487 19.421 1.00 94.38 336 CYS A O 1
ATOM 2635 N N . ARG A 1 337 ? -5.463 -1.823 17.704 1.00 94.19 337 ARG A N 1
ATOM 2636 C CA . ARG A 1 337 ? -6.374 -2.924 18.006 1.00 94.19 337 ARG A CA 1
ATOM 2637 C C . ARG A 1 337 ? -5.595 -4.223 17.960 1.00 94.19 337 ARG A C 1
ATOM 2639 O O . ARG A 1 337 ? -4.700 -4.368 17.130 1.00 94.19 337 ARG A O 1
ATOM 2646 N N . ASP A 1 338 ? -5.989 -5.142 18.828 1.00 93.94 338 ASP A N 1
ATOM 2647 C CA . ASP A 1 338 ? -5.486 -6.501 18.790 1.00 93.94 338 ASP A CA 1
ATOM 2648 C C . ASP A 1 338 ? -6.013 -7.223 17.545 1.00 93.94 338 ASP A C 1
ATOM 2650 O O . ASP A 1 338 ? -7.145 -6.990 17.087 1.00 93.94 338 ASP A O 1
ATOM 2654 N N . VAL A 1 339 ? -5.185 -8.111 17.007 1.00 93.25 339 VAL A N 1
ATOM 2655 C CA . VAL A 1 339 ? -5.465 -8.871 15.800 1.00 93.25 339 VAL A CA 1
ATOM 2656 C C . VAL A 1 339 ? -5.033 -10.320 15.929 1.00 93.25 339 VAL A C 1
ATOM 2658 O O . VAL A 1 339 ? -3.895 -10.639 16.262 1.00 93.25 339 VAL A O 1
ATOM 2661 N N . GLU A 1 340 ? -5.966 -11.198 15.578 1.00 91.62 340 GLU A N 1
ATOM 2662 C CA . GLU A 1 340 ? -5.726 -12.624 15.421 1.00 91.62 340 GLU A CA 1
ATOM 2663 C C . GLU A 1 340 ? -5.768 -12.964 13.928 1.00 91.62 340 GLU A C 1
ATOM 2665 O O . GLU A 1 340 ? -6.746 -12.657 13.233 1.00 91.62 340 GLU A O 1
ATOM 2670 N N . LEU A 1 341 ? -4.717 -13.609 13.421 1.00 92.19 341 LEU A N 1
ATOM 2671 C CA . LEU A 1 341 ? -4.687 -14.093 12.044 1.00 92.19 341 LEU A CA 1
ATOM 2672 C C . LEU A 1 341 ? -5.418 -15.429 11.925 1.00 92.19 341 LEU A C 1
ATOM 2674 O O . LEU A 1 341 ? -5.329 -16.297 12.794 1.00 92.19 341 LEU A O 1
ATOM 2678 N N . LYS A 1 342 ? -6.134 -15.625 10.816 1.00 92.38 342 LYS A N 1
ATOM 2679 C CA . LYS A 1 342 ? -6.892 -16.856 10.548 1.00 92.38 342 LYS A CA 1
ATOM 2680 C C . LYS A 1 342 ? -5.999 -18.085 10.408 1.00 92.38 342 LYS A C 1
ATOM 2682 O O . LYS A 1 342 ? -6.463 -19.191 10.663 1.00 92.38 342 LYS A O 1
ATOM 2687 N N . SER A 1 343 ? -4.745 -17.893 10.004 1.00 88.56 343 SER A N 1
ATOM 2688 C CA . SER A 1 343 ? -3.757 -18.967 9.891 1.00 88.56 343 SER A CA 1
ATOM 2689 C C . SER A 1 343 ? -3.264 -19.492 11.244 1.00 88.56 343 SER A C 1
ATOM 2691 O O . SER A 1 343 ? -2.653 -20.558 11.286 1.00 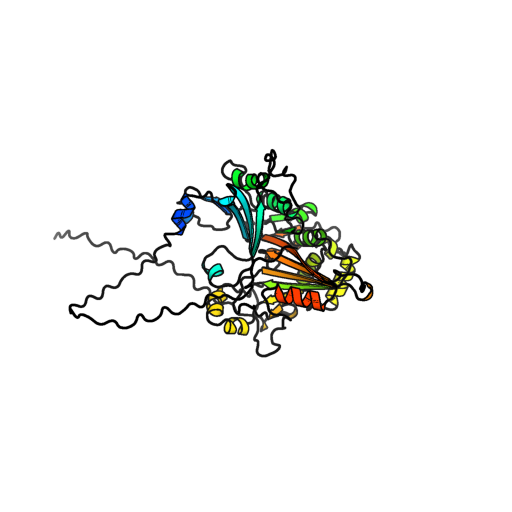88.56 343 SER A O 1
ATOM 2693 N N . GLY A 1 344 ? -3.480 -18.741 12.332 1.00 86.50 344 GLY A N 1
ATOM 2694 C CA . GLY A 1 344 ? -2.864 -19.002 13.633 1.00 86.50 344 GLY A CA 1
ATOM 2695 C C . GLY A 1 344 ? -1.373 -18.646 13.708 1.00 86.50 344 GLY A C 1
ATOM 2696 O O . GLY A 1 344 ? -0.712 -19.042 14.663 1.00 86.50 344 GLY A O 1
ATOM 2697 N N . ARG A 1 345 ? -0.824 -17.928 12.718 1.00 87.38 345 ARG A N 1
ATOM 2698 C CA . ARG A 1 345 ? 0.579 -17.478 12.686 1.00 87.38 345 ARG A CA 1
ATOM 2699 C C . ARG A 1 345 ? 0.734 -16.034 13.137 1.00 87.38 345 ARG A C 1
ATOM 2701 O O . ARG A 1 345 ? -0.225 -15.272 13.186 1.00 87.38 345 ARG A O 1
ATOM 2708 N N . VAL A 1 346 ? 1.982 -15.647 13.390 1.00 86.81 346 VAL A N 1
ATOM 2709 C CA . VAL A 1 346 ? 2.388 -14.237 13.394 1.00 86.81 346 VAL A CA 1
ATOM 2710 C C . VAL A 1 346 ? 2.592 -13.788 11.950 1.00 86.81 346 VAL A C 1
ATOM 2712 O O . VAL A 1 346 ? 3.174 -14.516 11.142 1.00 86.81 346 VAL A O 1
ATOM 2715 N N . GLY A 1 347 ? 2.101 -12.600 11.615 1.00 84.44 347 GLY A N 1
ATOM 2716 C CA . GLY A 1 347 ? 2.182 -12.065 10.262 1.00 84.44 347 GLY A CA 1
ATOM 2717 C C . GLY A 1 347 ? 3.178 -10.926 10.130 1.00 84.44 347 GLY A C 1
ATOM 2718 O O . GLY A 1 347 ? 3.249 -10.054 10.991 1.00 84.44 347 GLY A O 1
ATOM 2719 N N . HIS A 1 348 ? 3.888 -10.911 9.006 1.00 85.19 348 HIS A N 1
ATOM 2720 C CA . HIS A 1 348 ? 4.663 -9.775 8.518 1.00 85.19 348 HIS A CA 1
ATOM 2721 C C . HIS A 1 348 ? 3.862 -9.089 7.396 1.00 85.19 348 HIS A C 1
ATOM 2723 O O . HIS A 1 348 ? 4.247 -9.037 6.225 1.00 85.19 348 HIS A O 1
ATOM 2729 N N . HIS A 1 349 ? 2.651 -8.651 7.744 1.00 84.62 349 HIS A N 1
ATOM 2730 C CA . HIS A 1 349 ? 1.739 -8.012 6.804 1.00 84.62 349 HIS A CA 1
ATOM 2731 C C . HIS A 1 349 ? 1.886 -6.502 6.848 1.00 84.62 349 HIS A C 1
ATOM 2733 O O . HIS A 1 349 ? 2.154 -5.913 7.894 1.00 84.62 349 HIS A O 1
ATOM 2739 N N . THR A 1 350 ? 1.598 -5.912 5.698 1.00 93.88 350 THR A N 1
ATOM 2740 C CA . THR A 1 350 ? 1.387 -4.487 5.518 1.00 93.88 350 THR A CA 1
ATOM 2741 C C . THR A 1 350 ? 0.233 -4.342 4.524 1.00 93.88 350 THR A C 1
ATOM 2743 O O . THR A 1 350 ? 0.412 -4.310 3.306 1.00 93.88 350 THR A O 1
ATOM 2746 N N . VAL A 1 351 ? -0.987 -4.419 5.055 1.00 96.88 351 VAL A N 1
ATOM 2747 C CA . VAL A 1 351 ? -2.232 -4.536 4.278 1.00 96.88 351 VAL A CA 1
ATOM 2748 C C . VAL A 1 351 ? -3.283 -3.630 4.897 1.00 96.88 351 VAL A C 1
ATOM 2750 O O . VAL A 1 351 ? -3.476 -3.675 6.109 1.00 96.88 351 VAL A O 1
ATOM 2753 N N . ALA A 1 352 ? -4.004 -2.855 4.086 1.00 98.19 352 ALA A N 1
ATOM 2754 C CA . ALA A 1 352 ? -5.127 -2.056 4.572 1.00 98.19 352 ALA A CA 1
ATOM 2755 C C . ALA A 1 352 ? -6.426 -2.434 3.857 1.00 98.19 352 ALA A C 1
ATOM 2757 O O . ALA A 1 352 ? -6.498 -2.424 2.629 1.00 98.19 352 ALA A O 1
ATOM 2758 N N . LEU A 1 353 ? -7.460 -2.757 4.632 1.00 98.38 353 LEU A N 1
ATOM 2759 C CA . LEU A 1 353 ? -8.830 -2.894 4.152 1.00 98.38 353 LEU A CA 1
ATOM 2760 C C . LEU A 1 353 ? -9.531 -1.544 4.305 1.00 98.38 353 LEU A C 1
ATOM 2762 O O . LEU A 1 353 ? -9.685 -1.052 5.423 1.00 98.38 353 LEU A O 1
ATOM 2766 N N . VAL A 1 354 ? -10.001 -0.979 3.197 1.00 98.12 354 VAL A N 1
ATOM 2767 C CA . VAL A 1 354 ? -10.784 0.260 3.171 1.00 98.12 354 VAL A CA 1
ATOM 2768 C C . VAL A 1 354 ? -12.232 -0.101 2.878 1.00 98.12 354 VAL A C 1
ATOM 2770 O O . VAL A 1 354 ? -12.540 -0.640 1.823 1.00 98.12 354 VAL A O 1
ATOM 2773 N N . ILE A 1 355 ? -13.126 0.174 3.816 1.00 97.44 355 ILE A N 1
ATOM 2774 C CA . ILE A 1 355 ? -14.559 -0.092 3.709 1.00 97.44 355 ILE A CA 1
ATOM 2775 C C . ILE A 1 355 ? -15.258 1.232 3.438 1.00 97.44 355 ILE A C 1
ATOM 2777 O O . ILE A 1 355 ? -15.108 2.173 4.223 1.00 97.44 355 ILE A O 1
ATOM 2781 N N . HIS A 1 356 ? -16.061 1.277 2.381 1.00 95.44 356 HIS A N 1
ATOM 2782 C CA . HIS A 1 356 ? -16.881 2.427 2.042 1.00 95.44 356 HIS A CA 1
ATOM 2783 C C . HIS A 1 356 ? -18.361 2.027 1.985 1.00 95.44 356 HIS A C 1
ATOM 2785 O O . HIS A 1 356 ? -18.759 1.082 1.302 1.00 95.44 356 HIS A O 1
ATOM 2791 N N . GLN A 1 357 ? -19.175 2.714 2.786 1.00 93.19 357 GLN A N 1
ATOM 2792 C CA . GLN A 1 357 ? -20.609 2.461 2.914 1.00 93.19 357 GLN A CA 1
ATOM 2793 C C . GLN A 1 357 ? -21.404 3.707 2.515 1.00 93.19 357 GLN A C 1
ATOM 2795 O O . GLN A 1 357 ? -21.036 4.801 2.951 1.00 93.19 357 GLN A O 1
ATOM 2800 N N . PRO A 1 358 ? -22.535 3.568 1.809 1.00 91.25 358 PRO A N 1
ATOM 2801 C CA . PRO A 1 358 ? -23.388 4.700 1.473 1.00 91.25 358 PRO A CA 1
ATOM 2802 C C . PRO A 1 358 ? -23.988 5.329 2.741 1.00 91.25 358 PRO A C 1
ATOM 2804 O O . PRO A 1 358 ? -24.146 4.681 3.786 1.00 91.25 358 PRO A O 1
ATOM 2807 N N . LEU A 1 359 ? -24.327 6.618 2.672 1.00 88.12 359 LEU A N 1
ATOM 2808 C CA . LEU A 1 359 ? -25.107 7.268 3.728 1.00 88.12 359 LEU A CA 1
ATOM 2809 C C . LEU A 1 359 ? -26.550 6.749 3.691 1.00 88.12 359 LEU A C 1
ATOM 2811 O O . LEU A 1 359 ? -27.056 6.430 2.627 1.00 88.12 359 LEU A O 1
ATOM 2815 N N . GLU A 1 360 ? -27.241 6.721 4.837 1.00 84.56 360 GLU A N 1
ATOM 2816 C CA . GLU A 1 360 ? -28.621 6.196 4.929 1.00 84.56 360 GLU A CA 1
ATOM 2817 C C . GLU A 1 360 ? -29.583 6.821 3.911 1.00 84.56 360 GLU A C 1
ATOM 2819 O O . GLU A 1 360 ? -30.386 6.125 3.309 1.00 84.56 360 GLU A O 1
ATOM 2824 N N . LYS A 1 361 ? -29.460 8.131 3.688 1.00 84.69 361 LYS A N 1
ATOM 2825 C CA . LYS A 1 361 ? -30.281 8.889 2.734 1.00 84.69 361 LYS A CA 1
ATOM 2826 C C . LYS A 1 361 ? -29.993 8.579 1.258 1.00 84.69 361 LYS A C 1
ATOM 2828 O O . LYS A 1 361 ? -30.794 8.950 0.413 1.00 84.69 361 LYS A O 1
ATOM 2833 N N . ASP A 1 362 ? -28.837 7.982 0.974 1.00 82.56 362 ASP A N 1
ATOM 2834 C CA . ASP A 1 362 ? -28.348 7.691 -0.376 1.00 82.56 362 ASP A CA 1
ATOM 2835 C C . ASP A 1 362 ? -28.479 6.182 -0.694 1.00 82.56 362 ASP A C 1
ATOM 2837 O O . ASP A 1 362 ? -28.085 5.739 -1.770 1.00 82.56 362 ASP A O 1
ATOM 2841 N N . LYS A 1 363 ? -29.026 5.380 0.236 1.00 82.00 363 LYS A N 1
ATOM 2842 C CA . LYS A 1 363 ? -29.312 3.959 0.009 1.00 82.00 363 LYS A CA 1
ATOM 2843 C C . LYS A 1 363 ? -30.506 3.805 -0.919 1.00 82.00 363 LYS A C 1
ATOM 2845 O O . LYS A 1 363 ? -31.531 4.460 -0.737 1.00 82.00 363 LYS A O 1
ATOM 2850 N N . THR A 1 364 ? -30.380 2.891 -1.868 1.00 78.94 364 THR A N 1
ATOM 2851 C CA . THR A 1 364 ? -31.470 2.492 -2.759 1.00 78.94 364 THR A CA 1
ATOM 2852 C C . THR A 1 364 ? -31.553 0.972 -2.776 1.00 78.94 364 THR A C 1
ATOM 2854 O O . THR A 1 364 ? -30.521 0.301 -2.719 1.00 78.94 364 THR A O 1
ATOM 2857 N N . ASP A 1 365 ? -32.768 0.426 -2.808 1.00 76.12 365 ASP A N 1
ATOM 2858 C CA . ASP A 1 365 ? -32.972 -1.029 -2.795 1.00 76.12 365 ASP A CA 1
ATOM 2859 C C . ASP A 1 365 ? -32.577 -1.684 -4.134 1.00 76.12 365 ASP A C 1
ATOM 2861 O O . ASP A 1 365 ? -32.267 -2.872 -4.165 1.00 76.12 365 ASP A O 1
ATOM 2865 N N . ASP A 1 366 ? -32.508 -0.895 -5.214 1.00 77.38 366 ASP A N 1
ATOM 2866 C CA . ASP A 1 366 ? -32.187 -1.358 -6.571 1.00 77.38 366 ASP A CA 1
ATOM 2867 C C . ASP A 1 366 ? -30.677 -1.353 -6.895 1.00 77.38 366 ASP A C 1
ATOM 2869 O O . ASP A 1 366 ? -30.265 -1.862 -7.938 1.00 77.38 366 ASP A O 1
ATOM 2873 N N . ASP A 1 367 ? -29.824 -0.778 -6.037 1.00 80.31 367 ASP A N 1
ATOM 2874 C CA . ASP A 1 367 ? -28.378 -0.710 -6.284 1.00 80.31 367 ASP A CA 1
ATOM 2875 C C . ASP A 1 367 ? -27.640 -1.932 -5.713 1.00 80.31 367 ASP A C 1
ATOM 2877 O O . ASP A 1 367 ? -27.296 -2.005 -4.524 1.00 80.31 367 ASP A O 1
ATOM 2881 N N . GLU A 1 368 ? -27.358 -2.886 -6.605 1.00 81.38 368 GLU A N 1
ATOM 2882 C CA . GLU A 1 368 ? -26.668 -4.150 -6.318 1.00 81.38 368 GLU A CA 1
ATOM 2883 C C . GLU A 1 368 ? -25.192 -3.992 -5.905 1.00 81.38 368 GLU A C 1
ATOM 2885 O O . GLU A 1 368 ? -24.563 -4.969 -5.491 1.00 81.38 368 GLU A O 1
ATOM 2890 N N . GLU A 1 369 ? -24.619 -2.786 -5.971 1.00 85.00 369 GLU A N 1
ATOM 2891 C CA . GLU A 1 369 ? -23.201 -2.538 -5.686 1.00 85.00 369 GLU A CA 1
ATOM 2892 C C . GLU A 1 369 ? -22.961 -1.319 -4.779 1.00 85.00 369 GLU A C 1
ATOM 2894 O O . GLU A 1 369 ? -21.859 -0.766 -4.766 1.00 85.00 369 GLU A O 1
ATOM 2899 N N . GLN A 1 370 ? -23.970 -0.876 -4.025 1.00 88.69 370 GLN A N 1
ATOM 2900 C CA . GLN A 1 370 ? -23.888 0.344 -3.211 1.00 88.69 370 GLN A CA 1
ATOM 2901 C C . GLN A 1 370 ? -22.810 0.301 -2.110 1.00 88.69 370 GLN A C 1
ATOM 2903 O O . GLN A 1 370 ? -22.307 1.346 -1.700 1.00 88.69 370 GLN A O 1
ATOM 2908 N N . TYR A 1 371 ? -22.438 -0.891 -1.632 1.00 94.25 371 TYR A N 1
ATOM 2909 C CA . TYR A 1 371 ? -21.349 -1.107 -0.680 1.00 94.25 371 TYR A CA 1
ATOM 2910 C C . TYR A 1 371 ? -20.086 -1.553 -1.408 1.00 94.25 371 TYR A C 1
ATOM 2912 O O . TYR A 1 371 ? -20.137 -2.448 -2.250 1.00 94.25 371 TYR A O 1
ATOM 2920 N N . GLU A 1 372 ? -18.934 -1.012 -1.022 1.00 96.19 372 GLU A N 1
ATOM 2921 C CA . GLU A 1 372 ? -17.660 -1.352 -1.653 1.00 96.19 372 GLU A CA 1
ATOM 2922 C C . GLU A 1 372 ? -16.526 -1.463 -0.629 1.00 96.19 372 GLU A C 1
ATOM 2924 O O . GLU A 1 372 ? -16.528 -0.835 0.435 1.00 96.19 372 GLU A O 1
ATOM 2929 N N . ALA A 1 373 ? -15.544 -2.301 -0.949 1.00 97.62 373 ALA A N 1
ATOM 2930 C CA . ALA A 1 373 ? -14.311 -2.406 -0.191 1.00 97.62 373 ALA A CA 1
ATOM 2931 C C . ALA A 1 373 ? -13.104 -2.402 -1.127 1.00 97.62 373 ALA A C 1
ATOM 2933 O O . ALA A 1 373 ? -13.129 -3.005 -2.201 1.00 97.62 373 ALA A O 1
ATOM 2934 N N . PHE A 1 374 ? -12.026 -1.768 -0.683 1.00 98.25 374 PHE A N 1
ATOM 2935 C CA . PHE A 1 374 ? -10.740 -1.716 -1.362 1.00 98.25 374 PHE A CA 1
ATOM 2936 C C . PHE A 1 374 ? -9.673 -2.385 -0.505 1.00 98.25 374 PHE A C 1
ATOM 2938 O O . PHE A 1 374 ? -9.771 -2.422 0.724 1.00 98.25 374 PHE A O 1
ATOM 2945 N N . LEU A 1 375 ? -8.648 -2.914 -1.163 1.00 98.00 375 LEU A N 1
ATOM 2946 C CA . LEU A 1 375 ? -7.510 -3.538 -0.508 1.00 98.00 375 LEU A CA 1
ATOM 2947 C C . LEU A 1 375 ? -6.228 -2.863 -0.973 1.00 98.00 375 LEU A C 1
ATOM 2949 O O . LEU A 1 375 ? -5.930 -2.845 -2.167 1.00 98.00 375 LEU A O 1
ATOM 2953 N N . TYR A 1 376 ? -5.477 -2.339 -0.012 1.00 98.44 376 TYR A N 1
ATOM 2954 C CA . TYR A 1 376 ? -4.096 -1.932 -0.196 1.00 98.44 376 TYR A CA 1
ATOM 2955 C C . TYR A 1 376 ? -3.167 -3.084 0.204 1.00 98.44 376 TYR A C 1
ATOM 2957 O O . TYR A 1 376 ? -3.335 -3.669 1.277 1.00 98.44 376 TYR A O 1
ATOM 2965 N N . VAL A 1 377 ? -2.176 -3.386 -0.637 1.00 97.31 377 VAL A N 1
ATOM 2966 C CA . VAL A 1 377 ? -1.106 -4.360 -0.366 1.00 97.31 377 VAL A CA 1
ATOM 2967 C C . VAL A 1 377 ? 0.221 -3.745 -0.795 1.00 97.31 377 VAL A C 1
ATOM 2969 O O . VAL A 1 377 ? 0.366 -3.352 -1.953 1.00 97.31 377 VAL A O 1
ATOM 2972 N N . GLY A 1 378 ? 1.200 -3.674 0.103 1.00 96.56 378 GLY A N 1
ATOM 2973 C CA . GLY A 1 378 ? 2.499 -3.095 -0.232 1.00 96.56 378 GLY A CA 1
ATOM 2974 C C . GLY A 1 378 ? 3.453 -3.024 0.945 1.00 96.56 378 GLY A C 1
ATOM 2975 O O . GLY A 1 378 ? 3.285 -3.740 1.926 1.00 96.56 378 GLY A O 1
ATOM 2976 N N . SER A 1 379 ? 4.464 -2.166 0.836 1.00 95.38 379 SER A N 1
ATOM 2977 C CA . SER A 1 379 ? 5.493 -1.990 1.862 1.00 95.38 379 SER A CA 1
ATOM 2978 C C . SER A 1 379 ? 5.247 -0.819 2.814 1.00 95.38 379 SER A C 1
ATOM 2980 O O . SER A 1 379 ? 6.023 -0.642 3.749 1.00 95.38 379 SER A O 1
ATOM 2982 N N . HIS A 1 380 ? 4.222 0.013 2.603 1.00 96.62 380 HIS A N 1
ATOM 2983 C CA . HIS A 1 380 ? 4.002 1.199 3.435 1.00 96.62 380 HIS A CA 1
ATOM 2984 C C . HIS A 1 380 ? 3.428 0.819 4.798 1.00 96.62 380 HIS A C 1
ATOM 2986 O O . HIS A 1 380 ? 2.287 0.382 4.878 1.00 96.62 380 HIS A O 1
ATOM 2992 N N . THR A 1 381 ? 4.162 1.001 5.885 1.00 94.62 381 THR A N 1
ATOM 2993 C CA . THR A 1 381 ? 3.631 0.854 7.251 1.00 94.62 381 THR A CA 1
ATOM 2994 C C . THR A 1 381 ? 2.769 2.071 7.617 1.00 94.62 381 THR A C 1
ATOM 2996 O O . THR A 1 381 ? 2.897 3.113 6.979 1.00 94.62 381 THR A O 1
ATOM 2999 N N . PRO A 1 382 ? 1.869 2.013 8.618 1.00 93.94 382 PRO A N 1
ATOM 3000 C CA . PRO A 1 382 ? 1.036 3.156 9.019 1.00 93.94 382 PRO A CA 1
ATOM 3001 C C . PRO A 1 382 ? 1.831 4.216 9.810 1.00 93.94 382 PRO A C 1
ATOM 3003 O O . PRO A 1 382 ? 1.366 4.728 10.825 1.00 93.94 382 PRO A O 1
ATOM 3006 N N . THR A 1 383 ? 3.053 4.524 9.373 1.00 89.62 383 THR A N 1
ATOM 3007 C CA . THR A 1 383 ? 4.022 5.393 10.047 1.00 89.62 383 THR A CA 1
ATOM 3008 C C . THR A 1 383 ? 4.417 6.565 9.143 1.00 89.62 383 THR A C 1
ATOM 3010 O O . THR A 1 383 ? 4.405 6.433 7.914 1.00 89.62 383 THR A O 1
ATOM 3013 N N . PRO A 1 384 ? 4.802 7.722 9.714 1.00 88.69 384 PRO A N 1
ATOM 3014 C CA . PRO A 1 384 ? 5.311 8.843 8.925 1.00 88.69 384 PRO A CA 1
ATOM 3015 C C . PRO A 1 384 ? 6.551 8.485 8.098 1.00 88.69 384 PRO A C 1
ATOM 3017 O O . PRO A 1 384 ? 6.735 9.030 7.020 1.00 88.69 384 PRO A O 1
ATOM 3020 N N . SER A 1 385 ? 7.388 7.557 8.564 1.00 87.25 385 SER A N 1
ATOM 3021 C CA . SER A 1 385 ? 8.573 7.095 7.830 1.00 87.25 385 SER A CA 1
ATOM 3022 C C . SER A 1 385 ? 8.240 6.502 6.455 1.00 87.25 385 SER A C 1
ATOM 3024 O O . SER A 1 385 ? 8.984 6.728 5.504 1.00 87.25 385 SER A O 1
ATOM 3026 N N . ALA A 1 386 ? 7.102 5.813 6.325 1.00 93.00 386 ALA A N 1
ATOM 3027 C CA . ALA A 1 386 ? 6.667 5.205 5.070 1.00 93.00 386 ALA A CA 1
ATOM 3028 C C . ALA A 1 386 ? 5.868 6.157 4.164 1.00 93.00 386 ALA A C 1
ATOM 3030 O O . ALA A 1 386 ? 5.934 6.073 2.933 1.00 93.00 386 ALA A O 1
ATOM 3031 N N . TRP A 1 387 ? 5.085 7.053 4.767 1.00 95.75 387 TRP A N 1
ATOM 3032 C CA . TRP A 1 387 ? 4.161 7.939 4.048 1.00 95.75 387 TRP A CA 1
ATOM 3033 C C . TRP A 1 387 ? 4.689 9.359 3.833 1.00 95.75 387 TRP A C 1
ATOM 3035 O O . TRP A 1 387 ? 4.166 10.069 2.976 1.00 95.75 387 TRP A O 1
ATOM 3045 N N . GLY A 1 388 ? 5.729 9.742 4.569 1.00 92.50 388 GLY A N 1
ATOM 3046 C CA . GLY A 1 388 ? 6.426 11.015 4.476 1.00 92.50 388 GLY A CA 1
ATOM 3047 C C . GLY A 1 388 ? 6.173 11.973 5.631 1.00 92.50 388 GLY A C 1
ATOM 3048 O O . GLY A 1 388 ? 5.153 11.935 6.324 1.00 92.50 388 GLY A O 1
ATOM 3049 N N . LEU A 1 389 ? 7.145 12.862 5.818 1.00 93.19 389 LEU A N 1
ATOM 3050 C CA . LEU A 1 389 ? 7.074 13.996 6.727 1.00 93.19 389 LEU A CA 1
ATOM 3051 C C . LEU A 1 389 ? 6.672 15.226 5.924 1.00 93.19 389 LEU A C 1
ATOM 3053 O O . LEU A 1 389 ? 7.455 15.746 5.131 1.00 93.19 389 LEU A O 1
ATOM 3057 N N . TYR A 1 390 ? 5.435 15.663 6.123 1.00 94.00 390 TYR A N 1
ATOM 3058 C CA . TYR A 1 390 ? 4.857 16.782 5.399 1.00 94.00 390 TYR A CA 1
ATOM 3059 C C . TYR A 1 390 ? 4.977 18.088 6.188 1.00 94.00 390 TYR A C 1
ATOM 3061 O O . TYR A 1 390 ? 4.621 18.150 7.366 1.00 94.00 390 TYR A O 1
ATOM 3069 N N . THR A 1 391 ? 5.370 19.155 5.499 1.00 94.44 391 THR A N 1
ATOM 3070 C CA . THR A 1 391 ? 5.138 20.539 5.925 1.00 94.44 391 THR A CA 1
ATOM 3071 C C . THR A 1 391 ? 4.113 21.126 4.966 1.00 94.44 391 THR A C 1
ATOM 3073 O O . THR A 1 391 ? 4.398 21.270 3.784 1.00 94.44 391 THR A O 1
ATOM 3076 N N . LEU A 1 392 ? 2.895 21.404 5.433 1.00 93.69 392 LEU A N 1
ATOM 3077 C CA . LEU A 1 392 ? 1.777 21.787 4.560 1.00 93.69 392 LEU A CA 1
ATOM 3078 C C . LEU A 1 392 ? 1.241 23.169 4.912 1.00 93.69 392 LEU A C 1
ATOM 3080 O O . LEU A 1 392 ? 1.184 23.508 6.099 1.00 93.69 392 LEU A O 1
ATOM 3084 N N . PRO A 1 393 ? 0.766 23.938 3.916 1.00 91.31 393 PRO A N 1
ATOM 3085 C CA . PRO A 1 393 ? 0.030 25.158 4.187 1.00 91.31 393 PRO A CA 1
ATOM 3086 C C . PRO A 1 393 ? -1.226 24.842 4.993 1.00 91.31 393 PRO A C 1
ATOM 3088 O O . PRO A 1 393 ? -1.884 23.815 4.807 1.00 91.31 393 PRO A O 1
ATOM 3091 N N . THR A 1 394 ? -1.557 25.740 5.909 1.00 89.06 394 THR A N 1
ATOM 3092 C CA . THR A 1 394 ? -2.750 25.641 6.757 1.00 89.06 394 THR A CA 1
ATOM 3093 C C . THR A 1 394 ? -3.610 26.873 6.543 1.00 89.06 394 THR A C 1
ATOM 3095 O O . THR A 1 394 ? -3.127 27.884 6.035 1.00 89.06 394 THR A O 1
ATOM 3098 N N . GLY A 1 395 ? -4.864 26.849 6.996 1.00 82.38 395 GLY A N 1
ATOM 3099 C CA . GLY A 1 395 ? -5.702 28.055 6.976 1.00 82.38 395 GLY A CA 1
ATOM 3100 C C . GLY A 1 395 ? -5.076 29.262 7.699 1.00 82.38 395 GLY A C 1
ATOM 3101 O O . GLY A 1 395 ? -5.385 30.398 7.356 1.00 82.38 395 GLY A O 1
ATOM 3102 N N . LEU A 1 396 ? -4.170 29.030 8.659 1.00 85.56 396 LEU A N 1
ATOM 3103 C CA . LEU A 1 396 ? -3.440 30.079 9.385 1.00 85.56 396 LEU A CA 1
ATOM 3104 C C . LEU A 1 396 ? -2.171 30.555 8.663 1.00 85.56 396 LEU A C 1
ATOM 3106 O O . LEU A 1 396 ? -1.720 31.671 8.901 1.00 85.56 396 LEU A O 1
ATOM 3110 N N . ASN A 1 397 ? -1.588 29.722 7.802 1.00 87.81 397 ASN A N 1
ATOM 3111 C CA . ASN A 1 397 ? -0.414 30.060 7.001 1.00 87.81 397 ASN A CA 1
ATOM 3112 C C . ASN A 1 397 ? -0.566 29.491 5.579 1.00 87.81 397 ASN A C 1
ATOM 3114 O O . ASN A 1 397 ? 0.058 28.477 5.247 1.00 87.81 397 ASN A O 1
ATOM 3118 N N . PRO A 1 398 ? -1.435 30.098 4.749 1.00 85.00 398 PRO A N 1
ATOM 3119 C CA . PRO A 1 398 ? -1.727 29.595 3.409 1.00 85.00 398 PRO A CA 1
ATOM 3120 C C . PRO A 1 398 ? -0.582 29.840 2.418 1.00 85.00 398 PRO A C 1
ATOM 3122 O O . PRO A 1 398 ? -0.524 29.179 1.388 1.00 85.00 398 PRO A O 1
ATOM 3125 N N . SER A 1 399 ? 0.330 30.770 2.721 1.00 87.06 399 SER A N 1
ATOM 3126 C CA . SER A 1 399 ? 1.505 31.095 1.901 1.00 87.06 399 SER A CA 1
ATOM 3127 C C . SER A 1 399 ? 2.693 30.153 2.109 1.00 87.06 399 SER A C 1
ATOM 3129 O O . SER A 1 399 ? 3.722 30.333 1.464 1.00 87.06 399 SER A O 1
ATOM 3131 N N . LEU A 1 400 ? 2.598 29.192 3.032 1.00 93.00 400 LEU A N 1
ATOM 3132 C CA . LEU A 1 400 ? 3.674 28.242 3.289 1.00 93.00 400 LEU A CA 1
ATOM 3133 C C . LEU A 1 400 ? 3.870 27.327 2.075 1.00 93.00 400 LEU A C 1
ATOM 3135 O O . LEU A 1 400 ? 2.941 26.632 1.663 1.00 93.00 400 LEU A O 1
ATOM 3139 N N . THR A 1 401 ? 5.086 27.296 1.535 1.00 94.25 401 THR A N 1
ATOM 3140 C CA . THR A 1 401 ? 5.450 26.351 0.478 1.00 94.25 401 THR A CA 1
ATOM 31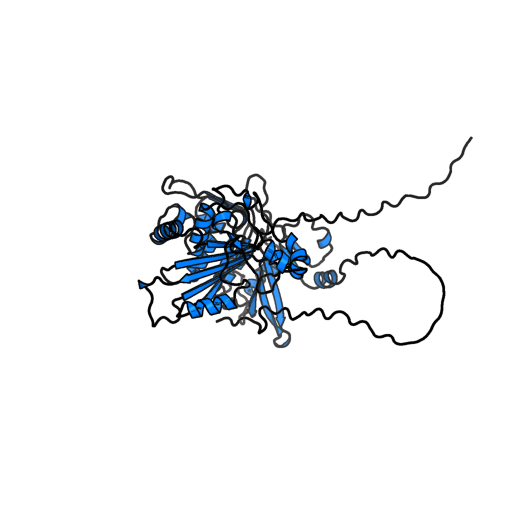41 C C . THR A 1 401 ? 5.329 24.924 1.018 1.00 94.25 401 THR A C 1
ATOM 3143 O O . THR A 1 401 ? 5.968 24.614 2.029 1.00 94.25 401 THR A O 1
ATOM 3146 N N . PRO A 1 402 ? 4.513 24.048 0.401 1.00 95.50 402 PRO A N 1
ATOM 3147 C CA . PRO A 1 402 ? 4.411 22.670 0.849 1.00 95.50 402 PRO A CA 1
ATOM 3148 C C . PRO A 1 402 ? 5.734 21.943 0.609 1.00 95.50 402 PRO A C 1
ATOM 3150 O O . PRO A 1 402 ? 6.367 22.126 -0.431 1.00 95.50 402 PRO A O 1
ATOM 3153 N N . SER A 1 403 ? 6.127 21.089 1.544 1.00 95.94 403 SER A N 1
ATOM 3154 C CA . SER A 1 403 ? 7.269 20.199 1.379 1.00 95.94 403 SER A CA 1
ATOM 3155 C C . SER A 1 403 ? 6.994 18.802 1.926 1.00 95.94 403 SER A C 1
ATOM 3157 O O . SER A 1 403 ? 6.113 18.593 2.767 1.00 95.94 403 SER A O 1
ATOM 3159 N N . LEU A 1 404 ? 7.742 17.837 1.404 1.00 95.38 404 LEU A N 1
ATOM 3160 C CA . LEU A 1 404 ? 7.656 16.422 1.729 1.00 95.38 404 LEU A CA 1
ATOM 3161 C C . LEU A 1 404 ? 9.069 15.853 1.817 1.00 95.38 404 LEU A C 1
ATOM 3163 O O . LEU A 1 404 ? 9.835 15.930 0.861 1.00 95.38 404 LEU A O 1
ATOM 3167 N N . THR A 1 405 ? 9.393 15.232 2.945 1.00 94.69 405 THR A N 1
ATOM 3168 C CA . THR A 1 405 ? 10.611 14.431 3.088 1.00 94.69 405 THR A CA 1
ATOM 3169 C C . THR A 1 405 ? 10.239 12.963 3.219 1.00 94.69 405 THR A C 1
ATOM 3171 O O . THR A 1 405 ? 9.462 12.582 4.099 1.00 94.69 405 THR A O 1
ATOM 3174 N N . LEU A 1 406 ? 10.812 12.137 2.350 1.00 94.19 406 LEU A N 1
ATOM 3175 C CA . LEU A 1 406 ? 10.612 10.695 2.309 1.00 94.19 406 LEU A CA 1
ATOM 3176 C C . LEU A 1 406 ? 11.956 9.990 2.522 1.00 94.19 406 LEU A C 1
ATOM 3178 O O . LEU A 1 406 ? 12.807 10.034 1.635 1.00 94.19 406 LEU A O 1
ATOM 3182 N N . PRO A 1 407 ? 12.177 9.335 3.676 1.00 90.88 407 PRO A N 1
ATOM 3183 C CA . PRO A 1 407 ? 13.456 8.691 3.968 1.00 90.88 407 PRO A CA 1
ATOM 3184 C C . PRO A 1 407 ? 13.659 7.382 3.194 1.00 90.88 407 PRO A C 1
ATOM 3186 O O . PRO A 1 407 ? 14.786 6.910 3.071 1.00 90.88 407 PRO A O 1
ATOM 3189 N N . GLN A 1 408 ? 12.580 6.760 2.724 1.00 91.81 408 GLN A N 1
ATOM 3190 C CA . GLN A 1 408 ? 12.585 5.418 2.153 1.00 91.81 408 GLN A CA 1
ATOM 3191 C C . GLN A 1 408 ? 11.676 5.361 0.929 1.00 91.81 408 GLN A C 1
ATOM 3193 O O . GLN A 1 408 ? 10.622 6.000 0.886 1.00 91.81 408 GLN A O 1
ATOM 3198 N N . THR A 1 409 ? 12.078 4.563 -0.057 1.00 94.62 409 THR A N 1
ATOM 3199 C CA . THR A 1 409 ? 11.247 4.260 -1.219 1.00 94.62 409 THR A CA 1
ATOM 3200 C C . THR A 1 409 ? 10.321 3.094 -0.885 1.00 94.62 409 THR A C 1
ATOM 3202 O O . THR A 1 409 ? 10.792 2.009 -0.541 1.00 94.62 409 THR A O 1
ATOM 3205 N N . HIS A 1 410 ? 9.010 3.296 -1.017 1.00 96.31 410 HIS A N 1
ATOM 3206 C CA . HIS A 1 410 ? 7.978 2.284 -0.797 1.00 96.31 410 HIS A CA 1
ATOM 3207 C C . HIS A 1 410 ? 7.108 2.095 -2.039 1.00 96.31 410 HIS A C 1
ATOM 3209 O O . HIS A 1 410 ? 6.869 3.023 -2.817 1.00 96.31 410 HIS A O 1
ATOM 3215 N N . LEU A 1 411 ? 6.587 0.879 -2.186 1.00 97.31 411 LEU A N 1
ATOM 3216 C CA . LEU A 1 411 ? 5.709 0.490 -3.278 1.00 97.31 411 LEU A CA 1
ATOM 3217 C C . LEU A 1 411 ? 4.547 -0.323 -2.724 1.00 97.31 411 LEU A C 1
ATOM 3219 O O . LEU A 1 411 ? 4.727 -1.251 -1.934 1.00 97.31 411 LEU A O 1
ATOM 3223 N N . GLY A 1 412 ? 3.355 -0.007 -3.198 1.00 98.06 412 GLY A N 1
ATOM 3224 C CA . GLY A 1 412 ? 2.166 -0.794 -2.964 1.00 98.06 412 GLY A CA 1
ATOM 3225 C C . GLY A 1 412 ? 1.201 -0.674 -4.122 1.00 98.06 412 GLY A C 1
ATOM 3226 O O . GLY A 1 412 ? 1.454 -0.006 -5.125 1.00 98.06 412 GLY A O 1
ATOM 3227 N N . LEU A 1 413 ? 0.069 -1.333 -3.968 1.00 98.00 413 LEU A N 1
ATOM 3228 C CA . LEU A 1 413 ? -1.044 -1.211 -4.884 1.00 98.00 413 LEU A CA 1
ATOM 3229 C C . LEU A 1 413 ? -2.356 -1.159 -4.135 1.00 98.00 413 LEU A C 1
ATOM 3231 O O . LEU A 1 413 ? -2.459 -1.599 -2.990 1.00 98.00 413 LEU A O 1
ATOM 3235 N N . LEU A 1 414 ? -3.354 -0.645 -4.831 1.00 98.25 414 LEU A N 1
ATOM 3236 C CA . LEU A 1 414 ? -4.724 -0.549 -4.392 1.00 98.25 414 LEU A CA 1
ATOM 3237 C C . LEU A 1 414 ? -5.627 -1.155 -5.467 1.00 98.25 414 LEU A C 1
ATOM 3239 O O . LEU A 1 414 ? -5.463 -0.880 -6.658 1.00 98.25 414 LEU A O 1
ATOM 3243 N N . LEU A 1 415 ? -6.593 -1.964 -5.047 1.00 96.88 415 LEU A N 1
ATOM 3244 C CA . LEU A 1 415 ? -7.642 -2.481 -5.920 1.00 96.88 415 LEU A CA 1
ATOM 3245 C C . LEU A 1 415 ? -8.997 -2.470 -5.219 1.00 96.88 415 LEU A C 1
ATOM 3247 O O . LEU A 1 415 ? -9.083 -2.532 -3.991 1.00 96.88 415 LEU A O 1
ATOM 3251 N N . ARG A 1 416 ? -10.065 -2.454 -6.013 1.00 95.94 416 ARG A N 1
ATOM 3252 C CA . ARG A 1 416 ? -11.419 -2.739 -5.535 1.00 95.94 416 ARG A CA 1
ATOM 3253 C C . ARG A 1 416 ? -11.521 -4.234 -5.233 1.00 95.94 416 ARG A C 1
ATOM 3255 O O . ARG A 1 416 ? -11.418 -5.058 -6.136 1.00 95.94 416 ARG A O 1
ATOM 3262 N N . LEU A 1 417 ? -11.675 -4.573 -3.956 1.00 95.12 417 LEU A N 1
ATOM 3263 C CA . LEU A 1 417 ? -11.693 -5.948 -3.462 1.00 95.12 417 LEU A CA 1
ATOM 3264 C C . LEU A 1 417 ? -13.033 -6.631 -3.757 1.00 95.12 417 LEU A C 1
ATOM 3266 O O . LEU A 1 417 ? -13.053 -7.744 -4.275 1.00 95.12 417 LEU A O 1
ATOM 3270 N N . CYS A 1 418 ? -14.139 -5.973 -3.404 1.00 95.12 418 CYS A N 1
ATOM 3271 C CA . CYS A 1 418 ? -15.496 -6.466 -3.638 1.00 95.12 418 CYS A CA 1
ATOM 3272 C C . CYS A 1 418 ? -16.534 -5.335 -3.579 1.00 95.12 418 CYS A C 1
ATOM 3274 O O . CYS A 1 418 ? -16.283 -4.268 -3.010 1.00 95.12 418 CYS A O 1
ATOM 3276 N N . THR A 1 419 ? -17.699 -5.603 -4.167 1.00 95.25 419 THR A N 1
ATOM 3277 C CA . THR A 1 419 ? -18.915 -4.781 -4.133 1.00 95.25 419 THR A CA 1
ATOM 3278 C C . THR A 1 419 ? -20.094 -5.636 -3.663 1.00 95.25 419 THR A C 1
ATOM 3280 O O . THR A 1 419 ? -20.062 -6.868 -3.763 1.00 95.25 419 THR A O 1
ATOM 3283 N N . ALA A 1 420 ? -21.122 -5.006 -3.092 1.00 94.75 420 ALA A N 1
ATOM 3284 C CA . ALA A 1 420 ? -22.362 -5.687 -2.733 1.00 94.75 420 ALA A CA 1
ATOM 3285 C C . ALA A 1 420 ? -23.546 -4.724 -2.577 1.00 94.75 420 ALA A C 1
ATOM 3287 O O . ALA A 1 420 ? -23.372 -3.571 -2.190 1.00 94.75 420 ALA A O 1
ATOM 3288 N N . GLY A 1 421 ? -24.763 -5.243 -2.752 1.00 92.94 421 GLY A N 1
ATOM 3289 C CA . GLY A 1 421 ? -25.995 -4.479 -2.534 1.00 92.94 421 GLY A CA 1
ATOM 3290 C C . GLY A 1 421 ? -26.362 -4.337 -1.058 1.00 92.94 421 GLY A C 1
ATOM 3291 O O . GLY A 1 421 ? -27.095 -3.436 -0.681 1.00 92.94 421 GLY A O 1
ATOM 3292 N N . THR A 1 422 ? -25.818 -5.185 -0.177 1.00 92.62 422 THR A N 1
ATOM 3293 C CA . THR A 1 422 ? -26.091 -5.120 1.267 1.00 92.62 422 THR A CA 1
ATOM 3294 C C . THR A 1 422 ? -24.818 -5.154 2.099 1.00 92.62 422 THR A C 1
ATOM 3296 O O . THR A 1 422 ? -23.836 -5.817 1.750 1.00 92.62 422 THR A O 1
ATOM 3299 N N . TRP A 1 423 ? -24.861 -4.513 3.272 1.00 93.12 423 TRP A N 1
ATOM 3300 C CA . TRP A 1 423 ? -23.764 -4.571 4.239 1.00 93.12 423 TRP A CA 1
ATOM 3301 C C . TRP A 1 423 ? -23.447 -6.005 4.669 1.00 93.12 423 TRP A C 1
ATOM 3303 O O . TRP A 1 423 ? -22.280 -6.353 4.814 1.00 93.12 423 TRP A O 1
ATOM 3313 N N . SER A 1 424 ? -24.467 -6.849 4.859 1.00 94.69 424 SER A N 1
ATOM 3314 C CA . SER A 1 424 ? -24.265 -8.245 5.265 1.00 94.69 424 SER A CA 1
ATOM 3315 C C . SER A 1 424 ? -23.494 -9.033 4.205 1.00 94.69 424 SER A C 1
ATOM 3317 O O . SER A 1 424 ? -22.578 -9.781 4.548 1.00 94.69 424 SER A O 1
ATOM 3319 N N . SER A 1 425 ? -23.823 -8.832 2.923 1.00 94.94 425 SER A N 1
ATOM 3320 C CA . SER A 1 425 ? -23.108 -9.466 1.812 1.00 94.94 425 SER A CA 1
ATOM 3321 C C . SER A 1 425 ? -21.667 -8.961 1.716 1.00 94.94 425 SER A C 1
ATOM 3323 O O . SER A 1 425 ? -20.745 -9.779 1.718 1.00 94.94 425 SER A O 1
ATOM 3325 N N . LEU A 1 426 ? -21.447 -7.636 1.753 1.00 95.38 426 LEU A N 1
ATOM 3326 C CA . LEU A 1 426 ? -20.088 -7.080 1.752 1.00 95.38 426 LEU A CA 1
ATOM 3327 C C . LEU A 1 426 ? -19.282 -7.622 2.938 1.00 95.38 426 LEU A C 1
ATOM 3329 O O . LEU A 1 426 ? -18.156 -8.078 2.760 1.00 95.38 426 LEU A O 1
ATOM 3333 N N . LYS A 1 427 ? -19.871 -7.616 4.142 1.00 95.81 427 LYS A N 1
ATOM 3334 C CA . LYS A 1 427 ? -19.238 -8.104 5.370 1.00 95.81 427 LYS A CA 1
ATOM 3335 C C . LYS A 1 427 ? -18.809 -9.565 5.239 1.00 95.81 427 LYS A C 1
ATOM 3337 O O . LYS A 1 427 ? -17.694 -9.885 5.627 1.00 95.81 427 LYS A O 1
ATOM 3342 N N . SER A 1 428 ? -19.656 -10.429 4.683 1.00 95.44 428 SER A N 1
ATOM 3343 C CA . SER A 1 428 ? -19.302 -11.832 4.455 1.00 95.44 428 SER A CA 1
ATOM 3344 C C . SER A 1 428 ? -18.128 -11.974 3.484 1.00 95.44 428 SER A C 1
ATOM 3346 O O . SER A 1 428 ? -17.206 -12.737 3.756 1.00 95.44 428 SER A O 1
ATOM 3348 N N . GLN A 1 429 ? -18.128 -11.215 2.382 1.00 95.88 429 GLN A N 1
ATOM 3349 C CA . GLN A 1 429 ? -17.051 -11.258 1.387 1.00 95.88 429 GLN A CA 1
ATOM 3350 C C . GLN A 1 429 ? -15.715 -10.772 1.969 1.00 95.88 429 GLN A C 1
ATOM 3352 O O . GLN A 1 429 ? -14.700 -11.459 1.846 1.00 95.88 429 GLN A O 1
ATOM 3357 N N . ILE A 1 430 ? -15.698 -9.626 2.661 1.00 96.12 430 ILE A N 1
ATOM 3358 C CA . ILE A 1 430 ? -14.470 -9.118 3.298 1.00 96.12 430 ILE A CA 1
ATOM 3359 C C . ILE A 1 430 ? -13.992 -10.054 4.412 1.00 96.12 430 ILE A C 1
ATOM 3361 O O . ILE A 1 430 ? -12.795 -10.325 4.491 1.00 96.12 430 ILE A O 1
ATOM 3365 N N . ASP A 1 431 ? -14.908 -10.602 5.223 1.00 95.00 431 ASP A N 1
ATOM 3366 C CA . ASP A 1 431 ? -14.591 -11.563 6.286 1.00 95.00 431 ASP A CA 1
ATOM 3367 C C . ASP A 1 431 ? -14.031 -12.865 5.724 1.00 95.00 431 ASP A C 1
ATOM 3369 O O . ASP A 1 431 ? -13.344 -13.569 6.450 1.00 95.00 431 ASP A O 1
ATOM 3373 N N . GLU A 1 432 ? -14.279 -13.200 4.460 1.00 92.38 432 GLU A N 1
ATOM 3374 C CA . GLU A 1 432 ? -13.657 -14.334 3.782 1.00 92.38 432 GLU A CA 1
ATOM 3375 C C . GLU A 1 432 ? -12.274 -13.971 3.220 1.00 92.38 432 GLU A C 1
ATOM 3377 O O . GLU A 1 432 ? -11.343 -14.770 3.319 1.00 92.38 432 GLU A O 1
ATOM 3382 N N . LEU A 1 433 ? -12.125 -12.769 2.654 1.00 91.81 433 LEU A N 1
ATOM 3383 C CA . LEU A 1 433 ? -10.960 -12.363 1.860 1.00 91.81 433 LEU A CA 1
ATOM 3384 C C . LEU A 1 433 ? -9.752 -11.893 2.684 1.00 91.81 433 LEU A C 1
ATOM 3386 O O . LEU A 1 433 ? -8.620 -12.151 2.278 1.00 91.81 433 LEU A O 1
ATOM 3390 N N . VAL A 1 434 ? -9.951 -11.221 3.822 1.00 94.69 434 VAL A N 1
ATOM 3391 C CA . VAL A 1 434 ? -8.821 -10.696 4.618 1.00 94.69 434 VAL A CA 1
ATOM 3392 C C . VAL A 1 434 ? -8.138 -11.781 5.463 1.00 94.69 434 VAL A C 1
ATOM 3394 O O . VAL A 1 434 ? -8.808 -12.726 5.874 1.00 94.69 434 VAL A O 1
ATOM 3397 N N . PRO A 1 435 ? -6.834 -11.683 5.779 1.00 93.62 435 PRO A N 1
ATOM 3398 C CA . PRO A 1 435 ? -6.139 -12.718 6.553 1.00 93.62 435 PRO A CA 1
ATOM 3399 C C . PRO A 1 435 ? -6.431 -12.703 8.062 1.00 93.62 435 PRO A C 1
ATOM 3401 O O . PRO A 1 435 ? -6.129 -13.675 8.752 1.00 93.62 435 PRO A O 1
ATOM 3404 N N . TRP A 1 436 ? -7.046 -11.647 8.600 1.00 95.00 436 TRP A N 1
ATOM 3405 C CA . TRP A 1 436 ? -7.359 -11.535 10.030 1.00 95.00 436 TRP A CA 1
ATOM 3406 C C . TRP A 1 436 ? -8.812 -11.866 10.368 1.00 95.00 436 TRP A C 1
ATOM 3408 O O . TRP A 1 436 ? -9.714 -11.801 9.529 1.00 95.00 436 TRP A O 1
ATOM 3418 N N . LYS A 1 437 ? -9.054 -12.220 11.630 1.00 93.94 437 LYS A N 1
ATOM 3419 C CA . LYS A 1 437 ? -10.403 -12.408 12.165 1.00 93.94 437 LYS A CA 1
ATOM 3420 C C . LYS A 1 437 ? -11.061 -11.060 12.453 1.00 93.94 437 LYS A C 1
ATOM 3422 O O . LYS A 1 437 ? -10.435 -10.137 12.970 1.00 93.94 437 LYS A O 1
ATOM 3427 N N . ARG A 1 438 ? -12.354 -10.965 12.139 1.00 94.06 438 ARG A N 1
ATOM 3428 C CA . ARG A 1 438 ? -13.190 -9.778 12.360 1.00 94.06 438 ARG A CA 1
ATOM 3429 C C . ARG A 1 438 ? -14.394 -10.128 13.249 1.00 94.06 438 ARG A C 1
ATOM 3431 O O . ARG A 1 438 ? -14.878 -11.257 13.176 1.00 94.06 438 ARG A O 1
ATOM 3438 N N . PRO A 1 439 ? -14.914 -9.182 14.057 1.00 92.06 439 PRO A N 1
ATOM 3439 C CA . PRO A 1 439 ? -14.429 -7.811 14.238 1.00 92.06 439 PRO A CA 1
ATOM 3440 C C . PRO A 1 439 ? -13.135 -7.745 15.064 1.00 92.06 439 PRO A C 1
ATOM 3442 O O . PRO A 1 439 ? -12.914 -8.561 15.956 1.00 92.06 439 PRO A O 1
ATOM 3445 N N . VAL A 1 440 ? -12.301 -6.747 14.768 1.00 91.62 440 VAL A N 1
ATOM 3446 C CA . VAL A 1 440 ? -11.063 -6.462 15.512 1.00 91.62 440 VAL A CA 1
ATOM 3447 C C . VAL A 1 440 ? -11.373 -5.912 16.906 1.00 91.62 440 VAL A C 1
ATOM 3449 O O . VAL A 1 440 ? -12.407 -5.266 17.106 1.00 91.62 440 VAL A O 1
ATOM 3452 N N . ARG A 1 441 ? -10.493 -6.165 17.880 1.00 90.25 441 ARG A N 1
ATOM 3453 C CA . ARG A 1 441 ? -10.761 -5.900 19.305 1.00 90.25 441 ARG A CA 1
ATOM 3454 C C . ARG A 1 441 ? -9.837 -4.826 19.862 1.00 90.25 441 ARG A C 1
ATOM 3456 O O . ARG A 1 441 ? -8.705 -4.676 19.424 1.00 90.25 441 ARG A O 1
ATOM 3463 N N . LYS A 1 442 ? -10.313 -4.054 20.841 1.00 90.94 442 LYS A N 1
ATOM 3464 C CA . LYS A 1 442 ? -9.426 -3.190 21.635 1.00 90.94 442 LYS A CA 1
ATOM 3465 C C . LYS A 1 442 ? -8.548 -4.065 22.530 1.00 90.94 442 LYS A C 1
ATOM 3467 O O . LYS A 1 442 ? -9.030 -5.079 23.030 1.00 90.94 442 LYS A O 1
ATOM 3472 N N . TYR A 1 443 ? -7.304 -3.652 22.758 1.00 89.88 443 TYR A N 1
ATOM 3473 C CA . TYR A 1 443 ? -6.468 -4.281 23.781 1.00 89.88 443 TYR A CA 1
ATOM 3474 C C . TYR A 1 443 ? -7.156 -4.231 25.149 1.00 89.88 443 TYR A C 1
ATOM 3476 O O . TYR A 1 443 ? -7.887 -3.282 25.444 1.00 89.88 443 TYR A O 1
ATOM 3484 N N . GLY A 1 444 ? -6.958 -5.266 25.965 1.00 76.88 444 GLY A N 1
ATOM 3485 C CA . GLY A 1 444 ? -7.576 -5.382 27.287 1.00 76.88 444 GLY A CA 1
ATOM 3486 C C . GLY A 1 444 ? -9.075 -5.715 27.287 1.00 76.88 444 GLY A C 1
ATOM 3487 O O . GLY A 1 444 ? -9.654 -5.900 28.355 1.00 76.88 444 GLY A O 1
ATOM 3488 N N . ALA A 1 445 ? -9.728 -5.841 26.124 1.00 63.72 445 ALA A N 1
ATOM 3489 C CA . ALA A 1 445 ? -11.099 -6.344 26.034 1.00 63.72 445 ALA A CA 1
ATOM 3490 C C . ALA A 1 445 ? -11.124 -7.882 26.180 1.00 63.72 445 ALA A C 1
ATOM 3492 O O . ALA A 1 445 ? -11.398 -8.596 25.219 1.00 63.72 445 ALA A O 1
ATOM 3493 N N . GLY A 1 446 ? -10.817 -8.404 27.375 1.00 63.97 446 GLY A N 1
ATOM 3494 C CA . GLY A 1 446 ? -10.791 -9.844 27.665 1.00 63.97 446 GLY A CA 1
ATOM 3495 C C . GLY A 1 446 ? -9.573 -10.283 28.484 1.00 63.97 446 GLY A C 1
ATOM 3496 O O . GLY A 1 446 ? -9.192 -9.609 29.436 1.00 63.97 446 GLY A O 1
ATOM 3497 N N . ARG A 1 447 ? -8.983 -11.437 28.127 1.00 53.06 447 ARG A N 1
ATOM 3498 C CA . ARG A 1 447 ? -7.724 -11.964 28.705 1.00 53.06 447 ARG A CA 1
ATOM 3499 C C . ARG A 1 447 ? -6.473 -11.533 27.925 1.00 53.06 447 ARG A C 1
ATOM 3501 O O . ARG A 1 447 ? -5.375 -11.985 28.237 1.00 53.06 447 ARG A O 1
ATOM 3508 N N . ASP A 1 448 ? -6.647 -10.667 26.937 1.00 61.84 448 ASP A N 1
ATOM 3509 C CA . ASP A 1 448 ? -5.592 -10.263 26.019 1.00 61.84 448 ASP A CA 1
ATOM 3510 C C . ASP A 1 448 ? -4.790 -9.123 26.667 1.00 61.84 448 ASP A C 1
ATOM 3512 O O . ASP A 1 448 ? -5.353 -8.100 27.069 1.00 61.84 448 ASP A O 1
ATOM 3516 N N . GLY A 1 449 ? -3.478 -9.323 26.823 1.00 71.81 449 GLY A N 1
ATOM 3517 C CA . GLY A 1 449 ? -2.556 -8.291 27.301 1.00 71.81 449 GLY A CA 1
ATOM 3518 C C . GLY A 1 449 ? -2.400 -7.127 26.311 1.00 71.81 449 GLY A C 1
ATOM 3519 O O . GLY A 1 449 ? -3.124 -7.015 25.321 1.00 71.81 449 GLY A O 1
ATOM 3520 N N . GLY A 1 450 ? -1.431 -6.250 26.574 1.00 87.19 450 GLY A N 1
ATOM 3521 C CA . GLY A 1 450 ? -1.031 -5.198 25.636 1.00 87.19 450 GLY A CA 1
ATOM 3522 C C . GLY A 1 450 ? -0.433 -5.736 24.319 1.00 87.19 450 GLY A C 1
ATOM 3523 O O . GLY A 1 450 ? -0.376 -6.955 24.106 1.00 87.19 450 GLY A O 1
ATOM 3524 N N . PRO A 1 451 ? 0.029 -4.840 23.428 1.00 92.25 451 PRO A N 1
ATOM 3525 C CA . PRO A 1 451 ? 0.717 -5.211 22.193 1.00 92.25 451 PRO A CA 1
ATOM 3526 C C . PRO A 1 451 ? 1.916 -6.123 22.470 1.00 92.25 451 PRO A C 1
ATOM 3528 O O . PRO A 1 451 ? 2.532 -6.067 23.538 1.00 92.25 451 PRO A O 1
ATOM 3531 N N . ALA A 1 452 ? 2.254 -6.962 21.494 1.00 90.94 452 ALA A N 1
ATOM 3532 C CA . ALA A 1 452 ? 3.417 -7.830 21.570 1.00 90.94 452 ALA A CA 1
ATOM 3533 C C . ALA A 1 452 ? 4.700 -7.015 21.796 1.00 90.94 452 ALA A C 1
ATOM 3535 O O . ALA A 1 452 ? 4.990 -6.066 21.065 1.00 90.94 452 ALA A O 1
ATOM 3536 N N . ARG A 1 453 ? 5.484 -7.411 22.803 1.00 86.19 453 ARG A N 1
ATOM 3537 C CA . ARG A 1 453 ? 6.727 -6.712 23.163 1.00 86.19 453 ARG A CA 1
ATOM 3538 C C . ARG A 1 453 ? 7.875 -7.070 22.230 1.00 86.19 453 ARG A C 1
ATOM 3540 O O . ARG A 1 453 ? 7.995 -8.220 21.793 1.00 86.19 453 ARG A O 1
ATOM 3547 N N . ASN A 1 454 ? 8.788 -6.124 22.037 1.00 85.19 454 ASN A N 1
ATOM 3548 C CA . ASN A 1 454 ? 10.032 -6.370 21.318 1.00 85.19 454 ASN A CA 1
ATOM 3549 C C . ASN A 1 454 ? 10.842 -7.507 21.951 1.00 85.19 454 ASN A C 1
ATOM 3551 O O . ASN A 1 454 ? 10.867 -7.684 23.169 1.00 85.19 454 ASN A O 1
ATOM 3555 N N . VAL A 1 455 ? 11.565 -8.245 21.112 1.00 80.69 455 VAL A N 1
ATOM 3556 C CA . VAL A 1 455 ? 12.606 -9.179 21.554 1.00 80.69 455 VAL A CA 1
ATOM 3557 C C . VAL A 1 455 ? 13.922 -8.749 20.942 1.00 80.69 455 VAL A C 1
ATOM 3559 O O . VAL A 1 455 ? 13.984 -8.380 19.765 1.00 80.69 455 VAL A O 1
ATOM 3562 N N . GLU A 1 456 ? 14.988 -8.806 21.737 1.00 61.00 456 GLU A N 1
ATOM 3563 C CA . GLU A 1 456 ? 16.335 -8.619 21.221 1.00 61.00 456 GLU A CA 1
ATOM 3564 C C . GLU A 1 456 ? 16.627 -9.666 20.147 1.00 61.00 456 GLU A C 1
ATOM 3566 O O . GLU A 1 456 ? 16.603 -10.881 20.382 1.00 61.00 456 GLU A O 1
ATOM 3571 N N . ARG A 1 457 ? 16.954 -9.189 18.945 1.00 55.16 457 ARG A N 1
ATOM 3572 C CA . ARG A 1 457 ? 17.521 -10.046 17.914 1.00 55.16 457 ARG A CA 1
ATOM 3573 C C . ARG A 1 457 ? 18.928 -10.393 18.387 1.00 55.16 457 ARG A C 1
ATOM 3575 O O . ARG A 1 457 ? 19.817 -9.555 18.300 1.00 55.16 457 ARG A O 1
ATOM 3582 N N . LYS A 1 458 ? 19.146 -11.612 18.893 1.00 49.44 458 LYS A N 1
ATOM 3583 C CA . LYS A 1 458 ? 20.511 -12.101 19.133 1.00 49.44 458 LYS A CA 1
ATOM 3584 C C . LYS A 1 458 ? 21.244 -12.064 17.797 1.00 49.44 458 LYS A C 1
ATOM 3586 O O . LYS A 1 458 ? 20.975 -12.894 16.925 1.00 49.44 458 LYS A O 1
ATOM 3591 N N . GLU A 1 459 ? 22.130 -11.089 17.620 1.00 42.06 459 GLU A N 1
ATOM 3592 C CA . GLU A 1 459 ? 23.024 -11.062 16.473 1.00 42.06 459 GLU A CA 1
ATOM 3593 C C . GLU A 1 459 ? 23.744 -12.407 16.419 1.00 42.06 459 GLU A C 1
ATOM 3595 O O . GLU A 1 459 ? 24.311 -12.877 17.415 1.00 42.06 459 GLU A O 1
ATOM 3600 N N . ARG A 1 460 ? 23.697 -13.076 15.262 1.00 43.09 460 ARG A N 1
ATOM 3601 C CA . ARG A 1 460 ? 24.563 -14.231 15.050 1.00 43.09 460 ARG A CA 1
ATOM 3602 C C . ARG A 1 460 ? 25.981 -13.683 15.120 1.00 43.09 460 ARG A C 1
ATOM 3604 O O . ARG A 1 460 ? 26.427 -13.036 14.176 1.00 43.09 460 ARG A O 1
ATOM 3611 N N . ARG A 1 461 ? 26.686 -13.933 16.230 1.00 36.06 461 ARG A N 1
ATOM 3612 C CA . ARG A 1 461 ? 28.141 -13.783 16.286 1.00 36.06 461 ARG A CA 1
ATOM 3613 C C . ARG A 1 461 ? 28.677 -14.485 15.043 1.00 36.06 461 ARG A C 1
ATOM 3615 O O . ARG A 1 461 ? 28.498 -15.699 14.920 1.00 36.06 461 ARG A O 1
ATOM 3622 N N . LYS A 1 462 ? 29.255 -13.731 14.097 1.00 36.56 462 LYS A N 1
ATOM 3623 C CA . LYS A 1 462 ? 30.003 -14.321 12.981 1.00 36.56 462 LYS A CA 1
ATOM 3624 C C . LYS A 1 462 ? 30.959 -15.314 13.630 1.00 36.56 462 LYS A C 1
ATOM 3626 O O . LYS A 1 462 ? 31.719 -14.912 14.510 1.00 36.56 462 LYS A O 1
ATOM 3631 N N . ALA A 1 463 ? 30.846 -16.598 13.289 1.00 40.22 463 ALA A N 1
ATOM 3632 C CA . ALA A 1 463 ? 31.735 -17.616 13.824 1.00 40.22 463 ALA A CA 1
ATOM 3633 C C . ALA A 1 463 ? 33.163 -17.163 13.506 1.00 40.22 463 ALA A C 1
ATOM 3635 O O . ALA A 1 463 ? 33.568 -17.126 12.342 1.00 40.22 463 ALA A O 1
ATOM 3636 N N . GLY A 1 464 ? 33.873 -16.692 14.531 1.00 33.84 464 GLY A N 1
ATOM 3637 C CA . GLY A 1 464 ? 35.243 -16.240 14.392 1.00 33.84 464 GLY A CA 1
ATOM 3638 C C . GLY A 1 464 ? 36.043 -17.412 13.859 1.00 33.84 464 GLY A C 1
ATOM 3639 O O . GLY A 1 464 ? 36.066 -18.478 14.470 1.00 33.84 464 GLY A O 1
ATOM 3640 N N . ARG A 1 465 ? 36.658 -17.233 12.691 1.00 32.22 465 ARG A N 1
ATOM 3641 C CA . ARG A 1 465 ? 37.590 -18.204 12.124 1.00 32.22 465 ARG A CA 1
ATOM 3642 C C . ARG A 1 465 ? 38.639 -18.499 13.209 1.00 32.22 465 ARG A C 1
ATOM 3644 O O . ARG A 1 465 ? 39.266 -17.539 13.666 1.00 32.22 465 ARG A O 1
ATOM 3651 N N . PRO A 1 466 ? 38.837 -19.755 13.649 1.00 37.12 466 PRO A N 1
ATOM 3652 C CA . PRO A 1 466 ? 39.878 -20.047 14.621 1.00 37.12 466 PRO A CA 1
ATOM 3653 C C . PRO A 1 466 ? 41.206 -19.590 14.018 1.00 37.12 466 PRO A C 1
ATOM 3655 O O . PRO A 1 466 ? 41.576 -20.011 12.917 1.00 37.12 466 PRO A O 1
ATOM 3658 N N . ARG A 1 467 ? 41.907 -18.677 14.699 1.00 33.94 467 ARG A N 1
ATOM 3659 C CA . ARG A 1 467 ? 43.292 -18.359 14.351 1.00 33.94 467 ARG A CA 1
ATOM 3660 C C . ARG A 1 467 ? 44.076 -19.663 14.483 1.00 33.94 467 ARG A C 1
ATOM 3662 O O . ARG A 1 467 ? 44.249 -20.158 15.593 1.00 33.94 467 ARG A O 1
ATOM 3669 N N . LYS A 1 468 ? 44.530 -20.224 13.357 1.00 34.53 468 LYS A N 1
ATOM 3670 C CA . LYS A 1 468 ? 45.535 -21.292 13.354 1.00 34.53 468 LYS A CA 1
ATOM 3671 C C . LYS A 1 468 ? 46.721 -20.792 14.180 1.00 34.53 468 LYS A C 1
ATOM 3673 O O . LYS A 1 468 ? 47.358 -19.814 13.790 1.00 34.53 468 LYS A O 1
ATOM 3678 N N . LYS A 1 469 ? 47.001 -21.449 15.309 1.00 32.72 469 LYS A N 1
ATOM 3679 C CA . LYS A 1 469 ? 48.322 -21.382 15.938 1.00 32.72 469 LYS A CA 1
ATOM 3680 C C . LYS A 1 469 ? 49.330 -21.792 14.863 1.00 32.72 469 LYS A C 1
ATOM 3682 O O . LYS A 1 469 ? 49.213 -22.884 14.310 1.00 32.72 469 LYS A O 1
ATOM 3687 N N . ARG A 1 470 ? 50.261 -20.899 14.521 1.00 32.16 470 ARG A N 1
ATOM 3688 C CA . ARG A 1 470 ? 51.483 -21.297 13.819 1.00 32.16 470 ARG A CA 1
ATOM 3689 C C . ARG A 1 470 ? 52.251 -22.192 14.789 1.00 32.16 470 ARG A C 1
ATOM 3691 O O . ARG A 1 470 ? 52.581 -21.753 15.884 1.00 32.16 470 ARG A O 1
ATOM 3698 N N . VAL A 1 471 ? 52.423 -23.448 14.403 1.00 33.31 471 VAL A N 1
ATOM 3699 C CA . VAL A 1 471 ? 53.366 -24.390 15.002 1.00 33.31 471 VAL A CA 1
ATOM 3700 C C . VAL A 1 471 ? 54.467 -24.559 13.964 1.00 33.31 471 VAL A C 1
ATOM 3702 O O . VAL A 1 471 ? 54.142 -24.800 12.800 1.00 33.31 471 VAL A O 1
ATOM 3705 N N . GLY A 1 472 ? 55.718 -24.407 14.393 1.00 29.95 472 GLY A N 1
ATOM 3706 C CA . GLY A 1 472 ? 56.909 -24.742 13.617 1.00 29.95 472 GLY A CA 1
ATOM 3707 C C . GLY A 1 472 ? 57.759 -23.537 13.227 1.00 29.95 472 GLY A C 1
ATOM 3708 O O . GLY A 1 472 ? 57.610 -23.024 12.126 1.00 29.95 472 GLY A O 1
ATOM 3709 N N . GLU A 1 473 ? 58.635 -23.123 14.136 1.00 29.98 473 GLU A N 1
ATOM 3710 C CA . GLU A 1 473 ? 60.048 -22.859 13.842 1.00 29.98 473 GLU A CA 1
ATOM 3711 C C . GLU A 1 473 ? 60.796 -23.251 15.126 1.00 29.98 473 GLU A C 1
ATOM 3713 O O . GLU A 1 473 ? 60.645 -22.615 16.170 1.00 29.98 473 GLU A O 1
ATOM 3718 N N . GLU A 1 474 ? 61.419 -24.429 15.070 1.00 33.75 474 GLU A N 1
ATOM 3719 C CA . GLU A 1 474 ? 62.340 -24.969 16.069 1.00 33.75 474 GLU A CA 1
ATOM 3720 C C . GLU A 1 474 ? 63.718 -24.315 15.898 1.00 33.75 474 GLU A C 1
ATOM 3722 O O . GLU A 1 474 ? 64.143 -24.065 14.773 1.00 33.75 474 GLU A O 1
ATOM 3727 N N . GLU A 1 475 ? 64.358 -24.096 17.048 1.00 31.17 475 GLU A N 1
ATOM 3728 C CA . GLU A 1 475 ? 65.800 -24.217 17.314 1.00 31.17 475 GLU A CA 1
ATOM 3729 C C . GLU A 1 475 ? 66.793 -23.324 16.544 1.00 31.17 475 GLU A C 1
ATOM 3731 O O . GLU A 1 475 ? 67.199 -23.613 15.426 1.00 31.17 475 GLU A O 1
ATOM 3736 N N . GLU A 1 476 ? 67.316 -22.320 17.257 1.00 30.50 476 GLU A N 1
ATOM 3737 C CA . GLU A 1 476 ? 68.764 -22.082 17.331 1.00 30.50 476 GLU A CA 1
ATOM 3738 C C . GLU A 1 476 ? 69.136 -21.988 18.824 1.00 30.50 476 GLU A C 1
ATOM 3740 O O . GLU A 1 476 ? 68.752 -21.047 19.523 1.00 30.50 476 GLU A O 1
ATOM 3745 N N . GLU A 1 477 ? 69.809 -23.028 19.324 1.00 36.00 477 GLU A N 1
ATOM 3746 C CA . GLU A 1 477 ? 70.725 -22.928 20.462 1.00 36.00 477 GLU A CA 1
ATOM 3747 C C . GLU A 1 477 ? 72.020 -22.277 19.961 1.00 36.00 477 GLU A C 1
ATOM 3749 O O . GLU A 1 477 ? 72.463 -22.616 18.870 1.00 36.00 477 GLU A O 1
ATOM 3754 N N . ASP A 1 478 ? 72.627 -21.396 20.756 1.00 34.38 478 ASP A N 1
ATOM 3755 C CA . ASP A 1 478 ? 74.087 -21.293 20.862 1.00 34.38 478 ASP A CA 1
ATOM 3756 C C . ASP A 1 478 ? 74.462 -20.570 22.175 1.00 34.38 478 ASP A C 1
ATOM 3758 O O . ASP A 1 478 ? 74.003 -19.458 22.442 1.00 34.38 478 ASP A O 1
ATOM 3762 N N . GLU A 1 479 ? 75.237 -21.311 22.978 1.00 33.75 479 GLU A N 1
ATOM 3763 C CA . GLU A 1 479 ? 76.160 -20.997 24.099 1.00 33.75 479 GLU A CA 1
ATOM 3764 C C . GLU A 1 479 ? 75.946 -19.787 25.034 1.00 33.75 479 GLU A C 1
ATOM 3766 O O . GLU A 1 479 ? 76.061 -18.610 24.619 1.00 33.75 479 GLU A O 1
#

Nearest PDB structures (foldseek):
  7u3a-assembly2_C  TM=2.087E-01  e=2.002E+00  Streptomyces venezuelae
  1um2-assembly2_B  TM=2.626E-01  e=9.685E+00  Saccharomyces cerevisiae

Secondary structure (DSSP, 8-state):
----S-S-SS------------------------------------HHHHHHHTTS-EEEE---S--TTTTT-TTEEEE----B-STTPBPEE---EEEEEEE-TTT--EEEEEEEESS-S-HHHHHHSB--EEEEEEEBPSSPPPSSGGG-TT--HHHHHHHHHHHSTTT----STTTHHHHHGGGTB--GGGTTEEEEEE-SEEEESHHHHHHHBTHHHHHHHHHHT-PPSS-EEEEEEEESEE----HHHHHHHHHHHTT--HHHHHHT-SHHHHHHHHHHHHSHHHHEEEE--BHHHHHHTHHHHHHHGGG-EE-SS-GGG--TT-THHHHEEB--BTTSS-B--EEEEEEEE--GGG--TT-TT-EEEEEEEES--SSHHHH-EEE--BTTBTTPPPEEEESEEEEEEEEEEEEESSHHHHHHHHHHHSSB-SS-B-TTSSS--SBPPP---------PPP-------------

Mean predicted aligned error: 10.86 Å

Foldseek 3Di:
DPDDPDPQQQDPPPPVPPPPDDDDDDDDDDDDDDDPDPPPPDPPPPPVVLVVLQPDQEEAEFQDPDCVVVVPRPRYHYDYAAADLDPPAGFGALWAKDWDWDQDVVVRWIKIKIKFWADDPDPLQVVQAAIDMDIDIFTWDPDDFDPALCPQPLDAQALNVVLCLCVDSLSPQDPDPSRRVVSRVSRTTRNNVCNQKHKAKARAYKAWFDVRVCVRGFLNSLLVQQVSNPDDPDFQKAKEWEALEDDQDFLVLLLSSLCSPVSHHNQCLQAVVDPSSVVSVVVCVVQVQGRYAYEFAFQVLLVQLPPSSVSCQQSHYYYDDDQVRDDPRGCCLRRYFHWHFPNSHHHRFGKMKMWTAHDPVPQDLPDFFRTWIKMKGWHAHSDCQRRWDWDYAHNVGNVDTIMTRHSYIIMIMMGTQDGGSDPVVVVVSCCVPDRIHPDTGHAPPPPTHGGRDHDDDPPPPPPPDPPPDDDDDDDDDDD

pLDDT: mean 80.99, std 21.52, range [25.8, 98.62]

Sequence (479 aa):
MQVPWTPHRFASTRENKPRGKKGKGKGKAVKNDEQEEEEDKKEQKPTFTRHYADKIPLLLLHDEADTSDWQEWTNVVTHRPQSDVGEGKKGGMEANLVVMVRRNPPSQRHSLRIAIHTSKMDANTWKKTENSLWVQDFPQLASAPPASPALNPTHTPFSSGLLEFLLSDATGLPKTASYKPYTDLFRLFDFSSSKDVRLVTSLAGSYEGSDAVEQGGGLTSLARAIEGLQPRDKGKWKVEYLTHTTEKISLSVVEQLFAAFCGIPPTEHSLSSSSRSKALATSFAASKSDKLVVLFPSESNVEAAGKEGKIGREELRWEGEEWDELRKKDARGEVCRDVELKSGRVGHHTVALVIHQPLEKDKTDDDEEQYEAFLYVGSHTPTPSAWGLYTLPTGLNPSLTPSLTLPQTHLGLLLRLCTAGTWSSLKSQIDELVPWKRPVRKYGAGRDGGPARNVERKERRKAGRPRKKRVGEEEEEDE

InterPro domains:
  IPR010347 Tyrosyl-DNA phosphodiesterase I [PF06087] (110-307)
  IPR010347 Tyrosyl-DNA phosphodiesterase I [PTHR12415] (70-473)